Protein AF-A0A7S1Q2E4-F1 (afdb_monomer)

Mean predicted aligned error: 18.8 Å

Foldseek 3Di:
DPPPPVVVVVVVVVVVVVVVVVVVVVVVVVVVVVVVVVVVVVVVVVVVVVVVVVVVVVVVVVVVVVVVVVVVVVVVVVPPPDDDDDDDDDDDDDDDDDDDDDDDDDDDDDDDDDDDDDDPFQPAPDDPDDDDDDDDDDDDDDDDDDDPPPQPPPLDPVLVVVLVVLLVVVVVVPCLLVCLVDPCNVVNLVSLCVVLVPPHDCVVCVVVQDDLVNLLSLLNSLLSSLSDPSSLASHPPLQSSLSSLLSSCVRVLQPPSSLLSSLSSLLSSLSHAPDDYDLVSLLSLLCSCVNPLVPLSSLLSSLSSLLSQLVHDLNSLVSNVVSVVLVSLVVSCVVCVVPPSSVVSSVSSVVSSVVSVVVVVVVVVVPPPDPPPDD

Organism: Neobodo designis (NCBI:txid312471)

InterPro domains:
  IPR011989 Armadillo-like helical [G3DSA:1.25.10.10] (155-368)
  IPR016024 Armadillo-type fold [SSF48371] (211-361)

Sequence (375 aa):
MTSGTSTISLLVAEAVGTVEAALMAQQSMREERLERELKLAAERAQAEAERLAAEEAAEKARKEAEEAEAARAAAQGAEGEDSTPAKGDASPSPNAGSSPTTTGKGRSGSKGPAASSPSSKGNALFGPSPSPQRGDAKSKHHEGPPPAEAAFHGASERATKVLHRILVHTMHASDSMEVCRAPEFPALLDTIAELVGVGHDDEVMRQVGLDVNCALNILSVMANLCVYEDVREYYPAPALSVDIALACVRHQPTNRRVVHLCLMAISNVALCADLLLTAESVTALVGAVVPLHDEAPVVEAWACAMCNVAGTTADNLAHLVRAGAVAQLDTLLLHHGSNDRVRARGFQCLTCLSAAYSGFHRSSRQQSPAPANAS

Radius of gyration: 32.39 Å; Cα contacts (8 Å, |Δi|>4): 284; chains: 1; bounding box: 84×58×114 Å

Nearest PDB structures (foldseek):
  7n6g-assembly1_0A  TM=4.581E-01  e=7.815E-02  Chlamydomonas reinhardtii
  7ue2-assembly1_A  TM=4.858E-01  e=5.103E-01  synthetic construct
  8p2m-assembly1_I  TM=4.597E-01  e=5.874E-01  Caenorhabditis elegans
  4kyo-assembly1_B  TM=3.267E-01  e=2.515E+00  Homo sapiens
  9gck-assembly1_B  TM=2.266E-01  e=8.126E+00  Saccharomyces cerevisiae

Solvent-accessible surface area (backbone atoms only — not comparable to full-atom values): 22392 Å² total; per-residue (Å²): 144,84,76,70,66,63,60,56,55,50,53,50,53,51,52,50,51,55,50,53,53,51,51,53,51,53,51,52,55,50,51,55,48,52,53,51,51,52,50,52,50,50,53,50,52,50,54,50,52,53,50,51,54,51,50,54,52,51,53,51,54,48,52,55,50,52,52,53,50,53,54,50,54,58,58,57,66,72,76,69,89,83,86,85,89,80,90,81,91,85,87,83,92,91,84,90,84,83,86,86,88,85,88,83,89,87,88,83,90,85,88,84,86,91,83,92,75,88,78,85,76,46,85,55,91,69,68,91,73,79,80,82,78,91,74,94,77,93,82,90,83,92,79,82,86,79,93,75,83,88,80,67,92,73,74,52,74,61,56,58,53,49,52,50,53,48,50,56,47,55,73,45,69,88,51,51,60,60,52,53,70,36,84,62,40,61,61,46,52,52,51,50,23,57,74,60,39,56,95,49,73,64,74,68,46,68,77,56,71,69,52,67,68,57,42,44,50,55,27,48,52,49,24,53,51,31,33,40,68,77,37,22,76,52,49,70,62,48,43,61,53,43,48,45,37,51,37,44,27,71,66,35,54,76,40,64,68,47,40,35,36,25,28,44,17,42,27,27,40,31,68,24,75,88,49,64,62,52,65,63,58,40,37,51,59,56,52,58,45,64,74,41,64,84,40,59,72,41,47,30,31,43,29,46,20,51,32,32,40,41,69,57,34,74,64,40,31,54,31,36,57,74,55,39,41,63,63,53,49,52,54,47,42,67,73,40,56,87,40,66,64,39,36,54,37,42,51,52,24,52,48,47,56,51,55,52,54,58,50,52,58,52,55,58,60,69,68,54,77,74,79,79,77,87,126

pLDDT: mean 70.78, std 23.43, range [26.56, 98.25]

Structure (mmCIF, N/CA/C/O backbone):
data_AF-A0A7S1Q2E4-F1
#
_entry.id   AF-A0A7S1Q2E4-F1
#
loop_
_atom_site.group_PDB
_atom_site.id
_atom_site.type_symbol
_atom_site.label_atom_id
_atom_site.label_alt_id
_atom_site.label_comp_id
_atom_site.label_asym_id
_atom_site.label_entity_id
_atom_site.label_seq_id
_atom_site.pdbx_PDB_ins_code
_atom_site.Cartn_x
_atom_site.Cartn_y
_atom_site.Cartn_z
_atom_site.occupancy
_atom_site.B_iso_or_equiv
_atom_site.auth_seq_id
_atom_site.auth_comp_id
_atom_site.auth_asym_id
_atom_site.auth_atom_id
_atom_site.pdbx_PDB_model_num
ATOM 1 N N . MET A 1 1 ? -22.954 -22.381 40.186 1.00 46.88 1 MET A N 1
ATOM 2 C CA . MET A 1 1 ? -22.436 -21.469 39.143 1.00 46.88 1 MET A CA 1
ATOM 3 C C . MET A 1 1 ? -20.989 -21.850 38.830 1.00 46.88 1 MET A C 1
ATOM 5 O O . MET A 1 1 ? -20.091 -21.296 39.437 1.00 46.88 1 MET A O 1
ATOM 9 N N . THR A 1 2 ? -20.751 -22.836 37.958 1.00 48.47 2 THR A N 1
ATOM 10 C CA . THR A 1 2 ? -19.388 -23.280 37.558 1.00 48.47 2 THR A CA 1
ATOM 11 C C . THR A 1 2 ? -19.336 -23.826 36.116 1.00 48.47 2 THR A C 1
ATOM 13 O O . THR A 1 2 ? -18.406 -24.528 35.750 1.00 48.47 2 THR A O 1
ATOM 16 N N . SER A 1 3 ? -20.317 -23.500 35.264 1.00 52.44 3 SER A N 1
ATOM 17 C CA . SER A 1 3 ? -20.448 -24.093 33.916 1.00 52.44 3 SER A CA 1
ATOM 18 C C . SER A 1 3 ? -19.907 -23.224 32.763 1.00 52.44 3 SER A C 1
ATOM 20 O O . SER A 1 3 ? -20.020 -23.625 31.610 1.00 52.44 3 SER A O 1
ATOM 22 N N . GLY A 1 4 ? -19.355 -22.035 33.033 1.00 50.28 4 GLY A N 1
ATOM 23 C CA . GLY A 1 4 ? -18.995 -21.063 31.983 1.00 50.28 4 GLY A CA 1
ATOM 24 C C . GLY A 1 4 ? -17.577 -21.187 31.412 1.00 50.28 4 GLY A C 1
ATOM 25 O O . GLY A 1 4 ? -17.329 -20.746 30.295 1.00 50.28 4 GLY A O 1
ATOM 26 N N . THR A 1 5 ? -16.641 -21.798 32.142 1.00 52.00 5 THR A N 1
ATOM 27 C CA . THR A 1 5 ? -15.229 -21.906 31.728 1.00 52.00 5 THR A CA 1
ATOM 28 C C . THR A 1 5 ? -14.991 -22.967 30.652 1.00 52.00 5 THR A C 1
ATOM 30 O O . THR A 1 5 ? -14.074 -22.820 29.853 1.00 52.00 5 THR A O 1
ATOM 33 N N . SER A 1 6 ? -15.845 -23.993 30.572 1.00 60.53 6 SER A N 1
ATOM 34 C CA . SER A 1 6 ? -15.696 -25.101 29.615 1.00 60.53 6 SER A CA 1
ATOM 35 C C . SER A 1 6 ? -15.872 -24.658 28.154 1.00 60.53 6 SER A C 1
ATOM 37 O O . SER A 1 6 ? -15.100 -25.049 27.282 1.00 60.53 6 SER A O 1
ATOM 39 N N . THR A 1 7 ? -16.837 -23.775 27.881 1.00 58.84 7 THR A N 1
ATOM 40 C CA . THR A 1 7 ? -17.176 -23.364 26.508 1.00 58.84 7 THR A CA 1
ATOM 41 C C . THR A 1 7 ? -16.118 -22.451 25.887 1.00 58.84 7 THR A C 1
ATOM 43 O O . THR A 1 7 ? -15.819 -22.572 24.703 1.00 58.84 7 THR A O 1
ATOM 46 N N . ILE A 1 8 ? -15.508 -21.564 26.681 1.00 53.31 8 ILE A N 1
ATOM 47 C CA . ILE A 1 8 ? -14.459 -20.654 26.195 1.00 53.31 8 ILE A CA 1
ATOM 48 C C . ILE A 1 8 ? -13.189 -21.440 25.849 1.00 53.31 8 ILE A C 1
ATOM 50 O O . ILE A 1 8 ? -12.600 -21.210 24.797 1.00 53.31 8 ILE A O 1
ATOM 54 N N . SER A 1 9 ? -12.795 -22.410 26.680 1.00 58.19 9 SER A N 1
ATOM 55 C CA . SER A 1 9 ? -11.640 -23.268 26.388 1.00 58.19 9 SER A CA 1
ATOM 56 C C . SER A 1 9 ? -11.830 -24.099 25.116 1.00 58.19 9 SER A C 1
ATOM 58 O O . SER A 1 9 ? -10.868 -24.294 24.377 1.00 58.19 9 SER A O 1
ATOM 60 N N . LEU A 1 10 ? -13.060 -24.538 24.830 1.00 63.44 10 LEU A N 1
ATOM 61 C CA . LEU A 1 10 ? -13.380 -25.281 23.610 1.00 63.44 10 LEU A CA 1
ATOM 62 C C . LEU A 1 10 ? -13.273 -24.402 22.353 1.00 63.44 10 LEU A C 1
ATOM 64 O O . LEU A 1 10 ? -12.641 -24.805 21.382 1.00 63.44 10 LEU A O 1
ATOM 68 N N . LEU A 1 11 ? -13.809 -23.177 22.403 1.00 51.00 11 LEU A N 1
ATOM 69 C CA . LEU A 1 11 ? -13.730 -22.220 21.292 1.00 51.00 11 LEU A CA 1
ATOM 70 C C . LEU A 1 11 ? -12.290 -21.774 21.006 1.00 51.00 11 LEU A C 1
ATOM 72 O O . LEU A 1 11 ? -11.913 -21.609 19.849 1.00 51.00 11 LEU A O 1
ATOM 76 N N . VAL A 1 12 ? -11.467 -21.605 22.046 1.00 51.91 12 VAL A N 1
ATOM 77 C CA . VAL A 1 12 ? -10.043 -21.279 21.881 1.00 51.91 12 VAL A CA 1
ATOM 78 C C . VAL A 1 12 ? -9.283 -22.448 21.253 1.00 51.91 12 VAL A C 1
ATOM 80 O O . VAL A 1 12 ? -8.476 -22.222 20.357 1.00 51.91 12 VAL A O 1
ATOM 83 N N . ALA A 1 13 ? -9.553 -23.690 21.665 1.00 61.97 13 ALA A N 1
ATOM 84 C CA . ALA A 1 13 ? -8.913 -24.865 21.073 1.00 61.97 13 ALA A CA 1
ATOM 85 C C . ALA A 1 13 ? -9.278 -25.041 19.587 1.00 61.97 13 ALA A C 1
ATOM 87 O O . ALA A 1 13 ? -8.406 -25.335 18.770 1.00 61.97 13 ALA A O 1
ATOM 88 N N . GLU A 1 14 ? -10.540 -24.801 19.224 1.00 69.62 14 GLU A N 1
ATOM 89 C CA . GLU A 1 14 ? -10.998 -24.850 17.833 1.00 69.62 14 GLU A CA 1
ATOM 90 C C . GLU A 1 14 ? -10.366 -23.731 16.989 1.00 69.62 14 GLU A C 1
ATOM 92 O O . GLU A 1 14 ? -9.833 -23.991 15.909 1.00 69.62 14 GLU A O 1
ATOM 97 N N . ALA A 1 15 ? -10.316 -22.502 17.518 1.00 51.28 15 ALA A N 1
ATOM 98 C CA . ALA A 1 15 ? -9.652 -21.381 16.857 1.00 51.28 15 ALA A CA 1
ATOM 99 C C . ALA A 1 15 ? -8.155 -21.654 16.628 1.00 51.28 15 ALA A C 1
ATOM 101 O O . ALA A 1 15 ? -7.658 -21.445 15.521 1.00 51.28 15 ALA A O 1
ATOM 102 N N . VAL A 1 16 ? -7.443 -22.186 17.627 1.00 57.19 16 VAL A N 1
ATOM 103 C CA . VAL A 1 16 ? -6.022 -22.553 17.494 1.00 57.19 16 VAL A CA 1
ATOM 104 C C . VAL A 1 16 ? -5.829 -23.615 16.408 1.00 57.19 16 VAL A C 1
ATOM 106 O O . VAL A 1 16 ? -4.982 -23.430 15.537 1.00 57.19 16 VAL A O 1
ATOM 109 N N . GLY A 1 17 ? -6.667 -24.657 16.378 1.00 68.44 17 GLY A N 1
ATOM 110 C CA . GLY A 1 17 ? -6.604 -25.689 15.339 1.00 68.44 17 GLY A CA 1
ATOM 111 C C . GLY A 1 17 ? -6.833 -25.140 13.925 1.00 68.44 17 GLY A C 1
ATOM 112 O O . GLY A 1 17 ? -6.120 -25.509 12.991 1.00 68.44 17 GLY A O 1
ATOM 113 N N . THR A 1 18 ? -7.777 -24.207 13.754 1.00 61.34 18 THR A N 1
ATOM 114 C CA . THR A 1 18 ? -8.011 -23.569 12.443 1.00 61.34 18 THR A CA 1
ATOM 115 C C . THR A 1 18 ? -6.845 -22.690 11.989 1.00 61.34 18 THR A C 1
ATOM 117 O O . THR A 1 18 ? -6.517 -22.671 10.802 1.00 61.34 18 THR A O 1
ATOM 120 N N . VAL A 1 19 ? -6.179 -22.000 12.919 1.00 57.50 19 VAL A N 1
ATOM 121 C CA . VAL A 1 19 ? -5.012 -21.159 12.620 1.00 57.50 19 VAL A CA 1
ATOM 122 C C . VAL A 1 19 ? -3.795 -22.011 12.262 1.00 57.50 19 VAL A C 1
ATOM 124 O O . VAL A 1 19 ? -3.102 -21.693 11.298 1.00 57.50 19 VAL A O 1
ATOM 127 N N . GLU A 1 20 ? -3.551 -23.112 12.977 1.00 71.50 20 GLU A N 1
ATOM 128 C CA . GLU A 1 20 ? -2.463 -24.043 12.653 1.00 71.50 20 GLU A CA 1
ATOM 129 C C . GLU A 1 20 ? -2.656 -24.673 11.267 1.00 71.50 20 GLU A C 1
ATOM 131 O O . GLU A 1 20 ? -1.718 -24.701 10.469 1.00 71.50 20 GLU A O 1
ATOM 136 N N . ALA A 1 21 ? -3.880 -25.088 10.928 1.00 74.00 21 ALA A N 1
ATOM 137 C CA . ALA A 1 21 ? -4.191 -25.610 9.599 1.00 74.00 21 ALA A CA 1
ATOM 138 C C . ALA A 1 21 ? -3.974 -24.560 8.492 1.00 74.00 21 ALA A C 1
ATOM 140 O O . ALA A 1 21 ? -3.404 -24.872 7.444 1.00 74.00 21 ALA A O 1
ATOM 141 N N . ALA A 1 22 ? -4.378 -23.307 8.728 1.00 65.62 22 ALA A N 1
ATOM 142 C CA . ALA A 1 22 ? -4.165 -22.211 7.784 1.00 65.62 22 ALA A CA 1
ATOM 143 C C . ALA A 1 22 ? -2.674 -21.883 7.597 1.00 65.62 22 ALA A C 1
ATOM 145 O O . ALA A 1 22 ? -2.234 -21.649 6.471 1.00 65.62 22 ALA A O 1
ATOM 146 N N . LEU A 1 23 ? -1.885 -21.917 8.676 1.00 72.69 23 LEU A N 1
ATOM 147 C CA . LEU A 1 23 ? -0.443 -21.691 8.620 1.00 72.69 23 LEU A CA 1
ATOM 148 C C . LEU A 1 23 ? 0.271 -22.795 7.828 1.00 72.69 23 LEU A C 1
ATOM 150 O O . LEU A 1 23 ? 1.112 -22.488 6.987 1.00 72.69 23 LEU A O 1
ATOM 154 N N . MET A 1 24 ? -0.095 -24.062 8.045 1.00 86.31 24 MET A N 1
ATOM 155 C CA . MET A 1 24 ? 0.466 -25.195 7.298 1.00 86.31 24 MET A CA 1
ATOM 156 C C . MET A 1 24 ? 0.110 -25.120 5.808 1.00 86.31 24 MET A C 1
ATOM 158 O O . MET A 1 24 ? 0.969 -25.336 4.954 1.00 86.31 24 MET A O 1
ATOM 162 N N . ALA A 1 25 ? -1.127 -24.735 5.475 1.00 79.94 25 ALA A N 1
ATOM 163 C CA . ALA A 1 25 ? -1.529 -24.506 4.088 1.00 79.94 25 ALA A CA 1
ATOM 164 C C . ALA A 1 25 ? -0.741 -23.350 3.445 1.00 79.94 25 ALA A C 1
ATOM 166 O O . ALA A 1 25 ? -0.309 -23.454 2.299 1.00 79.94 25 ALA A O 1
ATOM 167 N N . GLN A 1 26 ? -0.498 -22.264 4.186 1.00 78.75 26 GLN A N 1
ATOM 168 C CA . GLN A 1 26 ? 0.302 -21.138 3.703 1.00 78.75 26 GLN A CA 1
ATOM 169 C C . GLN A 1 26 ? 1.771 -21.526 3.475 1.00 78.75 26 GLN A C 1
ATOM 171 O O . GLN A 1 26 ? 2.368 -21.098 2.487 1.00 78.75 26 GLN A O 1
ATOM 176 N N . GLN A 1 27 ? 2.351 -22.343 4.359 1.00 83.19 27 GLN A N 1
ATOM 177 C CA . GLN A 1 27 ? 3.712 -22.864 4.200 1.00 83.19 27 GLN A CA 1
ATOM 178 C C . GLN A 1 27 ? 3.825 -23.770 2.972 1.00 83.19 27 GLN A C 1
ATOM 180 O O . GLN A 1 27 ? 4.708 -23.551 2.149 1.00 83.19 27 GLN A O 1
ATOM 185 N N . SER A 1 28 ? 2.878 -24.692 2.785 1.00 91.81 28 SER A N 1
ATOM 186 C CA . SER A 1 28 ? 2.836 -25.567 1.608 1.00 91.81 28 SER A CA 1
ATOM 187 C C . SER A 1 28 ? 2.706 -24.778 0.298 1.00 91.81 28 SER A C 1
ATOM 189 O O . SER A 1 28 ? 3.465 -25.020 -0.638 1.00 91.81 28 SER A O 1
ATOM 191 N N . MET A 1 29 ? 1.836 -23.760 0.238 1.00 82.69 29 MET A N 1
ATOM 192 C CA . MET A 1 29 ? 1.731 -22.890 -0.945 1.00 82.69 29 MET A CA 1
ATOM 193 C C . MET A 1 29 ? 3.022 -22.104 -1.218 1.00 82.69 29 MET A C 1
ATOM 195 O O . MET A 1 29 ? 3.365 -21.854 -2.374 1.00 82.69 29 MET A O 1
ATOM 199 N N . ARG A 1 30 ? 3.747 -21.702 -0.166 1.00 87.19 30 ARG A N 1
ATOM 200 C CA . ARG A 1 30 ? 5.032 -21.006 -0.300 1.00 87.19 30 ARG A CA 1
ATOM 201 C C . ARG A 1 30 ? 6.118 -21.932 -0.847 1.00 87.19 30 ARG A C 1
ATOM 203 O O . ARG A 1 30 ? 6.884 -21.498 -1.702 1.00 87.19 30 ARG A O 1
ATOM 210 N N . GLU A 1 31 ? 6.176 -23.175 -0.381 1.00 92.56 31 GLU A N 1
ATOM 211 C CA . GLU A 1 31 ? 7.117 -24.184 -0.880 1.00 92.56 31 GLU A CA 1
ATOM 212 C C . GLU A 1 31 ? 6.858 -24.509 -2.354 1.00 92.56 31 GLU A C 1
ATOM 214 O O . GLU A 1 31 ? 7.785 -24.438 -3.158 1.00 92.56 31 GLU A O 1
ATOM 219 N N . GLU A 1 32 ? 5.597 -24.731 -2.743 1.00 92.06 32 GLU A N 1
ATOM 220 C CA . GLU A 1 32 ? 5.237 -24.945 -4.152 1.00 92.06 32 GLU A CA 1
ATOM 221 C C . GLU A 1 32 ? 5.608 -23.750 -5.040 1.00 92.06 32 GLU A C 1
ATOM 223 O O . GLU A 1 32 ? 6.035 -23.923 -6.184 1.00 92.06 32 GLU A O 1
ATOM 228 N N . ARG A 1 33 ? 5.440 -22.521 -4.537 1.00 90.62 33 ARG A N 1
ATOM 229 C CA . ARG A 1 33 ? 5.816 -21.312 -5.276 1.00 90.62 33 ARG A CA 1
ATOM 230 C C . ARG A 1 33 ? 7.328 -21.231 -5.477 1.00 90.62 33 ARG A C 1
ATOM 232 O O . ARG A 1 33 ? 7.762 -20.996 -6.601 1.00 90.62 33 ARG A O 1
ATOM 239 N N . LEU A 1 34 ? 8.112 -21.475 -4.426 1.00 90.38 34 LEU A N 1
ATOM 240 C CA . LEU A 1 34 ? 9.575 -21.490 -4.509 1.00 90.38 34 LEU A CA 1
ATOM 241 C C . LEU A 1 34 ? 10.079 -22.583 -5.461 1.00 90.38 34 LEU A C 1
ATOM 243 O O . LEU A 1 34 ? 11.009 -22.346 -6.228 1.00 90.38 34 LEU A O 1
ATOM 247 N N . GLU A 1 35 ? 9.447 -23.757 -5.466 1.00 95.94 35 GLU A N 1
ATOM 248 C CA . GLU A 1 35 ? 9.791 -24.838 -6.393 1.00 95.94 35 GLU A CA 1
ATOM 249 C C . GLU A 1 35 ? 9.511 -24.448 -7.856 1.00 95.94 35 GLU A C 1
ATOM 251 O O . GLU A 1 35 ? 10.348 -24.674 -8.735 1.00 95.94 35 GLU A O 1
ATOM 256 N N . ARG A 1 36 ? 8.374 -23.790 -8.130 1.00 93.38 36 ARG A N 1
ATOM 257 C CA . ARG A 1 36 ? 8.064 -23.259 -9.471 1.00 93.38 36 ARG A CA 1
ATOM 258 C C . ARG A 1 36 ? 9.040 -22.164 -9.899 1.00 93.38 36 ARG A C 1
ATOM 260 O O . ARG A 1 36 ? 9.470 -22.166 -11.051 1.00 93.38 36 ARG A O 1
ATOM 267 N N . GLU A 1 37 ? 9.402 -21.255 -8.997 1.00 90.50 37 GLU A N 1
ATOM 268 C CA . GLU A 1 37 ? 10.364 -20.181 -9.271 1.00 90.50 37 GLU A CA 1
ATOM 269 C C . GLU A 1 37 ? 11.761 -20.742 -9.572 1.00 90.50 37 GLU A C 1
ATOM 271 O O . GLU A 1 37 ? 12.380 -20.338 -10.558 1.00 90.50 37 GLU A O 1
ATOM 276 N N . LEU A 1 38 ? 12.224 -21.738 -8.807 1.00 93.50 38 LEU A N 1
ATOM 277 C CA . LEU A 1 38 ? 13.484 -22.439 -9.078 1.00 93.50 38 LEU A CA 1
ATOM 278 C C . LEU A 1 38 ? 13.464 -23.156 -10.431 1.00 93.50 38 LEU A C 1
ATOM 280 O O . LEU A 1 38 ? 14.448 -23.099 -11.170 1.00 93.50 38 LEU A O 1
ATOM 284 N N . LYS A 1 39 ? 12.343 -23.790 -10.788 1.00 95.88 39 LYS A N 1
ATOM 285 C CA . LYS A 1 39 ? 12.193 -24.449 -12.089 1.00 95.88 39 LYS A CA 1
ATOM 286 C C . LYS A 1 39 ? 12.245 -23.448 -13.247 1.00 95.88 39 LYS A C 1
ATOM 288 O O . LYS A 1 39 ? 12.981 -23.669 -14.204 1.00 95.88 39 LYS A O 1
ATOM 293 N N . LEU A 1 40 ? 11.530 -22.327 -13.141 1.00 93.00 40 LEU A N 1
ATOM 294 C CA . LEU A 1 40 ? 11.560 -21.257 -14.146 1.00 93.00 40 LEU A CA 1
ATOM 295 C C . LEU A 1 40 ? 12.949 -20.617 -14.266 1.00 93.00 40 LEU A C 1
ATOM 297 O O . LEU A 1 40 ? 13.387 -20.302 -15.372 1.00 93.00 40 LEU A O 1
ATOM 301 N N . ALA A 1 41 ? 13.658 -20.434 -13.150 1.00 90.56 41 ALA A N 1
ATOM 302 C CA . ALA A 1 41 ? 15.028 -19.929 -13.159 1.00 90.56 41 ALA A CA 1
ATOM 303 C C . ALA A 1 41 ? 15.987 -20.897 -13.873 1.00 90.56 41 ALA A C 1
ATOM 305 O O . ALA A 1 41 ? 16.808 -20.455 -14.676 1.00 90.56 41 ALA A O 1
ATOM 306 N N . ALA A 1 42 ? 15.845 -22.208 -13.645 1.00 93.81 42 ALA A N 1
ATOM 307 C CA . ALA A 1 42 ? 16.633 -23.228 -14.335 1.00 93.81 42 ALA A CA 1
ATOM 308 C C . ALA A 1 42 ? 16.348 -23.261 -15.848 1.00 93.81 42 ALA A C 1
ATOM 310 O O . ALA A 1 42 ? 17.283 -23.305 -16.644 1.00 93.81 42 ALA A O 1
ATOM 311 N N . GLU A 1 43 ? 15.077 -23.165 -16.254 1.00 95.12 43 GLU A N 1
ATOM 312 C CA . GLU A 1 43 ? 14.685 -23.102 -17.670 1.00 95.12 43 GLU A CA 1
ATOM 313 C C . GLU A 1 43 ? 15.243 -21.846 -18.364 1.00 95.12 43 GLU A C 1
ATOM 315 O O . GLU A 1 43 ? 15.744 -21.927 -19.486 1.00 95.12 43 GLU A O 1
ATOM 320 N N . ARG A 1 44 ? 15.232 -20.687 -17.687 1.00 94.56 44 ARG A N 1
ATOM 321 C CA . ARG A 1 44 ? 15.839 -19.448 -18.208 1.00 94.56 44 ARG A CA 1
ATOM 322 C C . ARG A 1 44 ? 17.354 -19.564 -18.356 1.00 94.56 44 ARG A C 1
ATOM 324 O O . ARG A 1 44 ? 17.881 -19.174 -19.394 1.00 94.56 44 ARG A O 1
ATOM 331 N N . ALA A 1 45 ? 18.036 -20.124 -17.357 1.00 92.62 45 ALA A N 1
ATOM 332 C CA . ALA A 1 45 ? 19.480 -20.337 -17.410 1.00 92.62 45 ALA A CA 1
ATOM 333 C C . ALA A 1 45 ? 19.872 -21.296 -18.547 1.00 92.62 45 ALA A C 1
ATOM 335 O O . ALA A 1 45 ? 20.856 -21.058 -19.246 1.00 92.62 45 ALA A O 1
ATOM 336 N N . GLN A 1 46 ? 19.076 -22.346 -18.781 1.00 94.69 46 GLN A N 1
ATOM 337 C CA . GLN A 1 46 ? 19.286 -23.255 -19.905 1.00 94.69 46 GLN A CA 1
ATOM 338 C C . GLN A 1 46 ? 19.092 -22.547 -21.254 1.00 94.69 46 GLN A C 1
ATOM 340 O O . GLN A 1 46 ? 19.947 -22.663 -22.129 1.00 94.69 46 GLN A O 1
ATOM 345 N N . ALA A 1 47 ? 18.013 -21.776 -21.416 1.00 92.81 47 ALA A N 1
ATOM 346 C CA . ALA A 1 47 ? 17.754 -21.037 -22.652 1.00 92.81 47 ALA A CA 1
ATOM 347 C C . ALA A 1 47 ? 18.849 -19.997 -22.957 1.00 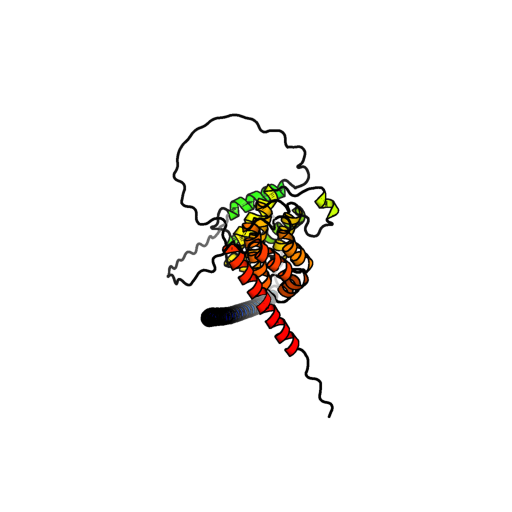92.81 47 ALA A C 1
ATOM 349 O O . ALA A 1 47 ? 19.218 -19.797 -24.115 1.00 92.81 47 ALA A O 1
ATOM 350 N N . GLU A 1 48 ? 19.397 -19.345 -21.929 1.00 94.81 48 GLU A N 1
ATOM 351 C CA . GLU A 1 48 ? 20.513 -18.410 -22.083 1.00 94.81 48 GLU A CA 1
ATOM 352 C C . GLU A 1 48 ? 21.808 -19.123 -22.497 1.00 94.81 48 GLU A C 1
ATOM 354 O O . GLU A 1 48 ? 22.492 -18.658 -23.411 1.00 94.81 48 GLU A O 1
ATOM 359 N N . ALA A 1 49 ? 22.106 -20.284 -21.907 1.00 94.69 49 ALA A N 1
ATOM 360 C CA . ALA A 1 49 ? 23.252 -21.103 -22.299 1.00 94.69 49 ALA A CA 1
ATOM 361 C C . ALA A 1 49 ? 23.145 -21.594 -23.756 1.00 94.69 49 ALA A C 1
ATOM 363 O O . ALA A 1 49 ? 24.122 -21.534 -24.502 1.00 94.69 49 ALA A O 1
ATOM 364 N N . GLU A 1 50 ? 21.955 -22.022 -24.191 1.00 95.69 50 GLU A N 1
ATOM 365 C CA . GLU A 1 50 ? 21.699 -22.416 -25.583 1.00 95.69 50 GLU A CA 1
ATOM 366 C C . GLU A 1 50 ? 21.856 -21.233 -26.552 1.00 95.69 50 GLU A C 1
ATOM 368 O O . GLU A 1 50 ? 22.417 -21.395 -27.638 1.00 95.69 50 GLU A O 1
ATOM 373 N N . ARG A 1 51 ? 21.429 -20.024 -26.154 1.00 96.75 51 ARG A N 1
ATOM 374 C CA . ARG A 1 51 ? 21.611 -18.806 -26.959 1.00 96.75 51 ARG A CA 1
ATOM 375 C C . ARG A 1 51 ? 23.088 -18.461 -27.141 1.00 96.75 51 ARG A C 1
ATOM 377 O O . ARG A 1 51 ? 23.498 -18.177 -28.263 1.00 96.75 51 ARG A O 1
ATOM 384 N N . LEU A 1 52 ? 23.873 -18.498 -26.063 1.00 94.19 52 LEU A N 1
ATOM 385 C CA . LEU A 1 52 ? 25.312 -18.218 -26.110 1.00 94.19 52 LEU A CA 1
ATOM 386 C C . LEU A 1 52 ? 26.053 -19.244 -26.979 1.00 94.19 52 LEU A C 1
ATOM 388 O O . LEU A 1 52 ? 26.850 -18.861 -27.830 1.00 94.19 52 LEU A O 1
ATOM 392 N N . ALA A 1 53 ? 25.723 -20.532 -26.853 1.00 94.50 53 ALA A N 1
ATOM 393 C CA . ALA A 1 53 ? 26.307 -21.575 -27.697 1.00 94.50 53 ALA A CA 1
ATOM 394 C C . ALA A 1 53 ? 25.973 -21.387 -29.191 1.00 94.50 53 ALA A C 1
ATOM 396 O O . ALA A 1 53 ? 26.814 -21.633 -30.058 1.00 94.50 53 ALA A O 1
ATOM 397 N N . ALA A 1 54 ? 24.755 -20.934 -29.511 1.00 93.19 54 ALA A N 1
ATOM 398 C CA . ALA A 1 54 ? 24.361 -20.636 -30.887 1.00 93.19 54 ALA A CA 1
ATOM 399 C C . ALA A 1 54 ? 25.107 -19.416 -31.457 1.00 93.19 54 ALA A C 1
ATOM 401 O O . ALA A 1 54 ? 25.482 -19.419 -32.631 1.00 93.19 54 ALA A O 1
ATOM 402 N N . GLU A 1 55 ? 25.344 -18.393 -30.634 1.00 94.38 55 GLU A N 1
ATOM 403 C CA . GLU A 1 55 ? 26.105 -17.197 -31.009 1.00 94.38 55 GLU A CA 1
ATOM 404 C C . GLU A 1 55 ? 27.579 -17.532 -31.289 1.00 94.38 55 GLU A C 1
ATOM 406 O O . GLU A 1 55 ? 28.099 -17.165 -32.344 1.00 94.38 55 GLU A O 1
ATOM 411 N N . GLU A 1 56 ? 28.218 -18.332 -30.429 1.00 93.88 56 GLU A N 1
ATOM 412 C CA . GLU A 1 56 ? 29.588 -18.822 -30.646 1.00 93.88 56 GLU A CA 1
ATOM 413 C C . GLU A 1 56 ? 29.707 -19.667 -31.927 1.00 93.88 56 GLU A C 1
ATOM 415 O O . GLU A 1 56 ? 30.664 -19.524 -32.696 1.00 93.88 56 GLU A O 1
ATOM 420 N N . ALA A 1 57 ? 28.721 -20.528 -32.203 1.00 93.50 57 ALA A N 1
ATOM 421 C CA . ALA A 1 57 ? 28.692 -21.329 -33.426 1.00 93.50 57 ALA A CA 1
ATOM 422 C C . ALA A 1 57 ? 28.552 -20.457 -34.688 1.00 93.50 57 ALA A C 1
ATOM 424 O O . ALA A 1 57 ? 29.212 -20.720 -35.698 1.00 93.50 57 ALA A O 1
ATOM 425 N N . ALA A 1 58 ? 27.728 -19.406 -34.630 1.00 93.19 58 ALA A N 1
ATOM 426 C CA . ALA A 1 58 ? 27.566 -18.457 -35.726 1.00 93.19 58 ALA A CA 1
ATOM 427 C C . ALA A 1 58 ? 28.842 -17.633 -35.970 1.00 93.19 58 ALA A C 1
ATOM 429 O O . ALA A 1 58 ? 29.234 -17.437 -37.123 1.00 93.19 58 ALA A O 1
ATOM 430 N N . GLU A 1 59 ? 29.527 -17.195 -34.909 1.00 93.94 59 GLU A N 1
ATOM 431 C CA . GLU A 1 59 ? 30.799 -16.476 -35.029 1.00 93.94 59 GLU A CA 1
ATOM 432 C C . GLU A 1 59 ? 31.887 -17.361 -35.650 1.00 93.94 59 GLU A C 1
ATOM 434 O O . GLU A 1 59 ? 32.611 -16.924 -36.548 1.00 93.94 59 GLU A O 1
ATOM 439 N N . LYS A 1 60 ? 31.970 -18.630 -35.231 1.00 94.12 60 LYS A N 1
ATOM 440 C CA . LYS A 1 60 ? 32.907 -19.595 -35.815 1.00 94.12 60 LYS A CA 1
ATOM 441 C C . LYS A 1 60 ? 32.642 -19.811 -37.308 1.00 94.12 60 LYS A C 1
ATOM 443 O O . LYS A 1 60 ? 33.576 -19.733 -38.102 1.00 94.12 60 LYS A O 1
ATOM 448 N N . ALA A 1 61 ? 31.381 -20.009 -37.696 1.00 92.00 61 ALA A N 1
ATOM 449 C CA . ALA A 1 61 ? 31.005 -20.177 -39.101 1.00 92.00 61 ALA A CA 1
ATOM 450 C C . ALA A 1 61 ? 31.346 -18.939 -39.948 1.00 92.00 61 ALA A C 1
ATOM 452 O O . ALA A 1 61 ? 31.770 -19.068 -41.096 1.00 92.00 61 ALA A O 1
ATOM 453 N N . ARG A 1 62 ? 31.204 -17.735 -39.379 1.00 93.94 62 ARG A N 1
ATOM 454 C CA . ARG A 1 62 ? 31.592 -16.492 -40.051 1.00 93.94 62 ARG A CA 1
ATOM 455 C C . ARG A 1 62 ? 33.103 -16.412 -40.283 1.00 93.94 62 ARG A C 1
ATOM 457 O O . ARG A 1 62 ? 33.509 -16.076 -41.390 1.00 93.94 62 ARG A O 1
ATOM 464 N N . LYS A 1 63 ? 33.922 -16.752 -39.282 1.00 93.19 63 LYS A N 1
ATOM 465 C CA . LYS A 1 63 ? 35.390 -16.769 -39.425 1.00 93.19 63 LYS A CA 1
ATOM 466 C C . LYS A 1 63 ? 35.848 -17.781 -40.476 1.00 93.19 63 LYS A C 1
ATOM 468 O O . LYS A 1 63 ? 36.657 -17.440 -41.330 1.00 93.19 63 LYS A O 1
ATOM 473 N N . GLU A 1 64 ? 35.274 -18.984 -40.478 1.00 91.88 64 GLU A N 1
ATOM 474 C CA . GLU A 1 64 ? 35.574 -20.008 -41.492 1.00 91.88 64 GLU A CA 1
ATOM 475 C C . GLU A 1 64 ? 35.181 -19.552 -42.912 1.00 91.88 64 GLU A C 1
ATOM 477 O O . GLU A 1 64 ? 35.896 -19.831 -43.877 1.00 91.88 64 GLU A O 1
ATOM 482 N N . ALA A 1 65 ? 34.075 -18.812 -43.059 1.00 88.12 65 ALA A N 1
ATOM 483 C CA . ALA A 1 65 ? 33.666 -18.240 -44.341 1.00 88.12 65 ALA A CA 1
ATOM 484 C C . ALA A 1 65 ? 34.612 -17.122 -44.820 1.00 88.12 65 ALA A C 1
ATOM 486 O O . ALA A 1 65 ? 34.984 -17.111 -45.994 1.00 88.12 65 ALA A O 1
ATOM 487 N N . GLU A 1 66 ? 35.034 -16.224 -43.922 1.00 90.06 66 GLU A N 1
ATOM 488 C CA . GLU A 1 66 ? 36.001 -15.155 -44.218 1.00 90.06 66 GLU A CA 1
ATOM 489 C C . GLU A 1 66 ? 37.375 -15.737 -44.619 1.00 90.06 66 GLU A C 1
ATOM 491 O O . GLU A 1 66 ? 37.982 -15.286 -45.594 1.00 90.06 66 GLU A O 1
ATOM 496 N N . GLU A 1 67 ? 37.839 -16.799 -43.950 1.00 88.94 67 GLU A N 1
ATOM 497 C CA . GLU A 1 67 ? 39.069 -17.518 -44.318 1.00 88.94 67 GLU A CA 1
ATOM 498 C C . GLU A 1 67 ? 38.959 -18.206 -45.690 1.00 88.94 67 GLU A C 1
ATOM 500 O O . GLU A 1 67 ? 39.889 -18.142 -46.502 1.00 88.94 67 GLU A O 1
ATOM 505 N N . ALA A 1 68 ? 37.815 -18.829 -45.990 1.00 87.31 68 ALA A N 1
ATOM 506 C CA . ALA A 1 68 ? 37.573 -19.461 -47.285 1.00 87.31 68 ALA A CA 1
ATOM 507 C C . ALA A 1 68 ? 37.508 -18.440 -48.437 1.00 87.31 68 ALA A C 1
ATOM 509 O O . ALA A 1 68 ? 37.975 -18.726 -49.545 1.00 87.31 68 ALA A O 1
ATOM 510 N N . GLU A 1 69 ? 36.949 -17.252 -48.197 1.00 86.06 69 GLU A N 1
ATOM 511 C CA . GLU A 1 69 ? 36.919 -16.157 -49.169 1.00 86.06 69 GLU A CA 1
ATOM 512 C C . GLU A 1 69 ? 38.320 -15.581 -49.413 1.00 86.06 69 GLU A C 1
ATOM 514 O O . GLU A 1 69 ? 38.729 -15.436 -50.568 1.00 86.06 69 GLU A O 1
ATOM 519 N N . ALA A 1 70 ? 39.103 -15.360 -48.352 1.00 82.12 70 ALA A N 1
ATOM 520 C CA . ALA A 1 70 ? 40.494 -14.922 -48.461 1.00 82.12 70 ALA A CA 1
ATOM 521 C C . ALA A 1 70 ? 41.360 -15.927 -49.246 1.00 82.12 70 ALA A C 1
ATOM 523 O O . ALA A 1 70 ? 42.151 -15.530 -50.107 1.00 82.12 70 ALA A O 1
ATOM 524 N N . ALA A 1 71 ? 41.168 -17.232 -49.023 1.00 81.00 71 ALA A N 1
ATOM 525 C CA . ALA A 1 71 ? 41.857 -18.281 -49.774 1.00 81.00 71 ALA A CA 1
ATOM 526 C C . ALA A 1 71 ? 41.474 -18.293 -51.268 1.00 81.00 71 ALA A C 1
ATOM 528 O O . ALA A 1 71 ? 42.335 -18.496 -52.127 1.00 81.00 71 ALA A O 1
ATOM 529 N N . ARG A 1 72 ? 40.201 -18.034 -51.606 1.00 80.12 72 ARG A N 1
ATOM 530 C CA . ARG A 1 72 ? 39.745 -17.914 -53.005 1.00 80.12 72 ARG A CA 1
ATOM 531 C C . ARG A 1 72 ? 40.309 -16.675 -53.696 1.00 80.12 72 ARG A C 1
ATOM 533 O O . ARG A 1 72 ? 40.748 -16.780 -54.839 1.00 80.12 72 ARG A O 1
ATOM 540 N N . ALA A 1 73 ? 40.333 -15.531 -53.014 1.00 79.00 73 ALA A N 1
ATOM 541 C CA . ALA A 1 73 ? 40.909 -14.298 -53.548 1.00 79.00 73 ALA A CA 1
ATOM 542 C C . ALA A 1 73 ? 42.419 -14.446 -53.821 1.00 79.00 73 ALA A C 1
ATOM 544 O O . ALA A 1 73 ? 42.903 -14.015 -54.867 1.00 79.00 73 ALA A O 1
ATOM 545 N N . ALA A 1 74 ? 43.152 -15.129 -52.935 1.00 75.19 74 ALA A N 1
ATOM 546 C CA . ALA A 1 74 ? 44.569 -15.431 -53.138 1.00 75.19 74 ALA A CA 1
ATOM 547 C C . ALA A 1 74 ? 44.816 -16.362 -54.343 1.00 75.19 74 ALA A C 1
ATOM 549 O O . ALA A 1 74 ? 45.785 -16.169 -55.074 1.00 75.19 74 ALA A O 1
ATOM 550 N N . ALA A 1 75 ? 43.929 -17.333 -54.591 1.00 70.81 75 ALA A N 1
ATOM 551 C CA . ALA A 1 75 ? 44.018 -18.212 -55.759 1.00 70.81 75 ALA A CA 1
ATOM 552 C C . ALA A 1 75 ? 43.732 -17.474 -57.083 1.00 70.81 75 ALA A C 1
ATOM 554 O O . ALA A 1 75 ? 44.389 -17.740 -58.084 1.00 70.81 75 ALA A O 1
ATOM 555 N N . GLN A 1 76 ? 42.801 -16.512 -57.090 1.00 68.31 76 GLN A N 1
ATOM 556 C CA . GLN A 1 76 ? 42.482 -15.706 -58.279 1.00 68.31 76 GLN A CA 1
ATOM 557 C C . GLN A 1 76 ? 43.555 -14.654 -58.607 1.00 68.31 76 GLN A C 1
ATOM 559 O O . GLN A 1 76 ? 43.723 -14.295 -59.770 1.00 68.31 76 GLN A O 1
ATOM 564 N N . GLY A 1 77 ? 44.325 -14.195 -57.615 1.00 58.91 77 GLY A N 1
ATOM 565 C CA . GLY A 1 77 ? 45.467 -13.299 -57.828 1.00 58.91 77 GLY A CA 1
ATOM 566 C C . GLY A 1 77 ? 46.668 -13.948 -58.531 1.00 58.91 77 GLY A C 1
ATOM 567 O O . GLY A 1 77 ? 47.551 -13.230 -58.988 1.00 58.91 77 GLY A O 1
ATOM 568 N N . ALA A 1 78 ? 46.707 -15.280 -58.645 1.00 56.56 78 ALA A N 1
ATOM 569 C CA . ALA A 1 78 ? 47.804 -16.010 -59.285 1.00 56.56 78 ALA A CA 1
ATOM 570 C C . ALA A 1 78 ? 47.608 -16.249 -60.799 1.00 56.56 78 ALA A C 1
ATOM 572 O O . ALA A 1 78 ? 48.556 -16.650 -61.468 1.00 56.56 78 ALA A O 1
ATOM 573 N N . GLU A 1 79 ? 46.418 -15.990 -61.356 1.00 54.94 79 GLU A N 1
ATOM 574 C CA . GLU A 1 79 ? 46.109 -16.218 -62.785 1.00 54.94 79 GLU A CA 1
ATOM 575 C C . GLU A 1 79 ? 45.969 -14.917 -63.607 1.00 54.94 79 GLU A C 1
ATOM 577 O O . GLU A 1 79 ? 45.568 -14.951 -64.768 1.00 54.94 79 GLU A O 1
ATOM 582 N N . GLY A 1 80 ? 46.307 -13.759 -63.027 1.00 50.19 80 GLY A N 1
ATOM 583 C CA . GLY A 1 80 ? 46.018 -12.433 -63.588 1.00 50.19 80 GLY A CA 1
ATOM 584 C C . GLY A 1 80 ? 47.231 -11.549 -63.896 1.00 50.19 80 GLY A C 1
ATOM 585 O O . GLY A 1 80 ? 47.151 -10.347 -63.670 1.00 50.19 80 GLY A O 1
ATOM 586 N N . GLU A 1 81 ? 48.339 -12.101 -64.398 1.00 45.91 81 GLU A N 1
ATOM 587 C CA . GLU A 1 81 ? 49.433 -11.323 -65.012 1.00 45.91 81 GLU A CA 1
ATOM 588 C C . GLU A 1 81 ? 49.546 -11.640 -66.511 1.00 45.91 81 GLU A C 1
ATOM 590 O O . GLU A 1 81 ? 50.494 -12.278 -66.947 1.00 45.91 81 GLU A O 1
ATOM 595 N N . ASP A 1 82 ? 48.577 -11.206 -67.318 1.00 45.03 82 ASP A N 1
ATOM 596 C CA . ASP A 1 82 ? 48.858 -10.679 -68.661 1.00 45.03 82 ASP A CA 1
ATOM 597 C C . ASP A 1 82 ? 47.597 -10.012 -69.221 1.00 45.03 82 ASP A C 1
ATOM 599 O O . ASP A 1 82 ? 46.546 -10.651 -69.278 1.00 45.03 82 ASP A O 1
ATOM 603 N N . SER A 1 83 ? 47.702 -8.740 -69.624 1.00 42.09 83 SER A N 1
ATOM 604 C CA . SER A 1 83 ? 46.913 -8.039 -70.664 1.00 42.09 83 SER A CA 1
ATOM 605 C C . SER A 1 83 ? 46.686 -6.558 -70.335 1.00 42.09 83 SER A C 1
ATOM 607 O O . SER A 1 83 ? 46.105 -6.168 -69.326 1.00 42.09 83 SER A O 1
ATOM 609 N N . THR A 1 84 ? 47.152 -5.735 -71.267 1.00 43.62 84 THR A N 1
ATOM 610 C CA . THR A 1 84 ? 47.209 -4.268 -71.327 1.00 43.62 84 THR A CA 1
ATOM 611 C C . THR A 1 84 ? 45.844 -3.579 -71.542 1.00 43.62 84 THR A C 1
ATOM 613 O O . THR A 1 84 ? 44.899 -4.216 -72.006 1.00 43.62 84 THR A O 1
ATOM 616 N N . PRO A 1 85 ? 45.718 -2.257 -71.273 1.00 45.97 85 PRO A N 1
ATOM 617 C CA . PRO A 1 85 ? 44.451 -1.536 -71.382 1.00 45.97 85 PRO A CA 1
ATOM 618 C C . PRO A 1 85 ? 44.272 -0.834 -72.740 1.00 45.97 85 PRO A C 1
ATOM 620 O O . PRO A 1 85 ? 45.206 -0.236 -73.277 1.00 45.97 85 PRO A O 1
ATOM 623 N N . ALA A 1 86 ? 43.035 -0.801 -73.244 1.00 37.59 86 ALA A N 1
ATOM 624 C CA . ALA A 1 86 ? 42.612 0.084 -74.330 1.00 37.59 86 ALA A CA 1
ATOM 625 C C . ALA A 1 86 ? 41.409 0.942 -73.900 1.00 37.59 86 ALA A C 1
ATOM 627 O O . ALA A 1 86 ? 40.445 0.453 -73.315 1.00 37.59 86 ALA A O 1
ATOM 628 N N . LYS A 1 87 ? 41.515 2.244 -74.193 1.00 43.94 87 LYS A N 1
ATOM 629 C CA . LYS A 1 87 ? 40.518 3.310 -73.996 1.00 43.94 87 LYS A CA 1
ATOM 630 C C . LYS A 1 87 ? 39.223 3.068 -74.782 1.00 43.94 87 LYS A C 1
ATOM 632 O O . LYS A 1 87 ? 39.284 2.653 -75.935 1.00 43.94 87 LYS A O 1
ATOM 637 N N . GLY A 1 88 ? 38.097 3.520 -74.229 1.00 34.41 88 GLY A N 1
ATOM 638 C CA . GLY A 1 88 ? 36.866 3.774 -74.983 1.00 34.41 88 GLY A CA 1
ATOM 639 C C . GLY A 1 88 ? 35.801 4.485 -74.144 1.00 34.41 88 GLY A C 1
ATOM 640 O O . GLY A 1 88 ? 35.354 3.945 -73.140 1.00 34.41 88 GLY A O 1
ATOM 641 N N . ASP A 1 89 ? 35.443 5.699 -74.564 1.00 39.25 89 ASP A N 1
ATOM 642 C CA . ASP A 1 89 ? 34.393 6.577 -74.029 1.00 39.25 89 ASP A CA 1
ATOM 643 C C . ASP A 1 89 ? 32.970 5.987 -74.119 1.00 39.25 89 ASP A C 1
ATOM 645 O O . ASP A 1 89 ? 32.663 5.301 -75.092 1.00 39.25 89 ASP A O 1
ATOM 649 N N . ALA A 1 90 ? 32.087 6.353 -73.170 1.00 36.28 90 ALA A N 1
ATOM 650 C CA . ALA A 1 90 ? 30.755 6.963 -73.400 1.00 36.28 90 ALA A CA 1
ATOM 651 C C . ALA A 1 90 ? 29.796 6.837 -72.183 1.00 36.28 90 ALA A C 1
ATOM 653 O O . ALA A 1 90 ? 29.513 5.750 -71.689 1.00 36.28 90 ALA A O 1
ATOM 654 N N . SER A 1 91 ? 29.249 7.980 -71.753 1.00 38.41 91 SER A N 1
ATOM 655 C CA . SER A 1 91 ? 28.066 8.188 -70.879 1.00 38.41 91 SER A CA 1
ATOM 656 C C . SER A 1 91 ? 26.726 7.963 -71.641 1.00 38.41 91 SER A C 1
ATOM 658 O O . SER A 1 91 ? 26.790 7.804 -72.860 1.00 38.41 91 SER A O 1
ATOM 660 N N . PRO A 1 92 ? 25.505 8.211 -71.085 1.00 52.72 92 PRO A N 1
ATOM 661 C CA . PRO A 1 92 ? 24.904 7.923 -69.756 1.00 52.72 92 PRO A CA 1
ATOM 662 C C . PRO A 1 92 ? 23.461 7.296 -69.788 1.00 52.72 92 PRO A C 1
ATOM 664 O O . PRO A 1 92 ? 22.733 7.498 -70.752 1.00 52.72 92 PRO A O 1
ATOM 667 N N . SER A 1 93 ? 23.013 6.710 -68.649 1.00 37.44 93 SER A N 1
ATOM 668 C CA . SER A 1 93 ? 21.617 6.611 -68.085 1.00 37.44 93 SER A CA 1
ATOM 669 C C . SER A 1 93 ? 20.454 5.953 -68.894 1.00 37.44 93 SER A C 1
ATOM 671 O O . SER A 1 93 ? 20.570 5.789 -70.101 1.00 37.44 93 SER A O 1
ATOM 673 N N . PRO A 1 94 ? 19.229 5.733 -68.333 1.00 57.06 94 PRO A N 1
ATOM 674 C CA . PRO A 1 94 ? 18.783 5.184 -67.025 1.00 57.06 94 PRO A CA 1
ATOM 675 C C . PRO A 1 94 ? 17.628 4.127 -67.152 1.00 57.06 94 PRO A C 1
ATOM 677 O O . PRO A 1 94 ? 16.975 4.066 -68.186 1.00 57.06 94 PRO A O 1
ATOM 680 N N . ASN A 1 95 ? 17.317 3.339 -66.101 1.00 33.38 95 ASN A N 1
ATOM 681 C CA . ASN A 1 95 ? 15.967 2.802 -65.732 1.00 33.38 95 ASN A CA 1
ATOM 682 C C . ASN A 1 95 ? 16.094 1.747 -64.606 1.00 33.38 95 ASN A C 1
ATOM 684 O O . ASN A 1 95 ? 16.980 0.906 -64.664 1.00 33.38 95 ASN A O 1
ATOM 688 N N . ALA A 1 96 ? 15.406 1.869 -63.464 1.00 36.22 96 ALA A N 1
ATOM 689 C CA . ALA A 1 96 ? 13.999 1.529 -63.168 1.00 36.22 96 ALA A CA 1
ATOM 690 C C . ALA A 1 96 ? 13.747 0.021 -62.922 1.00 36.22 96 ALA A C 1
ATOM 692 O O . ALA A 1 96 ? 13.994 -0.803 -63.794 1.00 36.22 96 ALA A O 1
ATOM 693 N N . GLY A 1 97 ? 13.186 -0.305 -61.747 1.00 31.92 97 GLY A N 1
ATOM 694 C CA . GLY A 1 97 ? 12.668 -1.633 -61.367 1.00 31.92 97 GLY A CA 1
ATOM 695 C C . GLY A 1 97 ? 13.086 -2.024 -59.941 1.00 31.92 97 GLY A C 1
ATOM 696 O O . GLY A 1 97 ? 14.229 -2.387 -59.717 1.00 31.92 97 GLY A O 1
ATOM 697 N N . SER A 1 98 ? 12.291 -1.736 -58.905 1.00 34.84 98 SER A N 1
ATOM 698 C CA . SER A 1 98 ? 11.126 -2.503 -58.408 1.00 34.84 98 SER A CA 1
ATOM 699 C C . SER A 1 98 ? 11.482 -3.505 -57.296 1.00 34.84 98 SER A C 1
ATOM 701 O O . SER A 1 98 ? 12.241 -4.444 -57.505 1.00 34.84 98 SER A O 1
ATOM 703 N N . SER A 1 99 ? 10.879 -3.279 -56.122 1.00 40.00 99 SER A N 1
ATOM 704 C CA . SER A 1 99 ? 10.828 -4.138 -54.926 1.00 40.00 99 SER A CA 1
ATOM 705 C C . SER A 1 99 ? 10.247 -5.541 -55.203 1.00 40.00 99 SER A C 1
ATOM 707 O O . SER A 1 99 ? 9.641 -5.748 -56.256 1.00 40.00 99 SER A O 1
ATOM 709 N N . PRO A 1 100 ? 10.313 -6.478 -54.233 1.00 45.78 100 PRO A N 1
ATOM 710 C CA . PRO A 1 100 ? 9.146 -6.618 -53.352 1.00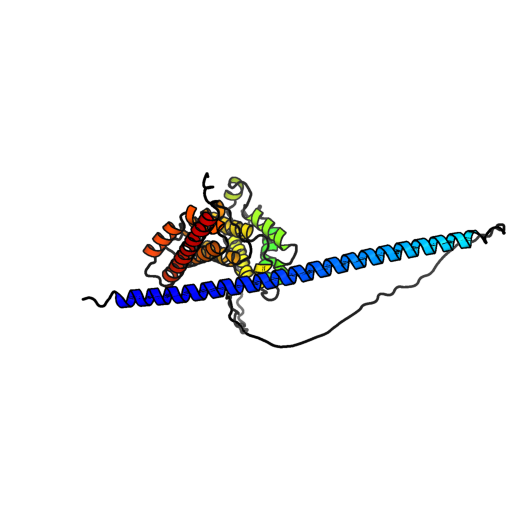 45.78 100 PRO A CA 1
ATOM 711 C C . PRO A 1 100 ? 9.424 -6.992 -51.883 1.00 45.78 100 PRO A C 1
ATOM 713 O O . PRO A 1 100 ? 10.415 -7.612 -51.512 1.00 45.78 100 PRO A O 1
ATOM 716 N N . THR A 1 101 ? 8.439 -6.615 -51.075 1.00 35.91 101 THR A N 1
ATOM 717 C CA . THR A 1 101 ? 8.082 -7.057 -49.725 1.00 35.91 101 THR A CA 1
ATOM 718 C C . THR A 1 101 ? 7.661 -8.531 -49.678 1.00 35.91 101 THR A C 1
ATOM 720 O O . THR A 1 101 ? 6.959 -9.004 -50.569 1.00 35.91 101 THR A O 1
ATOM 723 N N . THR A 1 102 ? 7.944 -9.221 -48.568 1.00 35.31 102 THR A N 1
ATOM 724 C CA . THR A 1 102 ? 7.233 -10.453 -48.183 1.00 35.31 102 THR A CA 1
ATOM 725 C C . THR A 1 102 ? 6.711 -10.367 -46.754 1.00 35.31 102 THR A C 1
ATOM 727 O O . THR A 1 102 ? 7.459 -10.224 -45.791 1.00 35.31 102 THR A O 1
ATOM 730 N N . THR A 1 103 ? 5.389 -10.462 -46.660 1.00 34.38 103 THR A N 1
ATOM 731 C CA . THR A 1 103 ? 4.572 -10.669 -45.467 1.00 34.38 103 THR A CA 1
ATOM 732 C C . THR A 1 103 ? 4.522 -12.163 -45.129 1.00 34.38 103 THR A C 1
ATOM 734 O O . THR A 1 103 ? 4.427 -12.995 -46.027 1.00 34.38 103 THR A O 1
ATOM 737 N N . GLY A 1 104 ? 4.530 -12.509 -43.839 1.00 32.78 104 GLY A N 1
ATOM 738 C CA . GLY A 1 104 ? 4.365 -13.883 -43.354 1.00 32.78 104 GLY A CA 1
ATOM 739 C C . GLY A 1 104 ? 3.390 -13.951 -42.181 1.00 32.78 104 GLY A C 1
ATOM 740 O O . GLY A 1 104 ? 3.737 -13.628 -41.053 1.00 32.78 104 GLY A O 1
ATOM 741 N N . LYS A 1 105 ? 2.152 -14.358 -42.477 1.00 35.31 105 LYS A N 1
ATOM 742 C CA . LYS A 1 105 ? 1.068 -14.708 -41.542 1.00 35.31 105 LYS A CA 1
ATOM 743 C C . LYS A 1 105 ? 1.321 -16.106 -40.960 1.00 35.31 105 LYS A C 1
ATOM 745 O O . LYS A 1 105 ? 1.567 -17.027 -41.730 1.00 35.31 105 LYS A O 1
ATOM 750 N N . GLY A 1 106 ? 1.111 -16.295 -39.657 1.00 31.52 106 GLY A N 1
ATOM 751 C CA . GLY A 1 106 ? 1.027 -17.615 -39.017 1.00 31.52 106 GLY A CA 1
ATOM 752 C C . GLY A 1 106 ? -0.028 -17.617 -37.910 1.00 31.52 106 GLY A C 1
ATOM 753 O O . GLY A 1 106 ? 0.003 -16.772 -37.024 1.00 31.52 106 GLY A O 1
ATOM 754 N N . ARG A 1 107 ? -1.007 -18.521 -38.007 1.00 34.28 107 ARG A N 1
ATOM 755 C CA . ARG A 1 107 ? -2.238 -18.600 -37.205 1.00 34.28 107 ARG A CA 1
ATOM 756 C C . ARG A 1 107 ? -2.374 -20.041 -36.694 1.00 34.28 107 ARG A C 1
ATOM 758 O O . ARG A 1 107 ? -2.461 -20.931 -37.528 1.00 34.28 107 ARG A O 1
ATOM 765 N N . SER A 1 108 ? -2.468 -20.260 -35.382 1.00 32.56 108 SER A N 1
ATOM 766 C CA . SER A 1 108 ? -3.102 -21.427 -34.718 1.00 32.56 108 SER A CA 1
ATOM 767 C C . SER A 1 108 ? -2.993 -21.209 -33.199 1.00 32.56 108 SER A C 1
ATOM 769 O O . SER A 1 108 ? -1.925 -20.835 -32.747 1.00 32.56 108 SER A O 1
ATOM 771 N N . GLY A 1 109 ? -3.991 -21.356 -32.327 1.00 29.89 109 GLY A N 1
ATOM 772 C CA . GLY A 1 109 ? -5.249 -22.084 -32.414 1.00 29.89 109 GLY A CA 1
ATOM 773 C C . GLY A 1 109 ? -5.182 -23.373 -31.591 1.00 29.89 109 GLY A C 1
ATOM 774 O O . GLY A 1 109 ? -4.999 -24.431 -32.176 1.00 29.89 109 GLY A O 1
ATOM 775 N N . SER A 1 110 ? -5.387 -23.309 -30.269 1.00 29.69 110 SER A N 1
ATOM 776 C CA . SER A 1 110 ? -5.754 -24.488 -29.465 1.00 29.69 110 SER A CA 1
ATOM 777 C C . SER A 1 110 ? -6.566 -24.106 -28.221 1.00 29.69 110 SER A C 1
ATOM 779 O O . SER A 1 110 ? -6.127 -23.312 -27.395 1.00 29.69 110 SER A O 1
ATOM 781 N N . LYS A 1 111 ? -7.767 -24.689 -28.120 1.00 30.94 111 LYS A N 1
ATOM 782 C CA . LYS A 1 111 ? -8.678 -24.689 -26.963 1.00 30.94 111 LYS A CA 1
ATOM 783 C C . LYS A 1 111 ? -8.396 -25.920 -26.086 1.00 30.94 111 LYS A C 1
ATOM 785 O O . LYS A 1 111 ? -8.183 -26.994 -26.639 1.00 30.94 111 LYS A O 1
ATOM 790 N N . GLY A 1 112 ? -8.526 -25.796 -24.764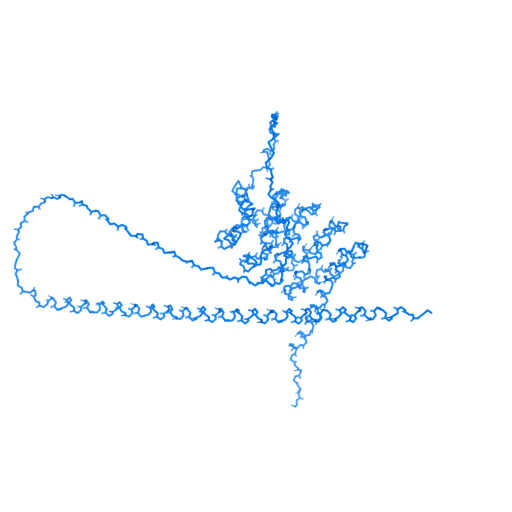 1.00 26.56 112 GLY A N 1
ATOM 791 C CA . GLY A 1 112 ? -8.581 -26.916 -23.806 1.00 26.56 112 GLY A CA 1
ATOM 792 C C . GLY A 1 112 ? -8.725 -26.428 -22.353 1.00 26.56 112 GLY A C 1
ATOM 793 O O . GLY A 1 112 ? -8.351 -25.289 -22.107 1.00 26.56 112 GLY A O 1
ATOM 794 N N . PRO A 1 113 ? -9.342 -27.194 -21.429 1.00 36.25 113 PRO A N 1
ATOM 795 C CA . PRO A 1 113 ? -10.371 -26.660 -20.529 1.00 36.25 113 PRO A CA 1
ATOM 796 C C . PRO A 1 113 ? -9.962 -26.437 -19.058 1.00 36.25 113 PRO A C 1
ATOM 798 O O . PRO A 1 113 ? -8.864 -26.757 -18.620 1.00 36.25 113 PRO A O 1
ATOM 801 N N . ALA A 1 114 ? -10.926 -25.862 -18.332 1.00 33.62 114 ALA A N 1
ATOM 802 C CA . ALA A 1 114 ? -10.910 -25.358 -16.965 1.00 33.62 114 ALA A CA 1
ATOM 803 C C . ALA A 1 114 ? -10.544 -26.363 -15.856 1.00 33.62 114 ALA A C 1
ATOM 805 O O . ALA A 1 114 ? -10.981 -27.512 -15.870 1.00 33.62 114 ALA A O 1
ATOM 806 N N . ALA A 1 115 ? -9.893 -25.838 -14.814 1.00 27.64 115 ALA A N 1
ATOM 807 C CA . ALA A 1 115 ? -9.931 -26.365 -13.454 1.00 27.64 115 ALA A CA 1
ATOM 808 C C . ALA A 1 115 ? -10.059 -25.184 -12.474 1.00 27.64 115 ALA A C 1
ATOM 810 O O . ALA A 1 115 ? -9.268 -24.245 -12.498 1.00 27.64 115 ALA A O 1
ATOM 811 N N . SER A 1 116 ? -11.116 -25.207 -11.667 1.00 32.19 116 SER A N 1
ATOM 812 C CA . SER A 1 116 ? -11.472 -24.195 -10.673 1.00 32.19 116 SER A CA 1
ATOM 813 C C . SER A 1 116 ? -10.878 -24.540 -9.306 1.00 32.19 116 SER A C 1
ATOM 815 O O . SER A 1 116 ? -11.216 -25.588 -8.756 1.00 32.19 116 SER A O 1
ATOM 817 N N . SER A 1 117 ? -10.086 -23.624 -8.746 1.00 27.70 117 SER A N 1
ATOM 818 C CA . SER A 1 117 ? -9.566 -23.640 -7.368 1.00 27.70 117 SER A CA 1
ATOM 819 C C . SER A 1 117 ? -9.709 -22.232 -6.747 1.00 27.70 117 SER A C 1
ATOM 821 O O . SER A 1 117 ? -9.923 -21.266 -7.484 1.00 27.70 117 SER A O 1
ATOM 823 N N . PRO A 1 118 ? -9.726 -22.097 -5.407 1.00 31.81 118 PRO A N 1
ATOM 824 C CA . PRO A 1 118 ? -10.471 -21.050 -4.707 1.00 31.81 118 PRO A CA 1
ATOM 825 C C . PRO A 1 118 ? -9.775 -19.681 -4.746 1.00 31.81 118 PRO A C 1
ATOM 827 O O . PRO A 1 118 ? -8.574 -19.559 -4.547 1.00 31.81 118 PRO A O 1
ATOM 830 N N . SER A 1 119 ? -10.567 -18.640 -4.998 1.00 31.64 119 SER A N 1
ATOM 831 C CA . SER A 1 119 ? -10.121 -17.283 -5.326 1.00 31.64 119 SER A CA 1
ATOM 832 C C . SER A 1 119 ? -9.621 -16.461 -4.126 1.00 31.64 119 SER A C 1
ATOM 834 O O . SER A 1 119 ? -10.390 -16.214 -3.193 1.00 31.64 119 SER A O 1
ATOM 836 N N . SER A 1 120 ? -8.407 -15.914 -4.233 1.00 38.06 120 SER A N 1
ATOM 837 C CA . SER A 1 120 ? -7.829 -14.811 -3.446 1.00 38.06 120 SER A CA 1
ATOM 838 C C . SER A 1 120 ? -8.462 -13.461 -3.847 1.00 38.06 120 SER A C 1
ATOM 840 O O . SER A 1 120 ? -7.830 -12.593 -4.448 1.00 38.06 120 SER A O 1
ATOM 842 N N . LYS A 1 121 ? -9.764 -13.267 -3.593 1.00 42.56 121 LYS A N 1
ATOM 843 C CA . LYS A 1 121 ? -10.458 -12.043 -4.040 1.00 42.56 121 LYS A CA 1
ATOM 844 C C . LYS A 1 121 ? -9.926 -10.807 -3.309 1.00 42.56 121 LYS A C 1
ATOM 846 O O . LYS A 1 121 ? -10.238 -10.595 -2.142 1.00 42.56 121 LYS A O 1
ATOM 851 N N . GLY A 1 122 ? -9.159 -9.984 -4.024 1.00 48.62 122 GLY A N 1
ATOM 852 C CA . GLY A 1 122 ? -8.874 -8.607 -3.634 1.00 48.62 122 GLY A CA 1
ATOM 853 C C . GLY A 1 122 ? -10.166 -7.793 -3.530 1.00 48.62 122 GLY A C 1
ATOM 854 O O . GLY A 1 122 ? -11.168 -8.094 -4.186 1.00 48.62 122 GLY A O 1
ATOM 855 N N . ASN A 1 123 ? -10.154 -6.756 -2.696 1.00 52.44 123 ASN A N 1
ATOM 856 C CA . ASN A 1 123 ? -11.316 -5.903 -2.468 1.00 52.44 123 ASN A CA 1
ATOM 857 C C . ASN A 1 123 ? -11.494 -4.912 -3.634 1.00 52.44 123 ASN A C 1
ATOM 859 O O . ASN A 1 123 ? -11.124 -3.743 -3.533 1.00 52.44 123 ASN A O 1
ATOM 863 N N . ALA A 1 124 ? -12.029 -5.391 -4.758 1.00 44.06 124 ALA A N 1
ATOM 864 C CA . ALA A 1 124 ? -12.346 -4.562 -5.918 1.00 44.06 124 ALA A CA 1
ATOM 865 C C . ALA A 1 124 ? -13.464 -3.559 -5.587 1.00 44.06 124 ALA A C 1
ATOM 867 O O . ALA A 1 124 ? -14.533 -3.956 -5.120 1.00 44.06 124 ALA A O 1
ATOM 868 N N . LEU A 1 125 ? -13.253 -2.268 -5.875 1.00 44.50 125 LEU A N 1
ATOM 869 C CA . LEU A 1 125 ? -14.287 -1.233 -5.713 1.00 44.50 125 LEU A CA 1
ATOM 870 C C . LEU A 1 125 ? -15.417 -1.344 -6.749 1.00 44.50 125 LEU A C 1
ATOM 872 O O . LEU A 1 125 ? -16.521 -0.858 -6.512 1.00 44.50 125 LEU A O 1
ATOM 876 N N . PHE A 1 126 ? -15.150 -1.999 -7.879 1.00 42.22 126 PHE A N 1
ATOM 877 C CA . PHE A 1 126 ? -16.117 -2.250 -8.937 1.00 42.22 126 PHE A CA 1
ATOM 878 C C . PHE A 1 126 ? -16.210 -3.758 -9.169 1.00 42.22 126 PHE A C 1
ATOM 880 O O . PHE A 1 126 ? -15.339 -4.365 -9.787 1.00 42.22 126 PHE A O 1
ATOM 887 N N . GLY A 1 127 ? -17.271 -4.382 -8.654 1.00 34.34 127 GLY A N 1
ATOM 888 C CA . GLY A 1 127 ? -17.680 -5.697 -9.144 1.00 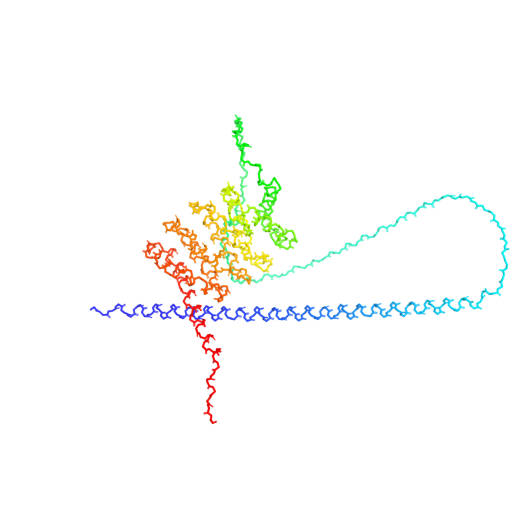34.34 127 GLY A CA 1
ATOM 889 C C . GLY A 1 127 ? -18.095 -5.609 -10.622 1.00 34.34 127 GLY A C 1
ATOM 890 O O . GLY A 1 127 ? -18.379 -4.507 -11.106 1.00 34.34 127 GLY A O 1
ATOM 891 N N . PRO A 1 128 ? -18.157 -6.737 -11.353 1.00 30.36 128 PRO A N 1
ATOM 892 C CA . PRO A 1 128 ? -18.634 -6.741 -12.732 1.00 30.36 128 PRO A CA 1
ATOM 893 C C . PRO A 1 128 ? -20.051 -6.155 -12.771 1.00 30.36 128 PRO A C 1
ATOM 895 O O . PRO A 1 128 ? -20.999 -6.756 -12.265 1.00 30.36 128 PRO A O 1
ATOM 898 N N . SER A 1 129 ? -20.186 -4.940 -13.306 1.00 32.16 129 SER A N 1
ATOM 899 C CA . SER A 1 129 ? -21.481 -4.267 -13.396 1.00 32.16 129 SER A CA 1
ATOM 900 C C . SER A 1 129 ? -22.356 -4.947 -14.453 1.00 32.16 129 SER A C 1
ATOM 902 O O . SER A 1 129 ? -21.865 -5.249 -15.545 1.00 32.16 129 SER A O 1
ATOM 904 N N . PRO A 1 130 ? -23.653 -5.167 -14.177 1.00 30.66 130 PRO A N 1
ATOM 905 C CA . PRO A 1 130 ? -24.605 -5.566 -15.200 1.00 30.66 130 PRO A CA 1
ATOM 906 C C . PRO A 1 130 ? -24.765 -4.439 -16.229 1.00 30.66 130 PRO A C 1
ATOM 908 O O . PRO A 1 130 ? -24.792 -3.255 -15.897 1.00 30.66 130 PRO A O 1
ATOM 911 N N . SER A 1 131 ? -24.849 -4.831 -17.496 1.00 28.92 131 SER A N 1
ATOM 912 C CA . SER A 1 131 ? -24.974 -3.953 -18.661 1.00 28.92 131 SER A CA 1
ATOM 913 C C . SER A 1 131 ? -26.160 -2.985 -18.510 1.00 28.92 131 SER A C 1
ATOM 915 O O . SER A 1 131 ? -27.266 -3.448 -18.221 1.00 28.92 131 SER A O 1
ATOM 917 N N . PRO A 1 132 ? -26.004 -1.668 -18.742 1.00 34.72 132 PRO A N 1
ATOM 918 C CA . PRO A 1 132 ? -27.137 -0.760 -18.670 1.00 34.72 132 PRO A CA 1
ATOM 919 C C . PRO A 1 132 ? -28.003 -0.886 -19.931 1.00 34.72 132 PRO A C 1
ATOM 921 O O . PRO A 1 132 ? -27.532 -0.729 -21.060 1.00 34.72 132 PRO A O 1
ATOM 924 N N . GLN A 1 133 ? -29.294 -1.157 -19.728 1.00 31.33 133 GLN A N 1
ATOM 925 C CA . GLN A 1 133 ? -30.318 -0.997 -20.754 1.00 31.33 133 GLN A CA 1
ATOM 926 C C . GLN A 1 133 ? -30.433 0.481 -21.151 1.00 31.33 133 GLN A C 1
ATOM 928 O O . GLN A 1 133 ? -30.534 1.370 -20.307 1.00 31.33 133 GLN A O 1
ATOM 933 N N . ARG A 1 134 ? -30.433 0.716 -22.466 1.00 31.14 134 ARG A N 1
ATOM 934 C CA . ARG A 1 134 ? -30.713 2.001 -23.116 1.00 31.14 134 ARG A CA 1
ATOM 935 C C . ARG A 1 134 ? -32.093 2.521 -22.701 1.00 31.14 134 ARG A C 1
ATOM 937 O O . ARG A 1 134 ? -33.099 1.896 -23.022 1.00 31.14 134 ARG A O 1
ATOM 944 N N . GLY A 1 135 ? -32.125 3.692 -22.075 1.00 30.00 135 GLY A N 1
ATOM 945 C CA . GLY A 1 135 ? -33.317 4.523 -21.937 1.00 30.00 135 GLY A CA 1
ATOM 946 C C . GLY A 1 135 ? -33.014 5.921 -22.467 1.00 30.00 135 GLY A C 1
ATOM 947 O O . GLY A 1 135 ? -32.162 6.616 -21.920 1.00 30.00 135 GLY A O 1
ATOM 948 N N . ASP A 1 136 ? -33.678 6.305 -23.554 1.00 36.34 136 ASP A N 1
ATOM 949 C CA . ASP A 1 136 ? -33.621 7.646 -24.129 1.00 36.34 136 ASP A CA 1
ATOM 950 C C . ASP A 1 136 ? -34.340 8.654 -23.220 1.00 36.34 136 ASP A C 1
ATOM 952 O O . ASP A 1 136 ? -35.534 8.515 -22.953 1.00 36.34 136 ASP A O 1
ATOM 956 N N . ALA A 1 137 ? -33.651 9.719 -22.807 1.00 34.47 137 ALA A N 1
ATOM 957 C CA . ALA A 1 137 ? -34.296 10.922 -22.286 1.00 34.47 137 ALA A CA 1
ATOM 958 C C . ALA A 1 137 ? -33.496 12.172 -22.677 1.00 34.47 137 ALA A C 1
ATOM 960 O O . ALA A 1 137 ? -32.389 12.418 -22.203 1.00 34.47 137 ALA A O 1
ATOM 961 N N . LYS A 1 138 ? -34.082 12.972 -23.574 1.00 38.38 138 LYS A N 1
ATOM 962 C CA . LYS A 1 138 ? -33.630 14.324 -23.919 1.00 38.38 138 LYS A CA 1
ATOM 963 C C . LYS A 1 138 ? -33.955 15.279 -22.770 1.00 38.38 138 LYS A C 1
ATOM 965 O O . LYS A 1 138 ? -35.116 15.394 -22.394 1.00 38.38 138 LYS A O 1
ATOM 970 N N . SER A 1 139 ? -32.974 16.055 -22.324 1.00 31.42 139 SER A N 1
ATOM 971 C CA . SER A 1 139 ? -33.208 17.302 -21.594 1.00 31.42 139 SER A CA 1
ATOM 972 C C . SER A 1 139 ? -32.124 18.313 -21.967 1.00 31.42 139 SER A C 1
ATOM 974 O O . SER A 1 139 ? -30.934 18.061 -21.797 1.00 31.42 139 SER A O 1
ATOM 976 N N . LYS A 1 140 ? -32.559 19.430 -22.556 1.00 38.53 140 LYS A N 1
ATOM 977 C CA . LYS A 1 140 ? -31.763 20.632 -22.810 1.00 38.53 140 LYS A CA 1
ATOM 978 C C . LYS A 1 140 ? -31.846 21.498 -21.558 1.00 38.53 140 LYS A C 1
ATOM 980 O O . LYS A 1 140 ? -32.951 21.913 -21.243 1.00 38.53 140 LYS A O 1
ATOM 985 N N . HIS A 1 141 ? -30.722 21.863 -20.952 1.00 34.16 141 HIS A N 1
ATOM 986 C CA . HIS A 1 141 ? -30.600 23.140 -20.250 1.00 34.16 141 HIS A CA 1
ATOM 987 C C . HIS A 1 141 ? -29.175 23.678 -20.374 1.00 34.16 141 HIS A C 1
ATOM 989 O O . HIS A 1 141 ? -28.196 22.938 -20.379 1.00 34.16 141 HIS A O 1
ATOM 995 N N . HIS A 1 142 ? -29.130 24.984 -20.597 1.00 36.66 142 HIS A N 1
ATOM 996 C CA . HIS A 1 142 ? -28.009 25.800 -21.014 1.00 36.66 142 HIS A CA 1
ATOM 997 C C . HIS A 1 142 ? -27.644 26.656 -19.800 1.00 36.66 142 HIS A C 1
ATOM 999 O O . HIS A 1 142 ? -28.386 27.580 -19.496 1.00 36.66 142 HIS A O 1
ATOM 1005 N N . GLU A 1 143 ? -26.552 26.351 -19.105 1.00 31.62 143 GLU A N 1
ATOM 1006 C CA . GLU A 1 143 ? -25.945 27.247 -18.113 1.00 31.62 143 GLU A CA 1
ATOM 1007 C C . GLU A 1 143 ? -24.423 27.137 -18.242 1.00 31.62 143 GLU A C 1
ATOM 1009 O O . GLU A 1 143 ? -23.868 26.042 -18.334 1.00 31.62 143 GLU A O 1
ATOM 1014 N N . GLY A 1 144 ? -23.774 28.291 -18.407 1.00 35.28 144 GLY A N 1
ATOM 1015 C CA . GLY A 1 144 ? -22.343 28.404 -18.682 1.00 35.28 144 GLY A CA 1
ATOM 1016 C C . GLY A 1 144 ? -21.468 28.055 -17.471 1.00 35.28 144 GLY A C 1
ATOM 1017 O O . GLY A 1 144 ? -21.954 28.036 -16.340 1.00 35.28 144 GLY A O 1
ATOM 1018 N N . PRO A 1 145 ? -20.172 27.781 -17.694 1.00 33.53 145 PRO A N 1
ATOM 1019 C CA . PRO A 1 145 ? -19.254 27.419 -16.622 1.00 33.53 145 PRO A CA 1
ATOM 1020 C C . PRO A 1 145 ? -18.950 28.628 -15.713 1.00 33.53 145 PRO A C 1
ATOM 1022 O O . PRO A 1 145 ? -18.754 29.734 -16.224 1.00 33.53 145 PRO A O 1
ATOM 1025 N N . PRO A 1 146 ? -18.880 28.452 -14.378 1.00 35.84 146 PRO A N 1
ATOM 1026 C CA . PRO A 1 146 ? -18.401 29.493 -13.478 1.00 35.84 146 PRO A CA 1
ATOM 1027 C C . PRO A 1 146 ? -16.867 29.640 -13.573 1.00 35.84 146 PRO A C 1
ATOM 1029 O O . PRO A 1 146 ? -16.169 28.678 -13.906 1.00 35.84 146 PRO A O 1
ATOM 1032 N N . PRO A 1 147 ? -16.317 30.830 -13.270 1.00 39.28 147 PRO A N 1
ATOM 1033 C CA . PRO A 1 147 ? -14.904 31.128 -13.453 1.00 39.28 147 PRO A CA 1
ATOM 1034 C C . PRO A 1 147 ? -14.084 30.549 -12.292 1.00 39.28 147 PRO A C 1
ATOM 1036 O O . PRO A 1 147 ? -14.082 31.089 -11.189 1.00 39.28 147 PRO A O 1
ATOM 1039 N N . ALA A 1 148 ? -13.369 29.453 -12.548 1.00 35.72 148 ALA A N 1
ATOM 1040 C CA . ALA A 1 148 ? -12.393 28.860 -11.627 1.00 35.72 148 ALA A CA 1
ATOM 1041 C C . ALA A 1 148 ? -11.003 28.694 -12.279 1.00 35.72 148 ALA A C 1
ATOM 1043 O O . ALA A 1 148 ? -10.235 27.808 -11.918 1.00 35.72 148 ALA A O 1
ATOM 1044 N N . GLU A 1 149 ? -10.660 29.552 -13.244 1.00 33.16 149 GLU A N 1
ATOM 1045 C CA . GLU A 1 149 ? -9.398 29.471 -14.002 1.00 33.16 149 GLU A CA 1
ATOM 1046 C C . GLU A 1 149 ? -8.180 30.122 -13.315 1.00 33.16 149 GLU A C 1
ATOM 1048 O O . GLU A 1 149 ? -7.098 30.145 -13.887 1.00 33.16 149 GLU A O 1
ATOM 1053 N N . ALA A 1 150 ? -8.285 30.610 -12.076 1.00 35.88 150 ALA A N 1
ATOM 1054 C CA . ALA A 1 150 ? -7.203 31.397 -11.465 1.00 35.88 150 ALA A CA 1
ATOM 1055 C C . ALA A 1 150 ? -6.259 30.642 -10.499 1.00 35.88 150 ALA A C 1
ATOM 1057 O O . ALA A 1 150 ? -5.408 31.283 -9.891 1.00 35.88 150 ALA A O 1
ATOM 1058 N N . ALA A 1 151 ? -6.355 29.313 -10.349 1.00 37.97 151 ALA A N 1
ATOM 1059 C CA . ALA A 1 151 ? -5.494 28.560 -9.413 1.00 37.97 151 ALA A CA 1
ATOM 1060 C C . ALA A 1 151 ? -4.685 27.399 -10.034 1.00 37.97 151 ALA A C 1
ATOM 1062 O O . ALA A 1 151 ? -3.968 26.707 -9.319 1.00 37.97 151 ALA A O 1
ATOM 1063 N N . PHE A 1 152 ? -4.752 27.185 -11.353 1.00 41.91 152 PHE A N 1
ATOM 1064 C CA . PHE A 1 152 ? -4.225 25.972 -12.007 1.00 41.91 152 PHE A CA 1
ATOM 1065 C C . PHE A 1 152 ? -2.997 26.183 -12.913 1.00 41.91 152 PHE A C 1
ATOM 1067 O O . PHE A 1 152 ? -2.783 25.429 -13.857 1.00 41.91 152 PHE A O 1
ATOM 1074 N N . HIS A 1 153 ? -2.132 27.159 -12.632 1.00 35.19 153 HIS A N 1
ATOM 1075 C CA . HIS A 1 153 ? -0.890 27.355 -13.403 1.00 35.19 153 HIS A CA 1
ATOM 1076 C C . HIS A 1 153 ? 0.349 26.647 -12.823 1.00 35.19 153 HIS A C 1
ATOM 1078 O O . HIS A 1 153 ? 1.452 27.176 -12.902 1.00 35.19 153 HIS A O 1
ATOM 1084 N N . GLY A 1 154 ? 0.197 25.431 -12.281 1.00 39.78 154 GLY A N 1
ATOM 1085 C CA . GLY A 1 154 ? 1.336 24.683 -11.716 1.00 39.78 154 GLY A CA 1
ATOM 1086 C C . GLY A 1 154 ? 1.356 23.178 -11.985 1.00 39.78 154 GLY A C 1
ATOM 1087 O O . GLY A 1 154 ? 2.384 22.649 -12.394 1.00 39.78 154 GLY A O 1
ATOM 1088 N N . ALA A 1 155 ? 0.235 22.471 -11.821 1.00 41.59 155 ALA A N 1
ATOM 1089 C CA . ALA A 1 155 ? 0.170 21.042 -12.129 1.00 41.59 155 ALA A CA 1
ATOM 1090 C C . ALA A 1 155 ? -0.027 20.861 -13.642 1.00 41.59 155 ALA A C 1
ATOM 1092 O O . ALA A 1 155 ? -1.086 21.194 -14.175 1.00 41.59 155 ALA A O 1
ATOM 1093 N N . SER A 1 156 ? 1.022 20.423 -14.350 1.00 47.62 156 SER A N 1
ATOM 1094 C CA . SER A 1 156 ? 1.069 20.496 -15.815 1.00 47.62 156 SER A CA 1
ATOM 1095 C C . SER A 1 156 ? -0.147 19.834 -16.476 1.00 47.62 156 SER A C 1
ATOM 1097 O O . SER A 1 156 ? -0.557 18.734 -16.115 1.00 47.62 156 SER A O 1
ATOM 1099 N N . GLU A 1 157 ? -0.696 20.464 -17.513 1.00 48.72 157 GLU A N 1
ATOM 1100 C CA . GLU A 1 157 ? -1.755 19.916 -18.377 1.00 48.72 157 GLU A CA 1
ATOM 1101 C C . GLU A 1 157 ? -1.449 18.476 -18.853 1.00 48.72 157 GLU A C 1
ATOM 1103 O O . GLU A 1 157 ? -2.345 17.672 -19.122 1.00 48.72 157 GLU A O 1
ATOM 1108 N N . ARG A 1 158 ? -0.157 18.130 -18.903 1.00 47.97 158 ARG A N 1
ATOM 1109 C CA . ARG A 1 158 ? 0.373 16.795 -19.172 1.00 47.97 158 ARG A CA 1
ATOM 1110 C C . ARG A 1 158 ? -0.025 15.779 -18.100 1.00 47.97 158 ARG A C 1
ATOM 1112 O O . ARG A 1 158 ? -0.492 14.707 -18.464 1.00 47.97 158 ARG A O 1
ATOM 1119 N N . ALA A 1 159 ? 0.099 16.114 -16.817 1.00 49.19 159 ALA A N 1
ATOM 1120 C CA . ALA A 1 159 ? -0.264 15.257 -15.688 1.00 49.19 159 ALA A CA 1
ATOM 1121 C C . ALA A 1 159 ? -1.749 14.886 -15.707 1.00 49.19 159 ALA A C 1
ATOM 1123 O O . ALA A 1 159 ? -2.106 13.713 -15.633 1.00 49.19 159 ALA A O 1
ATOM 1124 N N . THR A 1 160 ? -2.614 15.879 -15.908 1.00 52.09 160 THR A N 1
ATOM 1125 C CA . THR A 1 160 ? -4.066 15.680 -15.994 1.00 52.09 160 THR A CA 1
ATOM 1126 C C . THR A 1 160 ? -4.445 14.833 -17.210 1.00 52.09 160 THR A C 1
ATOM 1128 O O . THR A 1 160 ? -5.264 13.922 -17.097 1.00 52.09 160 THR A O 1
ATOM 1131 N N . LYS A 1 161 ? -3.813 15.064 -18.371 1.00 56.31 161 LYS A N 1
ATOM 1132 C CA . LYS A 1 161 ? -4.015 14.247 -19.582 1.00 56.31 161 LYS A CA 1
ATOM 1133 C C . LYS A 1 161 ? -3.531 12.806 -19.407 1.00 56.31 161 LYS A C 1
ATOM 1135 O O . LYS A 1 161 ? -4.179 11.885 -19.902 1.00 56.31 161 LYS A O 1
ATOM 1140 N N . VAL A 1 162 ? -2.418 12.607 -18.704 1.00 55.00 162 VAL A N 1
ATOM 1141 C CA . VAL A 1 162 ? -1.848 11.288 -18.406 1.00 55.00 162 VAL A CA 1
ATOM 1142 C C . VAL A 1 162 ? -2.736 10.531 -17.415 1.00 55.00 162 VAL A C 1
ATOM 1144 O O . VAL A 1 162 ? -3.172 9.429 -17.740 1.00 55.00 162 VAL A O 1
ATOM 1147 N N . LEU A 1 163 ? -3.117 11.145 -16.287 1.00 54.38 163 LEU A N 1
ATOM 1148 C CA . LEU A 1 163 ? -4.053 10.578 -15.305 1.00 54.38 163 LEU A CA 1
ATOM 1149 C C . LEU A 1 163 ? -5.400 10.218 -15.939 1.00 54.38 163 LEU A C 1
ATOM 1151 O O . LEU A 1 163 ? -5.913 9.126 -15.708 1.00 54.38 163 LEU A O 1
ATOM 1155 N N . HIS A 1 164 ? -5.942 11.089 -16.795 1.00 58.25 164 HIS A N 1
ATOM 1156 C CA . HIS A 1 164 ? -7.167 10.816 -17.544 1.00 58.25 164 HIS A CA 1
ATOM 1157 C C . HIS A 1 164 ? -7.005 9.624 -18.499 1.00 58.25 164 HIS A C 1
ATOM 1159 O O . HIS A 1 164 ? -7.878 8.763 -18.564 1.00 58.25 164 HIS A O 1
ATOM 1165 N N . ARG A 1 165 ? -5.883 9.530 -19.224 1.00 59.12 165 ARG A N 1
ATOM 1166 C CA . ARG A 1 165 ? -5.602 8.397 -20.119 1.00 59.12 165 ARG A CA 1
ATOM 1167 C C . ARG A 1 165 ? -5.494 7.080 -19.338 1.00 59.12 165 ARG A C 1
ATOM 1169 O O . ARG A 1 165 ? -6.036 6.078 -19.791 1.00 59.12 165 ARG A O 1
ATOM 1176 N N . ILE A 1 166 ? -4.878 7.086 -18.157 1.00 54.06 166 ILE A N 1
ATOM 1177 C CA . ILE A 1 166 ? -4.772 5.901 -17.291 1.00 54.06 166 ILE A CA 1
ATOM 1178 C C . ILE A 1 166 ? -6.124 5.509 -16.728 1.00 54.06 166 ILE A C 1
ATOM 1180 O O . ILE A 1 166 ? -6.450 4.333 -16.780 1.00 54.06 166 ILE A O 1
ATOM 1184 N N . LEU A 1 167 ? -6.922 6.461 -16.241 1.00 55.81 167 LEU A N 1
ATOM 1185 C CA . LEU A 1 167 ? -8.291 6.216 -15.780 1.00 55.81 167 LEU A CA 1
ATOM 1186 C C . LEU A 1 167 ? -9.142 5.578 -16.873 1.00 55.81 167 LEU A C 1
ATOM 1188 O O . LEU A 1 167 ? -9.809 4.581 -16.625 1.00 55.81 167 LEU A O 1
ATOM 1192 N N . VAL A 1 168 ? -9.062 6.100 -18.098 1.00 55.50 168 VAL A N 1
ATOM 1193 C CA . VAL A 1 168 ? -9.750 5.515 -19.253 1.00 55.50 168 VAL A CA 1
ATOM 1194 C C . VAL A 1 168 ? -9.244 4.092 -19.526 1.00 55.50 168 VAL A C 1
ATOM 1196 O O . VAL A 1 168 ? -10.061 3.187 -19.666 1.00 55.50 168 VAL A O 1
ATOM 1199 N N . HIS A 1 169 ? -7.929 3.845 -19.520 1.00 51.06 169 HIS A N 1
ATOM 1200 C CA . HIS A 1 169 ? -7.373 2.499 -19.733 1.00 51.06 169 HIS A CA 1
ATOM 1201 C C . HIS A 1 169 ? -7.645 1.513 -18.581 1.00 51.06 169 HIS A C 1
ATOM 1203 O O . HIS A 1 169 ? -7.894 0.343 -18.841 1.00 51.06 169 HIS A O 1
ATOM 1209 N N . THR A 1 170 ? -7.658 1.953 -17.319 1.00 51.34 170 THR A N 1
ATOM 1210 C CA . THR A 1 170 ? -7.959 1.094 -16.154 1.00 51.34 170 THR A CA 1
ATOM 1211 C C . THR A 1 170 ? -9.447 0.806 -16.005 1.00 51.34 170 THR A C 1
ATOM 1213 O O . THR A 1 170 ? -9.811 -0.275 -15.549 1.00 51.34 170 THR A O 1
ATOM 1216 N N . MET A 1 171 ? -10.320 1.728 -16.423 1.00 48.16 171 MET A N 1
ATOM 1217 C CA . MET A 1 171 ? -11.763 1.480 -16.515 1.00 48.16 171 MET A CA 1
ATOM 1218 C C . MET A 1 171 ? -12.112 0.441 -17.593 1.00 48.16 171 MET A C 1
ATOM 1220 O O . MET A 1 171 ? -13.112 -0.265 -17.462 1.00 48.16 171 MET A O 1
ATOM 1224 N N . HIS A 1 172 ? -11.276 0.290 -18.623 1.00 52.59 172 HIS A N 1
ATOM 1225 C CA . HIS A 1 172 ? -11.336 -0.820 -19.573 1.00 52.59 172 HIS A CA 1
ATOM 1226 C C . HIS A 1 172 ? -10.544 -2.023 -19.027 1.00 52.59 172 HIS A C 1
ATOM 1228 O O . HIS A 1 172 ? -9.485 -2.389 -19.522 1.00 52.59 172 HIS A O 1
ATOM 1234 N N . ALA A 1 173 ? -11.083 -2.638 -17.970 1.00 42.94 173 ALA A N 1
ATOM 1235 C CA . ALA A 1 173 ? -10.497 -3.724 -17.172 1.00 42.94 173 ALA A CA 1
ATOM 1236 C C . ALA A 1 173 ? -10.073 -5.015 -17.928 1.00 42.94 173 ALA A C 1
ATOM 1238 O O . ALA A 1 173 ? -9.680 -5.985 -17.288 1.00 42.94 173 ALA A O 1
ATOM 1239 N N . SER A 1 174 ? -10.149 -5.070 -19.262 1.00 43.34 174 SER A N 1
ATOM 1240 C CA . SER A 1 174 ? -9.614 -6.179 -20.065 1.00 43.34 174 SER A CA 1
ATOM 1241 C C . SER A 1 174 ? -8.112 -6.064 -20.354 1.00 43.34 174 SER A C 1
ATOM 1243 O O . SER A 1 174 ? -7.488 -7.087 -20.623 1.00 43.34 174 SER A O 1
ATOM 1245 N N . ASP A 1 175 ? -7.525 -4.863 -20.248 1.00 53.09 175 ASP A N 1
ATOM 1246 C CA . ASP A 1 175 ? -6.168 -4.576 -20.757 1.00 53.09 175 ASP A CA 1
ATOM 1247 C C . ASP A 1 175 ? -5.159 -4.246 -19.627 1.00 53.09 175 ASP A C 1
ATOM 1249 O O . ASP A 1 175 ? -4.029 -3.819 -19.863 1.00 53.09 175 ASP A O 1
ATOM 1253 N N . SER A 1 176 ? -5.550 -4.446 -18.362 1.00 56.12 176 SER A N 1
ATOM 1254 C CA . SER A 1 176 ? -4.839 -3.962 -17.163 1.00 56.12 176 SER A CA 1
ATOM 1255 C C . SER A 1 176 ? -3.416 -4.511 -16.995 1.00 56.12 176 SER A C 1
ATOM 1257 O O . SER A 1 176 ? -2.560 -3.829 -16.436 1.00 56.12 176 SER A O 1
ATOM 1259 N N . MET A 1 177 ? -3.142 -5.720 -17.498 1.00 57.12 177 MET A N 1
ATOM 1260 C CA . MET A 1 177 ? -1.797 -6.306 -17.454 1.00 57.12 177 MET A CA 1
ATOM 1261 C C . MET A 1 177 ? -0.807 -5.609 -18.386 1.00 57.12 177 MET A C 1
ATOM 1263 O O . MET A 1 177 ? 0.365 -5.477 -18.036 1.00 57.12 177 MET A O 1
ATOM 1267 N N . GLU A 1 178 ? -1.252 -5.176 -19.569 1.00 62.09 178 GLU A N 1
ATOM 1268 C CA . GLU A 1 178 ? -0.367 -4.509 -20.529 1.00 62.09 178 GLU A CA 1
ATOM 1269 C C . GLU A 1 178 ? 0.113 -3.170 -19.971 1.00 62.09 178 GLU A C 1
ATOM 1271 O O . GLU A 1 178 ? 1.274 -2.821 -20.147 1.00 62.09 178 GLU A O 1
ATOM 1276 N N . VAL A 1 179 ? -0.740 -2.480 -19.207 1.00 62.88 179 VAL A N 1
ATOM 1277 C CA . VAL A 1 179 ? -0.413 -1.201 -18.564 1.00 62.88 179 VAL A CA 1
ATOM 1278 C C . VAL A 1 179 ? 0.727 -1.347 -17.555 1.00 62.88 179 VAL A C 1
ATOM 1280 O O . VAL A 1 179 ? 1.635 -0.529 -17.567 1.00 62.88 179 VAL A O 1
ATOM 1283 N N . CYS A 1 180 ? 0.726 -2.381 -16.708 1.00 60.25 180 CYS A N 1
ATOM 1284 C CA . CYS A 1 180 ? 1.787 -2.565 -15.707 1.00 60.25 180 CYS A CA 1
ATOM 1285 C C . CYS A 1 180 ? 3.091 -3.122 -16.295 1.00 60.25 180 CYS A C 1
ATOM 1287 O O . CYS A 1 180 ? 4.155 -2.915 -15.719 1.00 60.25 180 CYS A O 1
ATOM 1289 N N . ARG A 1 181 ? 3.022 -3.801 -17.447 1.00 64.25 181 ARG A N 1
ATOM 1290 C CA . ARG A 1 181 ? 4.201 -4.261 -18.203 1.00 64.25 181 ARG A CA 1
ATOM 1291 C C . ARG A 1 181 ? 4.753 -3.201 -19.155 1.00 64.25 181 ARG A C 1
ATOM 1293 O O . ARG A 1 181 ? 5.840 -3.388 -19.700 1.00 64.25 181 ARG A O 1
ATOM 1300 N N . ALA A 1 182 ? 4.011 -2.120 -19.374 1.00 65.94 182 ALA A N 1
ATOM 1301 C CA . ALA A 1 182 ? 4.428 -1.029 -20.230 1.00 65.94 182 ALA A CA 1
ATOM 1302 C C . ALA A 1 182 ? 5.651 -0.326 -19.606 1.00 65.94 182 ALA A C 1
ATOM 1304 O O . ALA A 1 182 ? 5.608 0.043 -18.426 1.00 65.94 182 ALA A O 1
ATOM 1305 N N . PRO A 1 183 ? 6.742 -0.113 -20.364 1.00 63.66 183 PRO A N 1
ATOM 1306 C CA . PRO A 1 183 ? 7.934 0.568 -19.857 1.00 63.66 183 PRO A CA 1
ATOM 1307 C C . PRO A 1 183 ? 7.652 2.007 -19.392 1.00 63.66 183 PRO A C 1
ATOM 1309 O O . PRO A 1 183 ? 8.440 2.583 -18.647 1.00 63.66 183 PRO A O 1
ATOM 1312 N N . GLU A 1 184 ? 6.526 2.593 -19.796 1.00 64.69 184 GLU A N 1
ATOM 1313 C CA . GLU A 1 184 ? 6.080 3.925 -19.396 1.00 64.69 184 GLU A CA 1
ATOM 1314 C C . GLU A 1 184 ? 5.471 3.973 -17.985 1.00 64.69 184 GLU A C 1
ATOM 1316 O O . GLU A 1 184 ? 5.332 5.058 -17.420 1.00 64.69 184 GLU A O 1
ATOM 1321 N N . PHE A 1 185 ? 5.094 2.832 -17.399 1.00 66.94 185 PHE A N 1
ATOM 1322 C CA . PHE A 1 185 ? 4.399 2.804 -16.111 1.00 66.94 185 PHE A CA 1
ATOM 1323 C C . PHE A 1 185 ? 5.285 3.202 -14.912 1.00 66.94 185 PHE A C 1
ATOM 1325 O O . PHE A 1 185 ? 4.816 3.974 -14.076 1.00 66.94 185 PHE A O 1
ATOM 1332 N N . PRO A 1 186 ? 6.566 2.796 -14.817 1.00 71.00 186 PRO A N 1
ATOM 1333 C CA . PRO A 1 186 ? 7.481 3.356 -13.819 1.00 71.00 186 PRO A CA 1
ATOM 1334 C C . PRO A 1 186 ? 7.640 4.879 -13.944 1.00 71.00 186 PRO A C 1
ATOM 1336 O O . PRO A 1 186 ? 7.448 5.593 -12.967 1.00 71.00 186 PRO A O 1
ATOM 1339 N N . ALA A 1 187 ? 7.865 5.393 -15.160 1.00 67.81 187 ALA A N 1
ATOM 1340 C CA . ALA A 1 187 ? 8.005 6.834 -15.403 1.00 67.81 187 ALA A CA 1
ATOM 1341 C C . ALA A 1 187 ? 6.735 7.623 -15.034 1.00 67.81 187 ALA A C 1
ATOM 1343 O O . ALA A 1 187 ? 6.785 8.787 -14.629 1.00 67.81 187 ALA A O 1
ATOM 1344 N N . LEU A 1 188 ? 5.575 6.984 -15.167 1.00 68.00 188 LEU A N 1
ATOM 1345 C CA . LEU A 1 188 ? 4.314 7.510 -14.680 1.00 68.00 188 LEU A CA 1
ATOM 1346 C C . LEU A 1 188 ? 4.272 7.580 -13.149 1.00 68.00 188 LEU A C 1
ATOM 1348 O O . LEU A 1 188 ? 3.847 8.606 -12.624 1.00 68.00 188 LEU A O 1
ATOM 1352 N N . LEU A 1 189 ? 4.666 6.520 -12.439 1.00 71.38 189 LEU A N 1
ATOM 1353 C CA . LEU A 1 189 ? 4.718 6.549 -10.975 1.00 71.38 189 LEU A CA 1
ATOM 1354 C C . LEU A 1 189 ? 5.660 7.650 -10.486 1.00 71.38 189 LEU A C 1
ATOM 1356 O O . LEU A 1 189 ? 5.282 8.380 -9.577 1.00 71.38 189 LEU A O 1
ATOM 1360 N N . ASP A 1 190 ? 6.804 7.838 -11.144 1.00 72.19 190 ASP A N 1
ATOM 1361 C CA . ASP A 1 190 ? 7.731 8.936 -10.853 1.00 72.19 190 ASP A CA 1
ATOM 1362 C C . ASP A 1 190 ? 7.080 10.306 -11.095 1.00 72.19 190 ASP A C 1
ATOM 1364 O O . ASP A 1 190 ? 7.162 11.199 -10.256 1.00 72.19 190 ASP A O 1
ATOM 1368 N N . THR A 1 191 ? 6.343 10.458 -12.202 1.00 68.62 191 THR A N 1
ATOM 1369 C CA . THR A 1 191 ? 5.585 11.689 -12.488 1.00 68.62 191 THR A CA 1
ATOM 1370 C C . THR A 1 191 ? 4.524 11.947 -11.415 1.00 68.62 191 THR A C 1
ATOM 1372 O O . THR A 1 191 ? 4.324 13.083 -10.995 1.00 68.62 191 THR A O 1
ATOM 1375 N N . ILE A 1 192 ? 3.818 10.908 -10.958 1.00 72.12 192 ILE A N 1
ATOM 1376 C CA . ILE A 1 192 ? 2.827 11.030 -9.883 1.00 72.12 192 ILE A CA 1
ATOM 1377 C C . ILE A 1 192 ? 3.519 11.388 -8.568 1.00 72.12 192 ILE A C 1
ATOM 1379 O O . ILE A 1 192 ? 3.028 12.272 -7.874 1.00 72.12 192 ILE A O 1
ATOM 1383 N N . ALA A 1 193 ? 4.644 10.749 -8.244 1.00 73.06 193 ALA A N 1
ATOM 1384 C CA . ALA A 1 193 ? 5.444 11.032 -7.058 1.00 73.06 193 ALA A CA 1
ATOM 1385 C C . ALA A 1 193 ? 5.870 12.503 -7.009 1.00 73.06 193 ALA A C 1
ATOM 1387 O O . ALA A 1 193 ? 5.627 13.165 -6.002 1.00 73.06 193 ALA A O 1
ATOM 1388 N N . GLU A 1 194 ? 6.390 13.037 -8.117 1.00 70.56 194 GLU A N 1
ATOM 1389 C CA . GLU A 1 194 ? 6.730 14.456 -8.260 1.00 70.56 194 GLU A CA 1
ATOM 1390 C C . GLU A 1 194 ? 5.500 15.350 -8.031 1.00 70.56 194 GLU A C 1
ATOM 1392 O O . GLU A 1 194 ? 5.548 16.297 -7.249 1.00 70.56 194 GLU A O 1
ATOM 1397 N N . LEU A 1 195 ? 4.358 15.011 -8.643 1.00 67.25 195 LEU A N 1
ATOM 1398 C CA . LEU A 1 195 ? 3.111 15.777 -8.515 1.00 67.25 195 LEU A CA 1
ATOM 1399 C C . LEU A 1 195 ? 2.535 15.799 -7.100 1.00 67.25 195 LEU A C 1
ATOM 1401 O O . LEU A 1 195 ? 1.872 16.770 -6.739 1.00 67.25 195 LEU A O 1
ATOM 1405 N N . VAL A 1 196 ? 2.725 14.732 -6.324 1.00 68.06 196 VAL A N 1
ATOM 1406 C CA . VAL A 1 196 ? 2.244 14.653 -4.936 1.00 68.06 196 VAL A CA 1
ATOM 1407 C C . VAL A 1 196 ? 3.330 14.998 -3.914 1.00 68.06 196 VAL A C 1
ATOM 1409 O O . VAL A 1 196 ? 3.075 14.920 -2.716 1.00 68.06 196 VAL A O 1
ATOM 1412 N N . GLY A 1 197 ? 4.523 15.393 -4.370 1.00 63.03 197 GLY A N 1
ATOM 1413 C CA . GLY A 1 197 ? 5.613 15.879 -3.524 1.00 63.03 197 GLY A CA 1
ATOM 1414 C C . GLY A 1 197 ? 6.410 14.797 -2.796 1.00 63.03 197 GLY A C 1
ATOM 1415 O O . GLY A 1 197 ? 7.063 15.091 -1.799 1.00 63.03 197 GLY A O 1
ATOM 1416 N N . VAL A 1 198 ? 6.385 13.549 -3.262 1.00 69.38 198 VAL A N 1
ATOM 1417 C CA . VAL A 1 198 ? 7.219 12.479 -2.694 1.00 69.38 198 VAL A CA 1
ATOM 1418 C C . VAL A 1 198 ? 8.678 12.705 -3.108 1.00 69.38 198 VAL A C 1
ATOM 1420 O O . VAL A 1 198 ? 8.985 12.767 -4.294 1.00 69.38 198 VAL A O 1
ATOM 1423 N N . GLY A 1 199 ? 9.584 12.822 -2.129 1.00 59.47 199 GLY A N 1
ATOM 1424 C CA . GLY A 1 199 ? 11.027 12.989 -2.363 1.00 59.47 199 GLY A CA 1
ATOM 1425 C C . GLY A 1 199 ? 11.509 14.432 -2.579 1.00 59.47 199 GLY A C 1
ATOM 1426 O O . GLY A 1 199 ? 12.696 14.639 -2.826 1.00 59.47 199 GLY A O 1
ATOM 1427 N N . HIS A 1 200 ? 10.628 15.427 -2.451 1.00 56.12 200 HIS A N 1
ATOM 1428 C CA . HIS A 1 200 ? 10.975 16.851 -2.497 1.00 56.12 200 HIS A CA 1
ATOM 1429 C C . HIS A 1 200 ? 10.737 17.515 -1.133 1.00 56.12 200 HIS A C 1
ATOM 1431 O O . HIS A 1 200 ? 9.873 17.073 -0.381 1.00 56.12 200 HIS A O 1
ATOM 1437 N N . ASP A 1 201 ? 11.501 18.568 -0.809 1.00 52.03 201 ASP A N 1
ATOM 1438 C CA . ASP A 1 201 ? 11.349 19.319 0.446 1.00 52.03 201 ASP A CA 1
ATOM 1439 C C . ASP A 1 201 ? 9.890 19.777 0.632 1.00 52.03 201 ASP A C 1
ATOM 1441 O O . ASP A 1 201 ? 9.359 20.562 -0.164 1.00 52.03 201 ASP A O 1
ATOM 1445 N N . ASP A 1 202 ? 9.264 19.286 1.711 1.00 53.94 202 ASP A N 1
ATOM 1446 C CA . ASP A 1 202 ? 7.843 19.443 2.061 1.00 53.94 202 ASP A CA 1
ATOM 1447 C C . ASP A 1 202 ? 7.347 20.904 1.958 1.00 53.94 202 ASP A C 1
ATOM 1449 O O . ASP A 1 202 ? 6.172 21.145 1.689 1.00 53.94 202 ASP A O 1
ATOM 1453 N N . GLU A 1 203 ? 8.214 21.908 2.132 1.00 45.19 203 GLU A N 1
ATOM 1454 C CA . GLU A 1 203 ? 7.841 23.330 2.171 1.00 45.19 203 GLU A CA 1
ATOM 1455 C C . GLU A 1 203 ? 7.279 23.862 0.834 1.00 45.19 203 GLU A C 1
ATOM 1457 O O . GLU A 1 203 ? 6.367 24.692 0.845 1.00 45.19 203 GLU A O 1
ATOM 1462 N N . VAL A 1 204 ? 7.774 23.382 -0.316 1.00 41.22 204 VAL A N 1
ATOM 1463 C CA . VAL A 1 204 ? 7.357 23.887 -1.644 1.00 41.22 204 VAL A CA 1
ATOM 1464 C C . VAL A 1 204 ? 5.995 23.318 -2.052 1.00 41.22 204 VAL A C 1
ATOM 1466 O O . VAL A 1 204 ? 5.138 24.047 -2.550 1.00 41.22 204 VAL A O 1
ATOM 1469 N N . MET A 1 205 ? 5.752 22.035 -1.775 1.00 43.62 205 MET A N 1
ATOM 1470 C CA . MET A 1 205 ? 4.494 21.360 -2.123 1.00 43.62 205 MET A CA 1
ATOM 1471 C C . MET A 1 205 ? 3.383 21.619 -1.099 1.00 43.62 205 MET A C 1
ATOM 1473 O O . MET A 1 205 ? 2.204 21.620 -1.448 1.00 43.62 205 MET A O 1
ATOM 1477 N N . ARG A 1 206 ? 3.724 21.955 0.154 1.00 44.84 206 ARG A N 1
ATOM 1478 C CA . ARG A 1 206 ? 2.742 22.352 1.179 1.00 44.84 206 ARG A CA 1
ATOM 1479 C C . ARG A 1 206 ? 1.954 23.614 0.805 1.00 44.84 206 ARG A C 1
ATOM 1481 O O . ARG A 1 206 ? 0.841 23.791 1.296 1.00 44.84 206 ARG A O 1
ATOM 1488 N N . GLN A 1 207 ? 2.497 24.475 -0.062 1.00 38.28 207 GLN A N 1
ATOM 1489 C CA . GLN A 1 207 ? 1.811 25.681 -0.548 1.00 38.28 207 GLN A CA 1
ATOM 1490 C C . GLN A 1 207 ? 0.834 25.411 -1.705 1.00 38.28 207 GLN A C 1
ATOM 1492 O O . GLN A 1 207 ? -0.067 26.217 -1.937 1.00 38.28 207 GLN A O 1
ATOM 1497 N N . VAL A 1 208 ? 0.955 24.270 -2.389 1.00 47.09 208 VAL A N 1
ATOM 1498 C CA . VAL A 1 208 ? 0.086 23.863 -3.502 1.00 47.09 208 VAL A CA 1
ATOM 1499 C C . VAL A 1 208 ? -0.634 22.583 -3.086 1.00 47.09 208 VAL A C 1
ATOM 1501 O O . VAL A 1 208 ? -0.213 21.476 -3.398 1.00 47.09 208 VAL A O 1
ATOM 1504 N N . GLY A 1 209 ? -1.706 22.723 -2.302 1.00 56.34 209 GLY A N 1
ATOM 1505 C CA . GLY A 1 209 ? -2.474 21.571 -1.827 1.00 56.34 209 GLY A CA 1
ATOM 1506 C C . GLY A 1 209 ? -2.944 20.680 -2.983 1.00 56.34 209 GLY A C 1
ATOM 1507 O O . GLY A 1 209 ? -3.503 21.174 -3.963 1.00 56.34 209 GLY A O 1
ATOM 1508 N N . LEU A 1 210 ? -2.736 19.366 -2.859 1.00 69.88 210 LEU A N 1
ATOM 1509 C CA . LEU A 1 210 ? -3.226 18.386 -3.827 1.00 69.88 210 LEU A CA 1
ATOM 1510 C C . LEU A 1 210 ? -4.759 18.452 -3.916 1.00 69.88 210 LEU A C 1
ATOM 1512 O O . LEU A 1 210 ? -5.446 18.291 -2.902 1.00 69.88 210 LEU A O 1
ATOM 1516 N N . ASP A 1 211 ? -5.295 18.655 -5.123 1.00 77.88 211 ASP A N 1
ATOM 1517 C CA . ASP A 1 211 ? -6.741 18.633 -5.362 1.00 77.88 211 ASP A CA 1
ATOM 1518 C C . ASP A 1 211 ? -7.349 17.284 -4.945 1.00 77.88 211 ASP A C 1
ATOM 1520 O O . ASP A 1 211 ? -6.820 16.212 -5.254 1.00 77.88 211 ASP A O 1
ATOM 1524 N N . VAL A 1 212 ? -8.502 17.336 -4.275 1.00 81.12 212 VAL A N 1
ATOM 1525 C CA . VAL A 1 212 ? -9.207 16.149 -3.777 1.00 81.12 212 VAL A CA 1
ATOM 1526 C C . VAL A 1 212 ? -9.540 15.196 -4.923 1.00 81.12 212 VAL A C 1
ATOM 1528 O O . VAL A 1 212 ? -9.383 13.988 -4.764 1.00 81.12 212 VAL A O 1
ATOM 1531 N N . ASN A 1 213 ? -9.971 15.699 -6.085 1.00 78.50 213 ASN A N 1
ATOM 1532 C CA . ASN A 1 213 ? -10.313 14.817 -7.205 1.00 78.50 213 ASN A CA 1
ATOM 1533 C C . ASN A 1 213 ? -9.067 14.141 -7.778 1.00 78.50 213 ASN A C 1
ATOM 1535 O O . ASN A 1 213 ? -9.119 12.958 -8.111 1.00 78.50 213 ASN A O 1
ATOM 1539 N N . CYS A 1 214 ? -7.945 14.860 -7.837 1.00 76.69 214 CYS A N 1
ATOM 1540 C CA . CYS A 1 214 ? -6.655 14.288 -8.213 1.00 76.69 214 CYS A CA 1
ATOM 1541 C C . CYS A 1 214 ? -6.257 13.141 -7.269 1.00 76.69 214 CYS A C 1
ATOM 1543 O O . CYS A 1 214 ? -6.008 12.027 -7.732 1.00 76.69 214 CYS A O 1
ATOM 1545 N N . ALA A 1 215 ? -6.314 13.368 -5.951 1.00 82.88 215 ALA A N 1
ATOM 1546 C CA . ALA A 1 215 ? -6.032 12.342 -4.946 1.00 82.88 215 ALA A CA 1
ATOM 1547 C C . ALA A 1 215 ? -6.953 11.118 -5.096 1.00 82.88 215 ALA A C 1
ATOM 1549 O O . ALA A 1 215 ? -6.490 9.980 -5.130 1.00 82.88 215 ALA A O 1
ATOM 1550 N N . LEU A 1 216 ? -8.264 11.335 -5.242 1.00 83.25 216 LEU A N 1
ATOM 1551 C CA . LEU A 1 216 ? -9.234 10.253 -5.426 1.00 83.25 216 LEU A CA 1
ATOM 1552 C C . LEU A 1 216 ? -8.958 9.434 -6.692 1.00 83.25 216 LEU A C 1
ATOM 1554 O O . LEU A 1 216 ? -9.092 8.211 -6.662 1.00 83.25 216 LEU A O 1
ATOM 1558 N N . ASN A 1 217 ? -8.573 10.089 -7.784 1.00 77.62 217 ASN A N 1
ATOM 1559 C CA . ASN A 1 217 ? -8.251 9.447 -9.053 1.00 77.62 217 ASN A CA 1
ATOM 1560 C C . ASN A 1 217 ? -6.990 8.585 -8.952 1.00 77.62 217 ASN A C 1
ATOM 1562 O O . ASN A 1 217 ? -7.034 7.411 -9.319 1.00 77.62 217 ASN A O 1
ATOM 1566 N N . ILE A 1 218 ? -5.907 9.139 -8.396 1.00 81.25 218 ILE A N 1
ATOM 1567 C CA . ILE A 1 218 ? -4.648 8.419 -8.154 1.00 81.25 218 ILE A CA 1
ATOM 1568 C C . ILE A 1 218 ? -4.917 7.175 -7.300 1.00 81.25 218 ILE A C 1
ATOM 1570 O O . ILE A 1 218 ? -4.644 6.052 -7.721 1.00 81.25 218 ILE A O 1
ATOM 1574 N N . LEU A 1 219 ? -5.554 7.355 -6.141 1.00 88.44 219 LEU A N 1
ATOM 1575 C CA . LEU A 1 219 ? -5.825 6.262 -5.209 1.00 88.44 219 LEU A CA 1
ATOM 1576 C C . LEU A 1 219 ? -6.770 5.206 -5.790 1.00 88.44 219 LEU A C 1
ATOM 1578 O O . LEU A 1 219 ? -6.594 4.020 -5.525 1.00 88.44 219 LEU A O 1
ATOM 1582 N N . SER A 1 220 ? -7.757 5.607 -6.596 1.00 83.38 220 SER A N 1
ATOM 1583 C CA . SER A 1 220 ? -8.665 4.661 -7.257 1.00 83.38 220 SER A CA 1
ATOM 1584 C C . SER A 1 220 ? -7.935 3.799 -8.284 1.00 83.38 220 SER A C 1
ATOM 1586 O O . SER A 1 220 ? -8.173 2.595 -8.341 1.00 83.38 220 SER A O 1
ATOM 1588 N N . VAL A 1 221 ? -7.041 4.392 -9.082 1.00 79.19 221 VAL A N 1
ATOM 1589 C CA . VAL A 1 221 ? -6.207 3.650 -10.039 1.00 79.19 221 VAL A CA 1
ATOM 1590 C C . VAL A 1 221 ? -5.351 2.627 -9.296 1.00 79.19 221 VAL A C 1
ATOM 1592 O O . VAL A 1 221 ? -5.395 1.444 -9.623 1.00 79.19 221 VAL A O 1
ATOM 1595 N N . MET A 1 222 ? -4.649 3.054 -8.246 1.00 84.81 222 MET A N 1
ATOM 1596 C CA . MET A 1 222 ? -3.772 2.182 -7.458 1.00 84.81 222 MET A CA 1
ATOM 1597 C C . MET A 1 222 ? -4.548 1.056 -6.770 1.00 84.81 222 MET A C 1
ATOM 1599 O O . MET A 1 222 ? -4.170 -0.112 -6.863 1.00 84.81 222 MET A O 1
ATOM 1603 N N . ALA A 1 223 ? -5.673 1.390 -6.130 1.00 85.81 223 ALA A N 1
ATOM 1604 C CA . ALA A 1 223 ? -6.528 0.409 -5.480 1.00 85.81 223 ALA A CA 1
ATOM 1605 C C . ALA A 1 223 ? -7.055 -0.628 -6.471 1.00 85.81 223 ALA A C 1
ATOM 1607 O O . ALA A 1 223 ? -7.102 -1.797 -6.115 1.00 85.81 223 ALA A O 1
ATOM 1608 N N . ASN A 1 224 ? -7.416 -0.234 -7.694 1.00 82.12 224 ASN A N 1
ATOM 1609 C CA . ASN A 1 224 ? -7.970 -1.157 -8.683 1.00 82.12 224 ASN A CA 1
ATOM 1610 C C . ASN A 1 224 ? -6.904 -1.994 -9.403 1.00 82.12 224 ASN A C 1
ATOM 1612 O O . ASN A 1 224 ? -7.167 -3.158 -9.695 1.00 82.12 224 ASN A O 1
ATOM 1616 N N . LEU A 1 225 ? -5.714 -1.450 -9.673 1.00 79.00 225 LEU A N 1
ATOM 1617 C CA . LEU A 1 225 ? -4.638 -2.192 -10.341 1.00 79.00 225 LEU A CA 1
ATOM 1618 C C . LEU A 1 225 ? -4.161 -3.374 -9.490 1.00 79.00 225 LEU A C 1
ATOM 1620 O O . LEU A 1 225 ? -4.130 -4.508 -9.964 1.00 79.00 225 LEU A O 1
ATOM 1624 N N . CYS A 1 226 ? -3.881 -3.140 -8.207 1.00 80.75 226 CYS A N 1
ATOM 1625 C CA . CYS A 1 226 ? -3.329 -4.163 -7.312 1.00 80.75 226 CYS A CA 1
ATOM 1626 C C . CYS A 1 226 ? -4.354 -5.209 -6.829 1.00 80.75 226 CYS A C 1
ATOM 1628 O O . CYS A 1 226 ? -4.025 -6.091 -6.031 1.00 80.75 226 CYS A O 1
ATOM 1630 N N . VAL A 1 227 ? -5.608 -5.140 -7.286 1.00 80.94 227 VAL A N 1
ATOM 1631 C CA . VAL A 1 227 ? -6.603 -6.194 -7.020 1.00 80.94 227 VAL A CA 1
ATOM 1632 C C . VAL A 1 227 ? -6.244 -7.481 -7.758 1.00 80.94 227 VAL A C 1
ATOM 1634 O O . VAL A 1 227 ? -6.474 -8.567 -7.221 1.00 80.94 227 VAL A O 1
ATOM 1637 N N . TYR A 1 228 ? -5.684 -7.367 -8.964 1.00 79.25 228 TYR A N 1
ATOM 1638 C CA . TYR A 1 228 ? -5.383 -8.502 -9.830 1.00 79.25 228 TYR A CA 1
ATOM 1639 C C . TYR A 1 228 ? -4.047 -9.136 -9.450 1.00 79.25 228 TYR A C 1
ATOM 1641 O O . TYR A 1 228 ? -3.027 -8.455 -9.386 1.00 79.25 228 TYR A O 1
ATOM 1649 N N . GLU A 1 229 ? -4.049 -10.447 -9.211 1.00 81.75 229 GLU A N 1
ATOM 1650 C CA . GLU A 1 229 ? -2.853 -11.185 -8.791 1.00 81.75 229 GLU A CA 1
ATOM 1651 C C . GLU A 1 229 ? -1.713 -11.069 -9.804 1.00 81.75 229 GLU A C 1
ATOM 1653 O O . GLU A 1 229 ? -0.604 -10.707 -9.416 1.00 81.75 229 GLU A O 1
ATOM 1658 N N . ASP A 1 230 ? -2.017 -11.236 -11.092 1.00 75.31 230 ASP A N 1
ATOM 1659 C CA . ASP A 1 230 ? -1.024 -11.114 -12.159 1.00 75.31 230 ASP A CA 1
ATOM 1660 C C . ASP A 1 230 ? -0.415 -9.705 -12.216 1.00 75.31 230 ASP A C 1
ATOM 1662 O O . ASP A 1 230 ? 0.766 -9.548 -12.490 1.00 75.31 230 ASP A O 1
ATOM 1666 N N . VAL A 1 231 ? -1.190 -8.656 -11.915 1.00 77.12 231 VAL A N 1
ATOM 1667 C CA . VAL A 1 231 ? -0.661 -7.284 -11.862 1.00 77.12 231 VAL A CA 1
ATOM 1668 C C . VAL A 1 231 ? 0.316 -7.128 -10.702 1.00 77.12 231 VAL A C 1
ATOM 1670 O O . VAL A 1 231 ? 1.358 -6.506 -10.876 1.00 77.12 231 VAL A O 1
ATOM 1673 N N . ARG A 1 232 ? 0.018 -7.714 -9.537 1.00 83.88 232 ARG A N 1
ATOM 1674 C CA . ARG A 1 232 ? 0.874 -7.628 -8.343 1.00 83.88 232 ARG A CA 1
ATOM 1675 C C . ARG A 1 232 ? 2.245 -8.268 -8.530 1.00 83.88 232 ARG A C 1
ATOM 1677 O O . ARG A 1 232 ? 3.201 -7.816 -7.909 1.00 83.88 232 ARG A O 1
ATOM 1684 N N . GLU A 1 233 ? 2.342 -9.299 -9.367 1.00 81.94 233 GLU A N 1
ATOM 1685 C CA . GLU A 1 233 ? 3.614 -9.957 -9.693 1.00 81.94 233 GLU A CA 1
ATOM 1686 C C . GLU A 1 233 ? 4.565 -9.024 -10.457 1.00 81.94 233 GLU A C 1
ATOM 1688 O O . GLU A 1 233 ? 5.772 -9.056 -10.235 1.00 81.94 233 GLU A O 1
ATOM 1693 N N . TYR A 1 234 ? 4.021 -8.159 -11.318 1.00 75.50 234 TYR A N 1
ATOM 1694 C CA . TYR A 1 234 ? 4.797 -7.239 -12.158 1.00 75.50 234 TYR A CA 1
ATOM 1695 C C . TYR A 1 234 ? 4.681 -5.780 -11.710 1.00 75.50 234 TYR A C 1
ATOM 1697 O O . TYR A 1 234 ? 5.096 -4.888 -12.447 1.00 75.50 234 TYR A O 1
ATOM 1705 N N . TYR A 1 235 ? 4.090 -5.514 -10.542 1.00 79.88 235 TYR A N 1
ATOM 1706 C CA . TYR A 1 235 ? 3.804 -4.154 -10.106 1.00 79.88 235 TYR A CA 1
ATOM 1707 C C . TYR A 1 235 ? 5.109 -3.429 -9.750 1.00 79.88 235 TYR A C 1
ATOM 1709 O O . TYR A 1 235 ? 5.777 -3.811 -8.784 1.00 79.88 235 TYR A O 1
ATOM 1717 N N . PRO A 1 236 ? 5.500 -2.380 -10.490 1.00 74.25 236 PRO A N 1
ATOM 1718 C CA . PRO A 1 236 ? 6.771 -1.725 -10.243 1.00 74.25 236 PRO A CA 1
ATOM 1719 C C . PRO A 1 236 ? 6.689 -0.817 -9.016 1.00 74.25 236 PRO A C 1
ATOM 1721 O O . PRO A 1 236 ? 5.681 -0.155 -8.771 1.00 74.25 236 PRO A O 1
ATOM 1724 N N . ALA A 1 237 ? 7.787 -0.776 -8.259 1.00 83.75 237 ALA A N 1
ATOM 1725 C CA . ALA A 1 237 ? 7.991 0.121 -7.121 1.00 83.75 237 ALA A CA 1
ATOM 1726 C C . ALA A 1 237 ? 6.801 0.170 -6.125 1.00 83.75 237 ALA A C 1
ATOM 1728 O O . ALA A 1 237 ? 6.224 1.237 -5.884 1.00 83.75 237 ALA A O 1
ATOM 1729 N N . PRO A 1 238 ? 6.425 -0.963 -5.496 1.00 90.50 238 PRO A N 1
ATOM 1730 C CA . PRO A 1 238 ? 5.290 -1.006 -4.573 1.00 90.50 238 PRO A CA 1
ATOM 1731 C C . PRO A 1 238 ? 5.482 -0.083 -3.352 1.00 90.50 238 PRO A C 1
ATOM 1733 O O . PRO A 1 238 ? 4.516 0.522 -2.893 1.00 90.50 238 PRO A O 1
ATOM 1736 N N . ALA A 1 239 ? 6.717 0.114 -2.875 1.00 91.62 239 ALA A N 1
ATOM 1737 C CA . ALA A 1 239 ? 7.020 1.060 -1.795 1.00 91.62 239 ALA A CA 1
ATOM 1738 C C . ALA A 1 239 ? 6.702 2.519 -2.180 1.00 91.62 239 ALA A C 1
ATOM 1740 O O . ALA A 1 239 ? 5.978 3.194 -1.451 1.00 91.62 239 ALA A O 1
ATOM 1741 N N . LEU A 1 240 ? 7.128 2.962 -3.372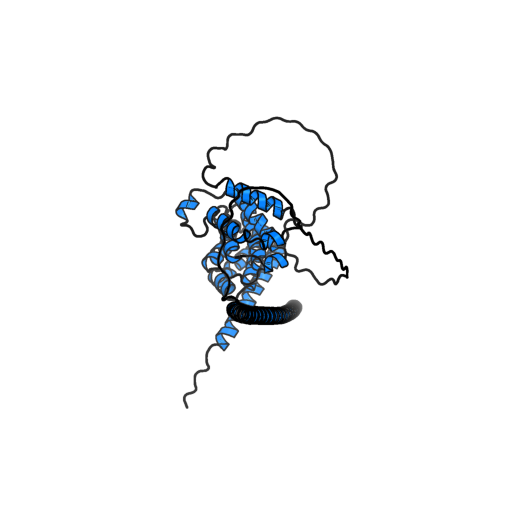 1.00 88.25 240 LEU A N 1
ATOM 1742 C CA . LEU A 1 240 ? 6.832 4.305 -3.890 1.00 88.25 240 LEU A CA 1
ATOM 1743 C C . LEU A 1 240 ? 5.322 4.553 -3.990 1.00 88.25 240 LEU A C 1
ATOM 1745 O O . LEU A 1 240 ? 4.832 5.632 -3.673 1.00 88.25 240 LEU A O 1
ATOM 1749 N N . SER A 1 241 ? 4.561 3.532 -4.390 1.00 90.12 241 SER A N 1
ATOM 1750 C CA . SER A 1 241 ? 3.099 3.605 -4.411 1.00 90.12 241 SER A CA 1
ATOM 1751 C C . SER A 1 241 ? 2.501 3.815 -3.013 1.00 90.12 241 SER A C 1
ATOM 1753 O O . SER A 1 241 ? 1.559 4.590 -2.850 1.00 90.12 241 SER A O 1
ATOM 1755 N N . VAL A 1 242 ? 3.046 3.176 -1.978 1.00 94.69 242 VAL A N 1
ATOM 1756 C CA . VAL A 1 242 ? 2.607 3.446 -0.601 1.00 94.69 242 VAL A CA 1
ATOM 1757 C C . VAL A 1 242 ? 2.924 4.889 -0.203 1.00 94.69 242 VAL A C 1
ATOM 1759 O O . VAL A 1 242 ? 2.052 5.559 0.350 1.00 94.69 242 VAL A O 1
ATOM 1762 N N . ASP A 1 243 ? 4.103 5.403 -0.553 1.00 91.69 243 ASP A N 1
ATOM 1763 C CA . ASP A 1 243 ? 4.486 6.787 -0.252 1.00 91.69 243 ASP A CA 1
ATOM 1764 C C . ASP A 1 243 ? 3.585 7.811 -0.962 1.00 91.69 243 ASP A C 1
ATOM 1766 O O . ASP A 1 243 ? 3.096 8.744 -0.325 1.00 91.69 243 ASP A O 1
ATOM 1770 N N . ILE A 1 244 ? 3.257 7.592 -2.242 1.00 89.56 244 ILE A N 1
ATOM 1771 C CA . ILE A 1 244 ? 2.280 8.399 -2.999 1.00 89.56 244 ILE A CA 1
ATOM 1772 C C . ILE A 1 244 ? 0.912 8.400 -2.304 1.00 89.56 244 ILE A C 1
ATOM 1774 O O . ILE A 1 244 ? 0.278 9.450 -2.147 1.00 89.56 244 ILE A O 1
ATOM 1778 N N . ALA A 1 245 ? 0.438 7.228 -1.876 1.00 93.69 245 ALA A N 1
ATOM 1779 C CA . ALA A 1 245 ? -0.858 7.101 -1.221 1.00 93.69 245 ALA A CA 1
ATOM 1780 C C . ALA A 1 245 ? -0.885 7.835 0.132 1.00 93.69 245 ALA A C 1
ATOM 1782 O O . ALA A 1 245 ? -1.860 8.523 0.456 1.00 93.69 245 ALA A O 1
ATOM 1783 N N . LEU A 1 246 ? 0.196 7.741 0.910 1.00 94.88 246 LEU A N 1
ATOM 1784 C CA . LEU A 1 246 ? 0.348 8.449 2.181 1.00 94.88 246 LEU A CA 1
ATOM 1785 C C . LEU A 1 246 ? 0.501 9.963 1.986 1.00 94.88 246 LEU A C 1
ATOM 1787 O O . LEU A 1 246 ? -0.055 10.724 2.778 1.00 94.88 246 LEU A O 1
ATOM 1791 N N . ALA A 1 247 ? 1.159 10.413 0.916 1.00 90.56 247 ALA A N 1
ATOM 1792 C CA . ALA A 1 247 ? 1.220 11.827 0.549 1.00 90.56 247 ALA A CA 1
ATOM 1793 C C . ALA A 1 247 ? -0.183 12.389 0.253 1.00 90.56 247 ALA A C 1
ATOM 1795 O O . ALA A 1 247 ? -0.553 13.449 0.763 1.00 90.56 247 ALA A O 1
ATOM 1796 N N . CYS A 1 248 ? -1.029 11.635 -0.460 1.00 90.50 248 CYS A N 1
ATOM 1797 C CA . CYS A 1 248 ? -2.429 12.017 -0.682 1.00 90.50 248 CYS A CA 1
ATOM 1798 C C . CYS A 1 248 ? -3.193 12.222 0.640 1.00 90.50 248 CYS A C 1
ATOM 1800 O O . CYS A 1 248 ? -3.954 13.181 0.776 1.00 90.50 248 CYS A O 1
ATOM 1802 N N . VAL A 1 249 ? -2.974 11.349 1.631 1.00 93.31 249 VAL A N 1
ATOM 1803 C CA . VAL A 1 249 ? -3.580 11.476 2.970 1.00 93.31 249 VAL A CA 1
ATOM 1804 C C . VAL A 1 249 ? -3.002 12.653 3.745 1.00 93.31 249 VAL A C 1
ATOM 1806 O O . VAL A 1 249 ? -3.762 13.369 4.388 1.00 93.31 249 VAL A O 1
ATOM 1809 N N . ARG A 1 250 ? -1.693 12.907 3.654 1.00 91.44 250 ARG A N 1
ATOM 1810 C CA . ARG A 1 250 ? -1.037 14.057 4.296 1.00 91.44 250 ARG A CA 1
ATOM 1811 C C . ARG A 1 250 ? -1.674 15.383 3.866 1.00 91.44 250 ARG A C 1
ATOM 1813 O O . ARG A 1 250 ? -1.884 16.253 4.706 1.00 91.44 250 ARG A O 1
ATOM 1820 N N . HIS A 1 251 ? -2.031 15.514 2.587 1.00 88.50 251 HIS A N 1
ATOM 1821 C CA . HIS A 1 251 ? -2.715 16.699 2.060 1.00 88.50 251 HIS A CA 1
ATOM 1822 C C . HIS A 1 251 ? -4.221 16.739 2.354 1.00 88.50 251 HIS A C 1
ATOM 1824 O O . HIS A 1 251 ? -4.798 17.823 2.400 1.00 88.50 251 HIS A O 1
ATOM 1830 N N . GLN A 1 252 ? -4.869 15.585 2.544 1.00 90.75 252 GLN A N 1
ATOM 1831 C CA . GLN A 1 252 ? -6.322 15.474 2.734 1.00 90.75 252 GLN A CA 1
ATOM 1832 C C . GLN A 1 252 ? -6.697 14.602 3.955 1.00 90.75 252 GLN A C 1
ATOM 1834 O O . GLN A 1 252 ? -7.486 13.660 3.821 1.00 90.75 252 GLN A O 1
ATOM 1839 N N . PRO A 1 253 ? -6.178 14.901 5.164 1.00 93.62 253 PRO A N 1
ATOM 1840 C CA . PRO A 1 253 ? -6.222 13.977 6.303 1.00 93.62 253 PRO A CA 1
ATOM 1841 C C . PRO A 1 253 ? -7.625 13.780 6.885 1.00 93.62 253 PRO A C 1
ATOM 1843 O O . PRO A 1 253 ? -7.909 12.752 7.488 1.00 93.62 253 PRO A O 1
ATOM 1846 N N . THR A 1 254 ? -8.522 14.749 6.698 1.00 95.31 254 THR A N 1
ATOM 1847 C CA . THR A 1 254 ? -9.913 14.699 7.176 1.00 95.31 254 THR A CA 1
ATOM 1848 C C . THR A 1 254 ? -10.898 14.268 6.089 1.00 95.31 254 THR A C 1
ATOM 1850 O O . THR A 1 254 ? -12.091 14.114 6.349 1.00 95.31 254 THR A O 1
ATOM 1853 N N . ASN A 1 255 ? -10.436 14.055 4.852 1.00 95.88 255 ASN A N 1
ATOM 1854 C CA . ASN A 1 255 ? -11.311 13.609 3.780 1.00 95.88 255 ASN A CA 1
ATOM 1855 C C . ASN A 1 255 ? -11.496 12.092 3.856 1.00 95.88 255 ASN A C 1
ATOM 1857 O O . ASN A 1 255 ? -10.676 11.318 3.357 1.00 95.88 255 ASN A O 1
ATOM 1861 N N . ARG A 1 256 ? -12.627 11.667 4.426 1.00 96.81 256 ARG A N 1
ATOM 1862 C CA . ARG A 1 256 ? -12.977 10.252 4.605 1.00 96.81 256 ARG A CA 1
ATOM 1863 C C . ARG A 1 256 ? -12.768 9.396 3.361 1.00 96.81 256 ARG A C 1
ATOM 1865 O O . ARG A 1 256 ? -12.283 8.273 3.470 1.00 96.81 256 ARG A O 1
ATOM 1872 N N . ARG A 1 257 ? -13.140 9.894 2.180 1.00 95.56 257 ARG A N 1
ATOM 1873 C CA . ARG A 1 257 ? -13.050 9.112 0.943 1.00 95.56 257 ARG A CA 1
ATOM 1874 C C . ARG A 1 257 ? -11.602 8.942 0.488 1.00 95.56 257 ARG A C 1
ATOM 1876 O O . ARG A 1 257 ? -11.251 7.847 0.059 1.00 95.56 257 ARG A O 1
ATOM 1883 N N . VAL A 1 258 ? -10.782 9.989 0.610 1.00 94.94 258 VAL A N 1
ATOM 1884 C CA . VAL A 1 258 ? -9.345 9.931 0.296 1.00 94.94 258 VAL A CA 1
ATOM 1885 C C . VAL A 1 258 ? -8.641 8.967 1.245 1.00 94.94 258 VAL A C 1
ATOM 1887 O O . VAL A 1 258 ? -7.987 8.041 0.780 1.00 94.94 258 VAL A O 1
ATOM 1890 N N . VAL A 1 259 ? -8.843 9.110 2.559 1.00 97.38 259 VAL A N 1
ATOM 1891 C CA . VAL A 1 259 ? -8.212 8.226 3.552 1.00 97.38 259 VAL A CA 1
ATOM 1892 C C . VAL A 1 259 ? -8.641 6.776 3.349 1.00 97.38 259 VAL A C 1
ATOM 1894 O O . VAL A 1 259 ? -7.795 5.894 3.254 1.00 97.38 259 VAL A O 1
ATOM 1897 N N . HIS A 1 260 ? -9.939 6.516 3.185 1.00 96.94 260 HIS A N 1
ATOM 1898 C CA . HIS A 1 260 ? -10.430 5.163 2.936 1.00 96.94 260 HIS A CA 1
ATOM 1899 C C . HIS A 1 260 ? -9.829 4.549 1.660 1.00 96.94 260 HIS A C 1
ATOM 1901 O O . HIS A 1 260 ? -9.340 3.423 1.699 1.00 96.94 260 HIS A O 1
ATOM 1907 N N . LEU A 1 261 ? -9.823 5.270 0.530 1.00 95.06 261 LEU A N 1
ATOM 1908 C CA . LEU A 1 261 ? -9.230 4.764 -0.715 1.00 95.06 261 LEU A CA 1
ATOM 1909 C C . LEU A 1 261 ? -7.720 4.552 -0.608 1.00 95.06 261 LEU A C 1
ATOM 1911 O O . LEU A 1 261 ? -7.220 3.576 -1.156 1.00 95.06 261 LEU A O 1
ATOM 1915 N N . CYS A 1 262 ? -7.012 5.415 0.119 1.00 97.00 262 CYS A N 1
ATOM 1916 C CA . CYS A 1 262 ? -5.591 5.245 0.402 1.00 97.00 262 CYS A CA 1
ATOM 1917 C C . CYS A 1 262 ? -5.332 3.934 1.142 1.00 97.00 262 CYS A C 1
ATOM 1919 O O . CYS A 1 262 ? -4.525 3.123 0.696 1.00 97.00 262 CYS A O 1
ATOM 1921 N N . LEU A 1 263 ? -6.081 3.670 2.212 1.00 97.94 263 LEU A N 1
ATOM 1922 C CA . LEU A 1 263 ? -5.937 2.440 2.989 1.00 97.94 263 LEU A CA 1
ATOM 1923 C C . LEU A 1 263 ? -6.264 1.196 2.154 1.00 97.94 263 LEU A C 1
ATOM 1925 O O . LEU A 1 263 ? -5.567 0.189 2.255 1.00 97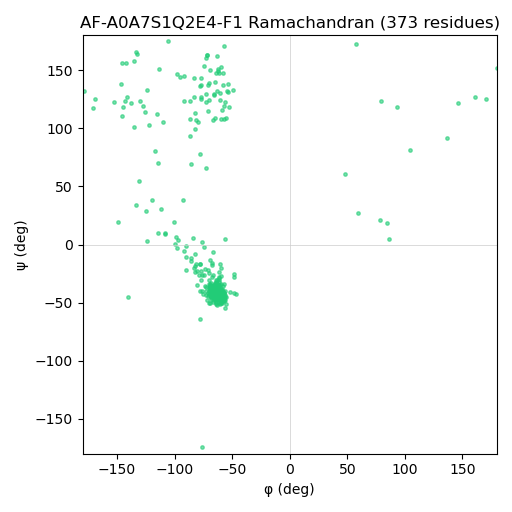.94 263 LEU A O 1
ATOM 1929 N N . MET A 1 264 ? -7.266 1.270 1.275 1.00 96.19 264 MET A N 1
ATOM 1930 C CA . MET A 1 264 ? -7.568 0.189 0.331 1.00 96.19 264 MET A CA 1
ATOM 1931 C C . MET A 1 264 ? -6.445 -0.021 -0.693 1.00 96.19 264 MET A C 1
ATOM 1933 O O . MET A 1 264 ? -6.069 -1.163 -0.954 1.00 96.19 264 MET A O 1
ATOM 1937 N N . ALA A 1 265 ? -5.880 1.060 -1.238 1.00 94.06 265 ALA A N 1
ATOM 1938 C CA . ALA A 1 265 ? -4.750 0.995 -2.158 1.00 94.06 265 ALA A CA 1
ATOM 1939 C C . ALA A 1 265 ? -3.527 0.355 -1.491 1.00 94.06 265 ALA A C 1
ATOM 1941 O O . ALA A 1 265 ? -2.992 -0.615 -2.019 1.00 94.06 265 ALA A O 1
ATOM 1942 N N . ILE A 1 266 ? -3.148 0.820 -0.298 1.00 97.31 266 ILE A N 1
ATOM 1943 C CA . ILE A 1 266 ? -2.036 0.259 0.483 1.00 97.31 266 ILE A CA 1
ATOM 1944 C C . ILE A 1 266 ? -2.298 -1.212 0.815 1.00 97.31 266 ILE A C 1
ATOM 1946 O O . ILE A 1 266 ? -1.408 -2.040 0.658 1.00 97.31 266 ILE A O 1
ATOM 1950 N N . SER A 1 267 ? -3.521 -1.562 1.221 1.00 96.69 267 SER A N 1
ATOM 1951 C CA . SER A 1 267 ? -3.902 -2.946 1.515 1.00 96.69 267 SER A CA 1
ATOM 1952 C C . SER A 1 267 ? -3.701 -3.875 0.313 1.00 96.69 267 SER A C 1
ATOM 1954 O O . SER A 1 267 ? -3.200 -4.987 0.483 1.00 96.69 267 SER A O 1
ATOM 1956 N N . ASN A 1 268 ? -4.030 -3.414 -0.897 1.00 94.19 268 ASN A N 1
ATOM 1957 C CA . ASN A 1 268 ? -3.837 -4.183 -2.126 1.00 94.19 268 ASN A CA 1
ATOM 1958 C C . ASN A 1 268 ? -2.365 -4.205 -2.578 1.00 94.19 268 ASN A C 1
ATOM 1960 O O . ASN A 1 268 ? -1.881 -5.252 -2.996 1.00 94.19 268 ASN A O 1
ATOM 1964 N N . VAL A 1 269 ? -1.636 -3.090 -2.463 1.00 94.12 269 VAL A N 1
ATOM 1965 C CA . VAL A 1 269 ? -0.191 -3.010 -2.765 1.00 94.12 269 VAL A CA 1
ATOM 1966 C C . VAL A 1 269 ? 0.627 -3.885 -1.810 1.00 94.12 269 VAL A C 1
ATOM 1968 O O . VAL A 1 269 ? 1.612 -4.488 -2.218 1.00 94.12 269 VAL A O 1
ATOM 1971 N N . ALA A 1 270 ? 0.196 -4.036 -0.557 1.00 95.19 270 ALA A N 1
ATOM 1972 C CA . ALA A 1 270 ? 0.822 -4.935 0.412 1.00 95.19 270 ALA A CA 1
ATOM 1973 C C . ALA A 1 270 ? 0.693 -6.425 0.059 1.00 95.19 270 A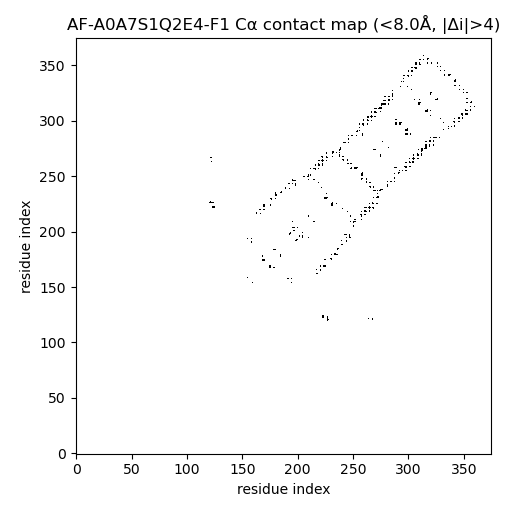LA A C 1
ATOM 1975 O O . ALA A 1 270 ? 1.281 -7.263 0.733 1.00 95.19 270 ALA A O 1
ATOM 1976 N N . LEU A 1 271 ? -0.061 -6.770 -0.987 1.00 91.81 271 LEU A N 1
ATOM 1977 C CA . LEU A 1 271 ? -0.095 -8.122 -1.541 1.00 91.81 271 LEU A CA 1
ATOM 1978 C C . LEU A 1 271 ? 0.936 -8.321 -2.669 1.00 91.81 271 LEU A C 1
ATOM 1980 O O . LEU A 1 271 ? 1.058 -9.436 -3.177 1.00 91.81 271 LEU A O 1
ATOM 1984 N N . CYS A 1 272 ? 1.643 -7.268 -3.096 1.00 89.19 272 CYS A N 1
ATOM 1985 C CA . CYS A 1 272 ? 2.770 -7.382 -4.018 1.00 89.19 272 CYS A CA 1
ATOM 1986 C C . CYS A 1 272 ? 3.953 -8.073 -3.329 1.00 89.19 272 CYS A C 1
ATOM 1988 O O . CYS A 1 272 ? 4.142 -7.956 -2.115 1.00 89.19 272 CYS A O 1
ATOM 1990 N N . ALA A 1 273 ? 4.760 -8.787 -4.115 1.00 78.44 273 ALA A N 1
ATOM 1991 C CA . ALA A 1 273 ? 6.023 -9.319 -3.620 1.00 78.44 273 ALA A CA 1
ATOM 1992 C C . ALA A 1 273 ? 6.960 -8.167 -3.206 1.00 78.44 273 ALA A C 1
ATOM 1994 O O . ALA A 1 273 ? 6.874 -7.062 -3.742 1.00 78.44 273 ALA A O 1
ATOM 1995 N N . ASP A 1 274 ? 7.833 -8.431 -2.234 1.00 81.44 274 ASP A N 1
ATOM 1996 C CA . ASP A 1 274 ? 8.954 -7.555 -1.865 1.00 81.44 274 ASP A CA 1
ATOM 1997 C C . ASP A 1 274 ? 8.592 -6.127 -1.417 1.00 81.44 274 ASP A C 1
ATOM 1999 O O . ASP A 1 274 ? 9.407 -5.207 -1.519 1.00 81.44 274 ASP A O 1
ATOM 2003 N N . LEU A 1 275 ? 7.393 -5.911 -0.860 1.00 92.88 275 LEU A N 1
ATOM 2004 C CA . LEU A 1 275 ? 7.080 -4.626 -0.235 1.00 92.88 275 LEU A CA 1
ATOM 2005 C C . LEU A 1 275 ? 7.971 -4.403 0.999 1.00 92.88 275 LEU A C 1
ATOM 2007 O O . LEU A 1 275 ? 7.767 -5.007 2.052 1.00 92.88 275 LEU A O 1
ATOM 2011 N N . LEU A 1 276 ? 8.913 -3.469 0.888 1.00 93.06 276 LEU A N 1
ATOM 2012 C CA . LEU A 1 276 ? 9.755 -2.987 1.980 1.00 93.06 276 LEU A CA 1
ATOM 2013 C C . LEU A 1 276 ? 9.449 -1.514 2.229 1.00 93.06 276 LEU A C 1
ATOM 2015 O O . LEU A 1 276 ? 9.712 -0.666 1.380 1.00 93.06 276 LEU A O 1
ATOM 2019 N N . LEU A 1 277 ? 8.862 -1.219 3.386 1.00 95.12 277 LEU A N 1
ATOM 2020 C CA . LEU A 1 277 ? 8.515 0.138 3.780 1.00 95.12 277 LEU A CA 1
ATOM 2021 C C . LEU A 1 277 ? 9.580 0.722 4.695 1.00 95.12 277 LEU A C 1
ATOM 2023 O O . LEU A 1 277 ? 10.169 0.035 5.530 1.00 95.12 277 LEU A O 1
ATOM 2027 N N . THR A 1 278 ? 9.776 2.031 4.581 1.00 95.38 278 THR A N 1
ATOM 2028 C CA . THR A 1 278 ? 10.609 2.762 5.529 1.00 95.38 278 THR A CA 1
ATOM 2029 C C . THR A 1 278 ? 9.894 2.907 6.877 1.00 95.38 278 THR A C 1
ATOM 2031 O O . THR A 1 278 ? 8.664 2.832 6.978 1.00 95.38 278 THR A O 1
ATOM 2034 N N . ALA A 1 279 ? 10.665 3.176 7.934 1.00 94.94 279 ALA A N 1
ATOM 2035 C CA . ALA A 1 279 ? 10.106 3.497 9.247 1.00 94.94 279 ALA A CA 1
ATOM 2036 C C . ALA A 1 279 ? 9.154 4.707 9.199 1.00 94.94 279 ALA A C 1
ATOM 2038 O O . ALA A 1 279 ? 8.169 4.750 9.939 1.00 94.94 279 ALA A O 1
ATOM 2039 N N . GLU A 1 280 ? 9.446 5.679 8.333 1.00 95.62 280 GLU A N 1
ATOM 2040 C CA . GLU A 1 280 ? 8.649 6.889 8.156 1.00 95.62 280 GLU A CA 1
ATOM 2041 C C . GLU A 1 280 ? 7.305 6.574 7.498 1.00 95.62 280 GLU A C 1
ATOM 2043 O O . GLU A 1 280 ? 6.264 6.916 8.061 1.00 95.62 280 GLU A O 1
ATOM 2048 N N . SER A 1 281 ? 7.309 5.837 6.381 1.00 95.69 281 SER A N 1
ATOM 2049 C CA . SER A 1 281 ? 6.089 5.412 5.681 1.00 95.69 281 SER A CA 1
ATOM 2050 C C . SER A 1 281 ? 5.173 4.616 6.616 1.00 95.69 281 SER A C 1
ATOM 2052 O O . SER A 1 281 ? 3.965 4.842 6.671 1.00 95.69 281 SER A O 1
ATOM 2054 N N . VAL A 1 282 ? 5.748 3.726 7.431 1.00 97.31 282 VAL A N 1
ATOM 2055 C CA . VAL A 1 282 ? 4.991 2.963 8.432 1.00 97.31 282 VAL A CA 1
ATOM 2056 C C . VAL A 1 282 ? 4.423 3.861 9.533 1.00 97.31 282 VAL A C 1
ATOM 2058 O O . VAL A 1 282 ? 3.267 3.694 9.922 1.00 97.31 282 VAL A O 1
ATOM 2061 N N . THR A 1 283 ? 5.189 4.835 10.020 1.00 97.06 283 THR A N 1
ATOM 2062 C CA . THR A 1 283 ? 4.706 5.787 11.034 1.00 97.06 283 THR A CA 1
ATOM 2063 C C . THR A 1 283 ? 3.553 6.632 10.490 1.00 97.06 283 THR A C 1
ATOM 2065 O O . THR A 1 283 ? 2.532 6.794 11.162 1.00 97.06 283 THR A O 1
ATOM 2068 N N . ALA A 1 284 ? 3.668 7.103 9.248 1.00 96.69 284 ALA A N 1
ATOM 2069 C CA . ALA A 1 284 ? 2.606 7.827 8.560 1.00 96.69 284 ALA A CA 1
ATOM 2070 C C . ALA A 1 284 ? 1.349 6.958 8.368 1.00 96.69 284 ALA A C 1
ATOM 2072 O O . ALA A 1 284 ? 0.242 7.430 8.625 1.00 96.69 284 ALA A O 1
ATOM 2073 N N . LEU A 1 285 ? 1.500 5.679 8.006 1.00 97.75 285 LEU A N 1
ATOM 2074 C CA . LEU A 1 285 ? 0.384 4.731 7.908 1.00 97.75 285 LEU A CA 1
ATOM 2075 C C . LEU A 1 285 ? -0.317 4.513 9.258 1.00 97.75 285 LEU A C 1
ATOM 2077 O O . LEU A 1 285 ? -1.547 4.510 9.319 1.00 97.75 285 LEU A O 1
ATOM 2081 N N . VAL A 1 286 ? 0.437 4.360 10.351 1.00 97.38 286 VAL A N 1
ATOM 2082 C CA . VAL A 1 286 ? -0.145 4.229 11.698 1.00 97.38 286 VAL A CA 1
ATOM 2083 C C . VAL A 1 286 ? -0.917 5.494 12.084 1.00 97.38 286 VAL A C 1
ATOM 2085 O O . VAL A 1 286 ? -2.019 5.395 12.622 1.00 97.38 286 VAL A O 1
ATOM 2088 N N . GLY A 1 287 ? -0.388 6.674 11.752 1.00 97.31 287 GLY A N 1
ATOM 2089 C CA . GLY A 1 287 ? -1.034 7.961 12.017 1.00 97.31 287 GLY A CA 1
ATOM 2090 C C . GLY A 1 287 ? -2.236 8.286 11.119 1.00 97.31 287 GLY A C 1
ATOM 2091 O O . GLY A 1 287 ? -3.082 9.086 11.515 1.00 97.31 287 GLY A O 1
ATOM 2092 N N . ALA A 1 288 ? -2.359 7.660 9.944 1.00 96.62 288 ALA A N 1
ATOM 2093 C CA . ALA A 1 288 ? -3.368 7.999 8.933 1.00 96.62 288 ALA A CA 1
ATOM 2094 C C . ALA A 1 288 ? -4.825 7.864 9.415 1.00 96.62 288 ALA A C 1
ATOM 2096 O O . ALA A 1 288 ? -5.709 8.550 8.906 1.00 96.62 288 ALA A O 1
ATOM 2097 N N . VAL A 1 289 ? -5.088 6.996 10.397 1.00 96.56 289 VAL A N 1
ATOM 2098 C CA . VAL A 1 289 ? -6.435 6.781 10.956 1.00 96.56 289 VAL A CA 1
ATOM 2099 C C . VAL A 1 289 ? -6.836 7.841 11.984 1.00 96.56 289 VAL A C 1
ATOM 2101 O O . VAL A 1 289 ? -8.024 8.048 12.208 1.00 96.56 289 VAL A O 1
ATOM 2104 N N . VAL A 1 290 ? -5.873 8.524 12.612 1.00 95.75 290 VAL A N 1
ATOM 2105 C CA . VAL A 1 290 ? -6.113 9.396 13.778 1.00 95.75 290 VAL A CA 1
ATOM 2106 C C . VAL A 1 290 ? -7.166 10.486 13.518 1.00 95.75 290 VAL A C 1
ATOM 2108 O O . VAL A 1 290 ? -8.057 10.638 14.360 1.00 95.75 290 VAL A O 1
ATOM 2111 N N . PRO A 1 291 ? -7.151 11.215 12.382 1.00 95.75 291 PRO A N 1
ATOM 2112 C CA . PRO A 1 291 ? -8.138 12.265 12.124 1.00 95.75 291 PRO A CA 1
ATOM 2113 C C . PRO A 1 291 ? -9.572 11.753 11.921 1.00 95.75 291 PRO A C 1
ATOM 2115 O O . PRO A 1 291 ? -10.499 12.553 11.963 1.00 95.75 291 PRO A O 1
ATOM 2118 N N . LEU A 1 292 ? -9.746 10.450 11.676 1.00 96.56 292 LEU A N 1
ATOM 2119 C CA . LEU A 1 292 ? -11.015 9.798 11.332 1.00 96.56 292 LEU A CA 1
ATOM 2120 C C . LEU A 1 292 ? -11.216 8.516 12.157 1.00 96.56 292 LEU A C 1
ATOM 2122 O O . LEU A 1 292 ? -11.731 7.508 11.670 1.00 96.56 292 LEU A O 1
ATOM 2126 N N . HIS A 1 293 ? -10.744 8.526 13.404 1.00 96.06 293 HIS A N 1
ATOM 2127 C CA . HIS A 1 293 ? -10.762 7.363 14.291 1.00 96.06 293 HIS A CA 1
ATOM 2128 C C . HIS A 1 293 ? -12.177 6.944 14.709 1.00 96.06 293 HIS A C 1
ATOM 2130 O O . HIS A 1 293 ? -12.364 5.828 15.180 1.00 96.06 293 HIS A O 1
ATOM 2136 N N . ASP A 1 294 ? -13.163 7.820 14.550 1.00 96.69 294 ASP A N 1
ATOM 2137 C CA . ASP A 1 294 ? -14.590 7.609 14.795 1.00 96.69 294 ASP A CA 1
ATOM 2138 C C . ASP A 1 294 ? -15.322 6.999 13.583 1.00 96.69 294 ASP A C 1
ATOM 2140 O O . ASP A 1 294 ? -16.421 6.457 13.708 1.00 96.69 294 ASP A O 1
ATOM 2144 N N . GLU A 1 295 ? -14.699 7.002 12.406 1.00 97.69 295 GLU A N 1
ATOM 2145 C CA . GLU A 1 295 ? -15.277 6.465 11.179 1.00 97.69 295 GLU A CA 1
ATOM 2146 C C . GLU A 1 295 ? -14.995 4.964 11.053 1.00 97.69 295 GLU A C 1
ATOM 2148 O O . GLU A 1 295 ? -13.979 4.538 10.498 1.00 97.69 295 GLU A O 1
ATOM 2153 N N . ALA A 1 296 ? -15.930 4.130 11.517 1.00 96.81 296 ALA A N 1
ATOM 2154 C CA . ALA A 1 296 ? -15.770 2.672 11.521 1.00 96.81 296 ALA A CA 1
ATOM 2155 C C . ALA A 1 296 ? -15.294 2.061 10.177 1.00 96.81 296 ALA A C 1
ATOM 2157 O O . ALA A 1 296 ? -14.405 1.210 10.213 1.00 96.81 296 ALA A O 1
ATOM 2158 N N . PRO A 1 297 ? -15.780 2.487 8.989 1.00 96.69 297 PRO A N 1
ATOM 2159 C CA . PRO A 1 297 ? -15.268 1.966 7.716 1.00 96.69 297 PRO A CA 1
ATOM 2160 C C . PRO A 1 297 ? -13.795 2.315 7.455 1.00 96.69 297 PRO A C 1
ATOM 2162 O O . PRO A 1 297 ? -13.075 1.533 6.840 1.00 96.69 297 PRO A O 1
ATOM 2165 N N . VAL A 1 298 ? -13.332 3.480 7.920 1.00 97.75 298 VAL A N 1
ATOM 2166 C CA . VAL A 1 298 ? -11.922 3.885 7.816 1.00 97.75 298 VAL A CA 1
ATOM 2167 C C . VAL A 1 298 ? -11.072 3.037 8.755 1.00 97.75 298 VAL A C 1
ATOM 2169 O O . VAL A 1 298 ? -10.034 2.533 8.340 1.00 97.75 298 VAL A O 1
ATOM 2172 N N . VAL A 1 299 ? -11.539 2.811 9.985 1.00 98.00 299 VAL A N 1
ATOM 2173 C CA . VAL A 1 299 ? -10.856 1.951 10.963 1.00 98.00 299 VAL A CA 1
ATOM 2174 C C . VAL A 1 299 ? -10.764 0.501 10.475 1.00 98.00 299 VAL A C 1
ATOM 2176 O O . VAL A 1 299 ? -9.709 -0.120 10.596 1.00 98.00 299 VAL A O 1
ATOM 2179 N N . GLU A 1 300 ? -11.830 -0.036 9.876 1.00 97.75 300 GLU A N 1
ATOM 2180 C CA . GLU A 1 300 ? -11.833 -1.368 9.255 1.00 97.75 300 GLU A CA 1
ATOM 2181 C C . GLU A 1 300 ? -10.794 -1.460 8.125 1.00 97.75 300 GLU A C 1
ATOM 2183 O O . GLU A 1 300 ? -9.971 -2.381 8.111 1.00 97.75 300 GLU A O 1
ATOM 2188 N N . ALA A 1 301 ? -10.791 -0.489 7.205 1.00 97.56 301 ALA A N 1
ATOM 2189 C CA . ALA A 1 301 ? -9.823 -0.424 6.110 1.00 97.56 301 ALA A CA 1
ATOM 2190 C C . ALA A 1 301 ? -8.383 -0.265 6.625 1.00 97.56 301 ALA A C 1
ATOM 2192 O O . ALA A 1 301 ? -7.466 -0.898 6.100 1.00 97.56 301 ALA A O 1
ATOM 2193 N N . TRP A 1 302 ? -8.188 0.520 7.686 1.00 98.25 302 TRP A N 1
ATOM 2194 C CA . TRP A 1 302 ? -6.891 0.715 8.328 1.00 98.25 302 TRP A CA 1
ATOM 2195 C C . TRP A 1 302 ? -6.375 -0.586 8.936 1.00 98.25 302 TRP A C 1
ATOM 2197 O O . TRP A 1 302 ? -5.281 -1.029 8.595 1.00 98.25 302 TRP A O 1
ATOM 2207 N N . ALA A 1 303 ? -7.191 -1.271 9.743 1.00 97.31 303 ALA A N 1
ATOM 2208 C CA . ALA A 1 303 ? -6.843 -2.584 10.281 1.00 97.31 303 ALA A CA 1
ATOM 2209 C C . ALA A 1 303 ? -6.549 -3.592 9.156 1.00 97.31 303 ALA A C 1
ATOM 2211 O O . ALA A 1 303 ? -5.654 -4.428 9.280 1.00 97.31 303 ALA A O 1
ATOM 2212 N N . CYS A 1 304 ? -7.262 -3.498 8.029 1.00 96.31 304 CYS A N 1
ATOM 2213 C CA . CYS A 1 304 ? -7.010 -4.317 6.851 1.00 96.31 304 CYS A CA 1
ATOM 2214 C C . CYS A 1 304 ? -5.631 -4.086 6.234 1.00 96.31 304 CYS A C 1
ATOM 2216 O O . CYS A 1 304 ? -4.890 -5.059 6.072 1.00 96.31 304 CYS A O 1
ATOM 2218 N N . ALA A 1 305 ? -5.276 -2.829 5.963 1.00 97.19 305 ALA A N 1
ATOM 2219 C CA . ALA A 1 305 ? -3.967 -2.453 5.439 1.00 97.19 305 ALA A CA 1
ATOM 2220 C C . ALA A 1 305 ? -2.835 -2.895 6.377 1.00 97.19 305 ALA A C 1
ATOM 2222 O O . ALA A 1 305 ? -1.870 -3.514 5.937 1.00 97.19 305 ALA A O 1
ATOM 2223 N N . MET A 1 306 ? -3.001 -2.664 7.681 1.00 96.19 306 MET A N 1
ATOM 2224 C CA . MET A 1 306 ? -2.028 -3.034 8.710 1.00 96.19 306 MET A CA 1
ATOM 2225 C C . MET A 1 306 ? -1.772 -4.544 8.765 1.00 96.19 306 MET A C 1
ATOM 2227 O O . MET A 1 306 ? -0.616 -4.954 8.841 1.00 96.19 306 MET A O 1
ATOM 2231 N N . CYS A 1 307 ? -2.819 -5.377 8.672 1.00 94.50 307 CYS A N 1
ATOM 2232 C CA . CYS A 1 307 ? -2.655 -6.836 8.588 1.00 94.50 307 CYS A CA 1
ATOM 2233 C C . CYS A 1 307 ? -1.778 -7.232 7.402 1.00 94.50 307 CYS A C 1
ATOM 2235 O O . CYS A 1 307 ? -0.873 -8.050 7.546 1.00 94.50 307 CYS A O 1
ATOM 2237 N N . ASN A 1 308 ? -2.087 -6.679 6.226 1.00 95.19 308 ASN A N 1
ATOM 2238 C CA . ASN A 1 308 ? -1.430 -7.075 4.991 1.00 95.19 308 ASN A CA 1
ATOM 2239 C C . ASN A 1 308 ? 0.033 -6.627 5.021 1.00 95.19 308 ASN A C 1
ATOM 2241 O O . ASN A 1 308 ? 0.914 -7.443 4.778 1.00 95.19 308 ASN A O 1
ATOM 2245 N N . VAL A 1 309 ? 0.307 -5.387 5.445 1.00 95.69 309 VAL A N 1
ATOM 2246 C CA . VAL A 1 309 ? 1.678 -4.887 5.631 1.00 95.69 309 VAL A CA 1
ATOM 2247 C C . VAL A 1 309 ? 2.436 -5.727 6.661 1.00 95.69 309 VAL A C 1
ATOM 2249 O O . VAL A 1 309 ? 3.568 -6.121 6.398 1.00 95.69 309 VAL A O 1
ATOM 2252 N N . ALA A 1 310 ? 1.830 -6.083 7.796 1.00 93.00 310 ALA A N 1
ATOM 2253 C CA . ALA A 1 310 ? 2.471 -6.946 8.794 1.00 93.00 310 ALA A CA 1
ATOM 2254 C C . ALA A 1 310 ? 2.817 -8.347 8.253 1.00 93.00 310 ALA A C 1
ATOM 2256 O O . ALA A 1 310 ? 3.752 -8.977 8.742 1.00 93.00 310 ALA A O 1
ATOM 2257 N N . GLY A 1 311 ? 2.067 -8.833 7.258 1.00 89.75 311 GLY A N 1
ATOM 2258 C CA . GLY A 1 311 ? 2.278 -10.129 6.614 1.00 89.75 311 GLY A CA 1
ATOM 2259 C C . GLY A 1 311 ? 3.347 -10.146 5.517 1.00 89.75 311 GLY A C 1
ATOM 2260 O O . GLY A 1 311 ? 3.679 -11.228 5.042 1.00 89.75 311 GLY A O 1
ATOM 2261 N N . THR A 1 312 ? 3.882 -8.988 5.113 1.00 90.56 312 THR A N 1
ATOM 2262 C CA . THR A 1 312 ? 4.865 -8.894 4.014 1.00 90.56 312 THR A CA 1
ATOM 2263 C C . THR A 1 312 ? 6.269 -9.316 4.449 1.00 90.56 312 THR A C 1
ATOM 2265 O O . THR A 1 312 ? 6.802 -10.306 3.954 1.00 90.56 312 THR A O 1
ATOM 2268 N N . THR A 1 313 ? 6.877 -8.584 5.387 1.00 88.88 313 THR A N 1
ATOM 2269 C CA . THR A 1 313 ? 8.260 -8.792 5.842 1.00 88.88 313 THR A CA 1
ATOM 2270 C C . THR A 1 313 ? 8.394 -8.568 7.349 1.00 88.88 313 THR A C 1
ATOM 2272 O O . THR A 1 313 ? 7.608 -7.848 7.973 1.00 88.88 313 THR A O 1
ATOM 2275 N N . ALA A 1 314 ? 9.421 -9.176 7.953 1.00 88.75 314 ALA A N 1
ATOM 2276 C CA . ALA A 1 314 ? 9.709 -9.003 9.378 1.00 88.75 314 ALA A CA 1
ATOM 2277 C C . ALA A 1 314 ? 10.098 -7.554 9.732 1.00 88.75 314 ALA A C 1
ATOM 2279 O O . ALA A 1 314 ? 9.787 -7.088 10.830 1.00 88.75 314 ALA A O 1
ATOM 2280 N N . ASP A 1 315 ? 10.723 -6.827 8.804 1.00 90.88 315 ASP A N 1
ATOM 2281 C CA . ASP A 1 315 ? 11.105 -5.428 9.006 1.00 90.88 315 ASP A CA 1
ATOM 2282 C C . ASP A 1 315 ? 9.878 -4.521 9.075 1.00 90.88 315 ASP A C 1
ATOM 2284 O O . ASP A 1 315 ? 9.745 -3.742 10.024 1.00 90.88 315 ASP A O 1
ATOM 2288 N N . ASN A 1 316 ? 8.928 -4.683 8.146 1.00 93.56 316 ASN A N 1
ATOM 2289 C CA . ASN A 1 316 ? 7.671 -3.936 8.167 1.00 93.56 316 ASN A CA 1
ATOM 2290 C C . ASN A 1 316 ? 6.925 -4.165 9.483 1.00 93.56 316 ASN A C 1
ATOM 2292 O O . ASN A 1 316 ? 6.512 -3.206 10.132 1.00 93.56 316 ASN A O 1
ATOM 2296 N N . LEU A 1 317 ? 6.835 -5.415 9.946 1.00 92.19 317 LEU A N 1
ATOM 2297 C CA . LEU A 1 317 ? 6.287 -5.721 11.265 1.00 92.19 317 LEU A CA 1
ATOM 2298 C C . LEU A 1 317 ? 7.014 -4.963 12.386 1.00 92.19 317 LEU A C 1
ATOM 2300 O O . LEU A 1 317 ? 6.369 -4.340 13.234 1.00 92.19 317 LEU A O 1
ATOM 2304 N N . ALA A 1 318 ? 8.346 -5.033 12.422 1.00 90.81 318 ALA A N 1
ATOM 2305 C CA . ALA A 1 318 ? 9.135 -4.375 13.456 1.00 90.81 318 ALA A CA 1
ATOM 2306 C C . ALA A 1 318 ? 8.929 -2.854 13.441 1.00 90.81 318 ALA A C 1
ATOM 2308 O O . ALA A 1 318 ? 8.945 -2.220 14.499 1.00 90.81 318 ALA A O 1
ATOM 2309 N N . HIS A 1 319 ? 8.734 -2.258 12.265 1.00 94.75 319 HIS A N 1
ATOM 2310 C CA . HIS A 1 319 ? 8.361 -0.855 12.127 1.00 94.75 319 HIS A CA 1
ATOM 2311 C C . HIS A 1 319 ? 6.951 -0.579 12.660 1.00 94.75 319 HIS A C 1
ATOM 2313 O O . HIS A 1 319 ? 6.795 0.370 13.423 1.00 94.75 319 HIS A O 1
ATOM 2319 N N . LEU A 1 320 ? 5.951 -1.421 12.364 1.00 95.56 320 LEU A N 1
ATOM 2320 C CA . LEU A 1 320 ? 4.573 -1.235 12.853 1.00 95.56 320 LEU A CA 1
ATOM 2321 C C . LEU A 1 320 ? 4.518 -1.268 14.384 1.00 95.56 320 LEU A C 1
ATOM 2323 O O . LEU A 1 320 ? 3.891 -0.412 15.010 1.00 95.56 320 LEU A O 1
ATOM 2327 N N . VAL A 1 321 ? 5.211 -2.229 15.002 1.00 92.75 321 VAL A N 1
ATOM 2328 C CA . VAL A 1 321 ? 5.283 -2.338 16.467 1.00 92.75 321 VAL A CA 1
ATOM 2329 C C . VAL A 1 321 ? 5.957 -1.104 17.069 1.00 92.75 321 VAL A C 1
ATOM 2331 O O . VAL A 1 321 ? 5.422 -0.522 18.010 1.00 92.75 321 VAL A O 1
ATOM 2334 N N . ARG A 1 322 ? 7.092 -0.665 16.505 1.00 93.75 322 ARG A N 1
ATOM 2335 C CA . ARG A 1 322 ? 7.809 0.540 16.963 1.00 93.75 322 ARG A CA 1
ATOM 2336 C C . ARG A 1 322 ? 6.990 1.820 16.794 1.00 93.75 322 ARG A C 1
ATOM 2338 O O . ARG A 1 322 ? 7.065 2.688 17.654 1.00 93.75 322 ARG A O 1
ATOM 2345 N N . ALA A 1 323 ? 6.193 1.912 15.734 1.00 95.69 323 ALA A N 1
ATOM 2346 C CA . ALA A 1 323 ? 5.304 3.040 15.474 1.00 95.69 323 ALA A CA 1
ATOM 2347 C C . ALA A 1 323 ? 4.055 3.063 16.382 1.00 95.69 323 ALA A C 1
ATOM 2349 O O . ALA A 1 323 ? 3.256 3.988 16.292 1.00 95.69 323 ALA A O 1
ATOM 2350 N N . GLY A 1 324 ? 3.865 2.069 17.261 1.00 95.38 324 GLY A N 1
ATOM 2351 C CA . GLY A 1 324 ? 2.744 2.042 18.205 1.00 95.38 324 GLY A CA 1
ATOM 2352 C C . GLY A 1 324 ? 1.442 1.473 17.633 1.00 95.38 324 GLY A C 1
ATOM 2353 O O . GLY A 1 324 ? 0.384 1.659 18.233 1.00 95.38 324 GLY A O 1
ATOM 2354 N N . ALA A 1 325 ? 1.503 0.731 16.521 1.00 95.81 325 ALA A N 1
ATOM 2355 C CA . ALA A 1 325 ? 0.333 0.135 15.872 1.00 95.81 325 ALA A CA 1
ATOM 2356 C C . ALA A 1 325 ? -0.554 -0.683 16.824 1.00 95.81 325 ALA A C 1
ATOM 2358 O O . ALA A 1 325 ? -1.777 -0.608 16.747 1.00 95.81 325 ALA A O 1
ATOM 2359 N N . VAL A 1 326 ? 0.060 -1.454 17.730 1.00 94.81 326 VAL A N 1
ATOM 2360 C CA . VAL A 1 326 ? -0.656 -2.317 18.683 1.00 94.81 326 VAL A CA 1
ATOM 2361 C C . VAL A 1 326 ? -1.486 -1.484 19.663 1.00 94.81 326 VAL A C 1
ATOM 2363 O O . VAL A 1 326 ? -2.663 -1.770 19.854 1.00 94.81 326 VAL A O 1
ATOM 2366 N N . ALA A 1 327 ? -0.899 -0.433 20.242 1.00 94.19 327 ALA A N 1
ATOM 2367 C CA . ALA A 1 327 ? -1.585 0.443 21.194 1.00 94.19 327 ALA A CA 1
ATOM 2368 C C . ALA A 1 327 ? -2.710 1.250 20.523 1.00 94.19 327 ALA A C 1
ATOM 2370 O O . ALA A 1 327 ? -3.795 1.409 21.089 1.00 94.19 327 ALA A O 1
ATOM 2371 N N . GLN A 1 328 ? -2.472 1.708 19.289 1.00 95.94 328 GLN A N 1
ATOM 2372 C CA . GLN A 1 328 ? -3.483 2.391 18.486 1.00 95.94 328 GLN A CA 1
ATOM 2373 C C . GLN A 1 328 ? -4.660 1.454 18.178 1.00 95.94 328 GLN A C 1
ATOM 2375 O O . GLN A 1 328 ? -5.818 1.829 18.352 1.00 95.94 328 GLN A O 1
ATOM 2380 N N . LEU A 1 329 ? -4.375 0.218 17.760 1.00 95.69 329 LEU A N 1
ATOM 2381 C CA . LEU A 1 329 ? -5.393 -0.774 17.431 1.00 95.69 329 LEU A CA 1
ATOM 2382 C C . LEU A 1 329 ? -6.215 -1.203 18.655 1.00 95.69 329 LEU A C 1
ATOM 2384 O O . LEU A 1 329 ? -7.429 -1.338 18.537 1.00 95.69 329 LEU A O 1
ATOM 2388 N N . ASP A 1 330 ? -5.584 -1.365 19.820 1.00 94.81 330 ASP A N 1
ATOM 2389 C CA . ASP A 1 330 ? -6.278 -1.654 21.082 1.00 94.81 330 ASP A CA 1
ATOM 2390 C C . ASP A 1 330 ? -7.273 -0.539 21.441 1.00 94.81 330 ASP A C 1
ATOM 2392 O O . ASP A 1 330 ? -8.461 -0.790 21.651 1.00 94.81 330 ASP A O 1
ATOM 2396 N N . THR A 1 331 ? -6.828 0.719 21.370 1.00 96.19 331 THR A N 1
ATOM 2397 C CA . THR A 1 331 ? -7.688 1.894 21.595 1.00 96.19 331 THR A CA 1
ATOM 2398 C C . THR A 1 331 ? -8.886 1.919 20.642 1.00 96.19 331 THR A C 1
ATOM 2400 O O . THR A 1 331 ? -10.024 2.134 21.064 1.00 96.19 331 THR A O 1
ATOM 2403 N N . LEU A 1 332 ? -8.649 1.669 19.351 1.00 95.69 332 LEU A N 1
ATOM 2404 C CA . LEU A 1 332 ? -9.700 1.663 18.332 1.00 95.69 332 LEU A CA 1
ATOM 2405 C C . LEU A 1 332 ? -10.697 0.516 18.534 1.00 95.69 332 LEU A C 1
ATOM 2407 O O . LEU A 1 332 ? -11.893 0.714 18.334 1.00 95.69 332 LEU A O 1
ATOM 2411 N N . LEU A 1 333 ? -10.236 -0.661 18.961 1.00 95.81 333 LEU A N 1
ATOM 2412 C CA . LEU A 1 333 ? -11.097 -1.807 19.259 1.00 95.81 333 LEU A CA 1
ATOM 2413 C C . LEU A 1 333 ? -11.956 -1.588 20.506 1.00 95.81 333 LEU A C 1
ATOM 2415 O O . LEU A 1 333 ? -13.114 -2.003 20.517 1.00 95.81 333 LEU A O 1
ATOM 2419 N N . LEU A 1 334 ? -11.427 -0.915 21.529 1.00 95.75 334 LEU A N 1
ATOM 2420 C CA . LEU A 1 334 ? -12.214 -0.507 22.694 1.00 95.75 334 LEU A CA 1
ATOM 2421 C C . LEU A 1 334 ? -13.298 0.504 22.305 1.00 95.75 334 LEU A C 1
ATOM 2423 O O . LEU A 1 334 ? -14.427 0.410 22.785 1.00 95.75 334 LEU A O 1
ATOM 2427 N N . HIS A 1 335 ? -12.976 1.439 21.409 1.00 95.38 335 HIS A N 1
ATOM 2428 C CA . HIS A 1 335 ? -13.921 2.448 20.936 1.00 95.38 335 HIS A CA 1
ATOM 2429 C C . HIS A 1 335 ? -15.016 1.858 20.028 1.00 95.38 335 HIS A C 1
ATOM 2431 O O . HIS A 1 335 ? -16.198 2.144 20.209 1.00 95.38 335 HIS A O 1
ATOM 2437 N N . HIS A 1 336 ? -14.641 0.982 19.091 1.00 95.00 336 HIS A N 1
ATOM 2438 C CA . HIS A 1 336 ? -15.535 0.383 18.088 1.00 95.00 336 HIS A CA 1
ATOM 2439 C C . HIS A 1 336 ? -15.991 -1.042 18.425 1.00 95.00 336 HIS A C 1
ATOM 2441 O O . HIS A 1 336 ? -16.440 -1.768 17.540 1.00 95.00 336 HIS A O 1
ATOM 2447 N N . GLY A 1 337 ? -15.900 -1.478 19.684 1.00 84.81 337 GLY A N 1
ATOM 2448 C CA . GLY A 1 337 ? -16.113 -2.883 20.073 1.00 84.81 337 GLY A CA 1
ATOM 2449 C C . GLY A 1 337 ? -17.501 -3.458 19.742 1.00 84.81 337 GLY A C 1
ATOM 2450 O O . GLY A 1 337 ? -17.664 -4.679 19.632 1.00 84.81 337 GLY A O 1
ATOM 2451 N N . SER A 1 338 ? -18.499 -2.594 19.537 1.00 94.19 338 SER A N 1
ATOM 2452 C CA . SER A 1 338 ? -19.847 -2.963 19.089 1.00 94.19 338 SER A CA 1
ATOM 2453 C C . SER A 1 338 ? -19.966 -3.175 17.575 1.00 94.19 338 SER A C 1
ATOM 2455 O O . SER A 1 338 ? -20.935 -3.785 17.129 1.00 94.19 338 SER A O 1
ATOM 2457 N N . ASN A 1 339 ? -19.003 -2.707 16.775 1.00 97.31 339 ASN A N 1
ATOM 2458 C CA . ASN A 1 339 ? -18.984 -2.908 15.331 1.00 97.31 339 ASN A CA 1
ATOM 2459 C C . ASN A 1 339 ? -18.304 -4.239 14.988 1.00 97.31 339 ASN A C 1
ATOM 2461 O O . ASN A 1 339 ? -17.083 -4.376 15.074 1.00 97.31 339 ASN A O 1
ATOM 2465 N N . ASP A 1 340 ? -19.098 -5.216 14.553 1.00 95.62 340 ASP A N 1
ATOM 2466 C CA . ASP A 1 340 ? -18.616 -6.573 14.287 1.00 95.62 340 ASP A CA 1
ATOM 2467 C C . ASP A 1 340 ? -17.511 -6.637 13.223 1.00 95.62 340 ASP A C 1
ATOM 2469 O O . ASP A 1 340 ? -16.601 -7.456 13.349 1.00 95.62 340 ASP A O 1
ATOM 2473 N N . ARG A 1 341 ? -17.547 -5.768 12.202 1.00 94.69 341 ARG A N 1
ATOM 2474 C CA . ARG A 1 341 ? -16.538 -5.755 11.130 1.00 94.69 341 ARG A CA 1
ATOM 2475 C C . ARG A 1 341 ? -15.204 -5.214 11.618 1.00 94.69 341 ARG A C 1
ATOM 2477 O O . ARG A 1 341 ? -14.176 -5.858 11.418 1.00 94.69 341 ARG A O 1
ATOM 2484 N N . VAL A 1 342 ? -15.233 -4.075 12.314 1.00 96.19 342 VAL A N 1
ATOM 2485 C CA . VAL A 1 342 ? -14.035 -3.490 12.932 1.00 96.19 342 VAL A CA 1
ATOM 2486 C C . VAL A 1 342 ? -13.448 -4.460 13.950 1.00 96.19 342 VAL A C 1
ATOM 2488 O O . VAL A 1 342 ? -12.245 -4.710 13.931 1.00 96.19 342 VAL A O 1
ATOM 2491 N N . ARG A 1 343 ? -14.295 -5.074 14.784 1.00 95.31 343 ARG A N 1
ATOM 2492 C CA . ARG A 1 343 ? -13.871 -6.062 15.776 1.00 95.31 343 ARG A CA 1
ATOM 2493 C C . ARG A 1 343 ? -13.205 -7.270 15.122 1.00 95.31 343 ARG A C 1
ATOM 2495 O O . ARG A 1 343 ? -12.094 -7.629 15.503 1.00 95.31 343 ARG A O 1
ATOM 2502 N N . ALA A 1 344 ? -13.850 -7.876 14.124 1.00 93.94 344 ALA A N 1
ATOM 2503 C CA . ALA A 1 344 ? -13.303 -9.028 13.414 1.00 93.94 344 ALA A CA 1
ATOM 2504 C C . ALA A 1 344 ? -11.954 -8.696 12.762 1.00 93.94 344 ALA A C 1
ATOM 2506 O O . ALA A 1 344 ? -10.978 -9.425 12.955 1.00 93.94 344 ALA A O 1
ATOM 2507 N N . ARG A 1 345 ? -11.869 -7.571 12.038 1.00 93.75 345 ARG A N 1
ATOM 2508 C CA . ARG A 1 345 ? -10.639 -7.223 11.327 1.00 93.75 345 ARG A CA 1
ATOM 2509 C C . ARG A 1 345 ? -9.525 -6.752 12.254 1.00 93.75 345 ARG A C 1
ATOM 2511 O O . ARG A 1 345 ? -8.365 -7.089 12.026 1.00 93.75 345 ARG A O 1
ATOM 2518 N N . GLY A 1 346 ? -9.854 -6.031 13.319 1.00 94.81 346 GLY A N 1
ATOM 2519 C CA . GLY A 1 346 ? -8.872 -5.616 14.311 1.00 94.81 346 GLY A CA 1
ATOM 2520 C C . GLY A 1 346 ? -8.304 -6.797 15.098 1.00 94.81 346 GLY A C 1
ATOM 2521 O O . GLY A 1 346 ? -7.091 -6.864 15.277 1.00 94.81 346 GLY A O 1
ATOM 2522 N N . PHE A 1 347 ? -9.118 -7.790 15.475 1.00 94.44 347 PHE A N 1
ATOM 2523 C CA . PHE A 1 347 ? -8.585 -9.011 16.090 1.00 94.44 347 PHE A CA 1
ATOM 2524 C C . PHE A 1 347 ? -7.696 -9.806 15.137 1.00 94.44 347 PHE A C 1
ATOM 2526 O O . PHE A 1 347 ? -6.623 -10.244 15.547 1.00 94.44 347 PHE A O 1
ATOM 2533 N N . GLN A 1 348 ? -8.083 -9.927 13.864 1.00 92.31 348 GLN A N 1
ATOM 2534 C CA . GLN A 1 348 ? -7.219 -10.529 12.849 1.00 92.31 348 GLN A CA 1
ATOM 2535 C C . GLN A 1 348 ? -5.866 -9.804 12.765 1.00 92.31 348 GLN A C 1
ATOM 2537 O O . GLN A 1 348 ? -4.820 -10.452 12.750 1.00 92.31 3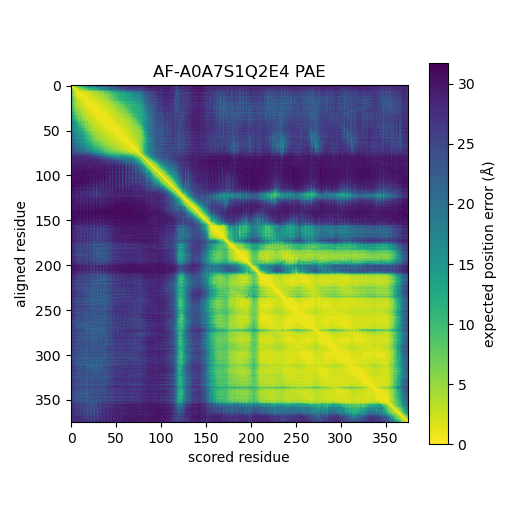48 GLN A O 1
ATOM 2542 N N . CYS A 1 349 ? -5.872 -8.469 12.791 1.00 93.62 349 CYS A N 1
ATOM 2543 C CA . CYS A 1 349 ? -4.652 -7.666 12.790 1.00 93.62 349 CYS A CA 1
ATOM 2544 C C . CYS A 1 349 ? -3.789 -7.908 14.030 1.00 93.62 349 CYS A C 1
ATOM 2546 O O . CYS A 1 349 ? -2.580 -8.095 13.901 1.00 93.62 349 CYS A O 1
ATOM 2548 N N . LEU A 1 350 ? -4.389 -7.963 15.223 1.00 91.94 350 LEU A N 1
ATOM 2549 C CA . LEU A 1 350 ? -3.672 -8.300 16.455 1.00 91.94 350 LEU A CA 1
ATOM 2550 C C . LEU A 1 350 ? -3.048 -9.697 16.379 1.00 91.94 350 LEU A C 1
ATOM 2552 O O . LEU A 1 350 ? -1.897 -9.875 16.776 1.00 91.94 350 LEU A O 1
ATOM 2556 N N . THR A 1 351 ? -3.766 -10.679 15.824 1.00 89.50 351 THR A N 1
ATOM 2557 C CA . THR A 1 351 ? -3.221 -12.023 15.608 1.00 89.50 351 THR A CA 1
ATOM 2558 C C . THR A 1 351 ? -2.009 -11.980 14.678 1.00 89.50 351 THR A C 1
ATOM 2560 O O . THR A 1 351 ? -0.960 -12.499 15.058 1.00 89.50 351 THR A O 1
ATOM 2563 N N . CYS A 1 352 ? -2.090 -11.298 13.530 1.00 87.94 352 CYS A N 1
ATOM 2564 C CA . CYS A 1 352 ? -0.955 -11.134 12.615 1.00 87.94 352 CYS A CA 1
ATOM 2565 C C . CYS A 1 352 ? 0.258 -10.485 13.300 1.00 87.94 352 CYS A C 1
ATOM 2567 O O . CYS A 1 352 ? 1.368 -11.014 13.220 1.00 87.94 352 CYS A O 1
ATOM 2569 N N . LEU A 1 353 ? 0.043 -9.387 14.033 1.00 87.88 353 LEU A N 1
ATOM 2570 C CA . LEU A 1 353 ? 1.105 -8.686 14.758 1.00 87.88 353 LEU A CA 1
ATOM 2571 C C . LEU A 1 353 ? 1.740 -9.578 15.845 1.00 87.88 353 LEU A C 1
ATOM 2573 O O . LEU A 1 353 ? 2.959 -9.578 16.010 1.00 87.88 353 LEU A O 1
ATOM 2577 N N . SER A 1 354 ? 0.939 -10.386 16.548 1.00 84.38 354 SER A N 1
ATOM 2578 C CA . SER A 1 354 ? 1.405 -11.290 17.614 1.00 84.38 354 SER A CA 1
ATOM 2579 C C . SER A 1 354 ? 2.185 -12.512 17.103 1.00 84.38 354 SER A C 1
ATOM 2581 O O . SER A 1 354 ? 3.233 -12.862 17.660 1.00 84.38 354 SER A O 1
ATOM 2583 N N . ALA A 1 355 ? 1.707 -13.149 16.029 1.00 70.94 355 ALA A N 1
ATOM 2584 C CA . ALA A 1 355 ? 2.320 -14.336 15.438 1.00 70.94 355 ALA A CA 1
ATOM 2585 C C . ALA A 1 355 ? 3.693 -14.000 14.851 1.00 70.94 355 ALA A C 1
ATOM 2587 O O . ALA A 1 355 ? 4.682 -14.695 15.095 1.00 70.94 355 ALA A O 1
ATOM 2588 N N . ALA A 1 356 ? 3.767 -12.871 14.153 1.00 62.56 356 ALA A N 1
ATOM 2589 C CA . ALA A 1 356 ? 4.995 -12.407 13.543 1.00 62.56 356 ALA A CA 1
ATOM 2590 C C . ALA A 1 356 ? 6.016 -11.934 14.610 1.00 62.56 356 ALA A C 1
ATOM 2592 O O . ALA A 1 356 ? 7.210 -12.215 14.482 1.00 62.56 356 ALA A O 1
ATOM 2593 N N . TYR A 1 357 ? 5.565 -11.341 15.729 1.00 64.31 357 TYR A N 1
ATOM 2594 C CA . TYR A 1 357 ? 6.441 -10.975 16.858 1.00 64.31 357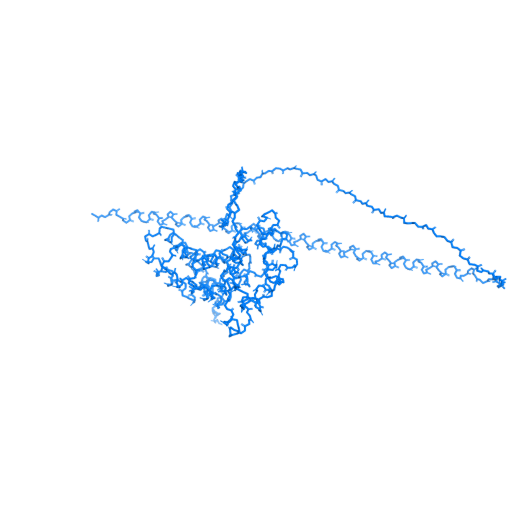 TYR A CA 1
ATOM 2595 C C . TYR A 1 357 ? 7.043 -12.207 17.554 1.00 64.31 357 TYR A C 1
ATOM 2597 O O . TYR A 1 357 ? 8.223 -12.231 17.912 1.00 64.31 357 TYR A O 1
ATOM 2605 N N . SER A 1 358 ? 6.246 -13.268 17.702 1.00 63.69 358 SER A N 1
ATOM 2606 C CA . SER A 1 358 ? 6.689 -14.534 18.299 1.00 63.69 358 SER A CA 1
ATOM 2607 C C . SER A 1 358 ? 7.686 -15.288 17.407 1.00 63.69 358 SER A C 1
ATOM 2609 O O . SER A 1 358 ? 8.609 -15.923 17.921 1.00 63.69 358 SER A O 1
ATOM 2611 N N . GLY A 1 359 ? 7.536 -15.197 16.080 1.00 58.47 359 GLY A N 1
ATOM 2612 C CA . GLY A 1 359 ? 8.495 -15.730 15.108 1.00 58.47 359 GLY A CA 1
ATOM 2613 C C . GLY A 1 359 ? 9.842 -14.998 15.139 1.00 58.47 359 GLY A C 1
ATOM 2614 O O . GLY A 1 359 ? 10.885 -15.646 15.208 1.00 58.47 359 GLY A O 1
ATOM 2615 N N . PHE A 1 360 ? 9.825 -13.661 15.200 1.00 55.72 360 PHE A N 1
ATOM 2616 C CA . PHE A 1 360 ? 11.034 -12.825 15.256 1.00 55.72 360 PHE A CA 1
ATOM 2617 C C . PHE A 1 360 ? 11.940 -13.161 16.455 1.00 55.72 360 PHE A C 1
ATOM 2619 O O . PHE A 1 360 ? 13.153 -13.318 16.303 1.00 55.72 360 PHE A O 1
ATOM 2626 N N . HIS A 1 361 ? 11.357 -13.358 17.644 1.00 56.12 361 HIS A N 1
ATOM 2627 C CA . HIS A 1 361 ? 12.108 -13.739 18.852 1.00 56.12 361 HIS A CA 1
ATOM 2628 C C . HIS A 1 361 ? 12.705 -15.149 18.800 1.00 56.12 361 HIS A C 1
ATOM 2630 O O . HIS A 1 361 ? 13.714 -15.412 19.455 1.00 56.12 361 HIS A O 1
ATOM 2636 N N . ARG A 1 362 ? 12.102 -16.078 18.050 1.00 54.69 362 ARG A N 1
ATOM 2637 C CA . ARG A 1 362 ? 12.658 -17.432 17.890 1.00 54.69 362 ARG A CA 1
ATOM 2638 C C . ARG A 1 362 ? 13.852 -17.432 16.938 1.00 54.69 362 ARG A C 1
ATOM 2640 O O . ARG A 1 362 ? 14.865 -18.047 17.260 1.00 54.69 362 ARG A O 1
ATOM 2647 N N . SER A 1 363 ? 13.768 -16.704 15.826 1.00 51.84 363 SER A N 1
ATOM 2648 C CA . SER A 1 363 ? 14.861 -16.597 14.851 1.00 51.84 363 SER A CA 1
ATOM 2649 C C . SER A 1 363 ? 16.064 -15.818 15.391 1.00 51.84 363 SER A C 1
ATOM 2651 O O . SER A 1 363 ? 17.200 -16.240 15.184 1.00 51.84 363 SER A O 1
ATOM 2653 N N . SER A 1 364 ? 15.847 -14.743 16.159 1.00 51.16 364 SER A N 1
ATOM 2654 C CA . SER A 1 364 ? 16.946 -13.983 16.777 1.00 51.16 364 SER A CA 1
ATOM 2655 C C . SER A 1 364 ? 17.678 -14.770 17.871 1.00 51.16 364 SER A C 1
ATOM 2657 O O . SER A 1 364 ? 18.896 -14.660 18.003 1.00 51.16 364 SER A O 1
ATOM 2659 N N . ARG A 1 365 ? 16.974 -15.639 18.613 1.00 50.62 365 ARG A N 1
ATOM 2660 C CA . ARG A 1 365 ? 17.598 -16.555 19.585 1.00 50.62 365 ARG A CA 1
ATOM 2661 C C . ARG A 1 365 ? 18.420 -17.664 18.932 1.00 50.62 365 ARG A C 1
ATOM 2663 O O . ARG A 1 365 ? 19.397 -18.099 19.529 1.00 50.62 365 ARG A O 1
ATOM 2670 N N . GLN A 1 366 ? 18.057 -18.111 17.730 1.00 50.38 366 GLN A N 1
ATOM 2671 C CA . GLN A 1 366 ? 18.821 -19.127 16.993 1.00 50.38 366 GLN A CA 1
ATOM 2672 C C . GLN A 1 366 ? 20.086 -18.573 16.317 1.00 50.38 366 GLN A C 1
ATOM 2674 O O . GLN A 1 366 ? 20.974 -19.349 15.983 1.00 50.38 366 GLN A O 1
ATOM 2679 N N . GLN A 1 367 ? 20.200 -17.252 16.149 1.00 48.19 367 GLN A N 1
ATOM 2680 C CA . GLN A 1 367 ? 21.395 -16.596 15.600 1.00 48.19 367 GLN A CA 1
ATOM 2681 C C . GLN A 1 367 ? 22.426 -16.188 16.664 1.00 48.19 367 GLN A C 1
ATOM 2683 O O . GLN A 1 367 ? 23.481 -15.659 16.317 1.00 48.19 367 GLN A O 1
ATOM 2688 N N . SER A 1 368 ? 22.164 -16.432 17.952 1.00 39.00 368 SER A N 1
ATOM 2689 C CA . SER A 1 368 ? 23.173 -16.226 18.990 1.00 39.00 368 SER A CA 1
ATOM 2690 C C . SER A 1 368 ? 24.094 -17.454 19.031 1.00 39.00 368 SER A C 1
ATOM 2692 O O . SER A 1 368 ? 23.612 -18.544 19.356 1.00 39.00 368 SER A O 1
ATOM 2694 N N . PRO A 1 369 ? 25.388 -17.339 18.669 1.00 44.84 369 PRO A N 1
ATOM 2695 C CA . PRO A 1 369 ? 26.304 -18.467 18.754 1.00 44.84 369 PRO A CA 1
ATOM 2696 C C . PRO A 1 369 ? 26.386 -18.910 20.214 1.00 44.84 369 PRO A C 1
ATOM 2698 O O . PRO A 1 369 ? 26.561 -18.083 21.111 1.00 44.84 369 PRO A O 1
ATOM 2701 N N . ALA A 1 370 ? 26.228 -20.215 20.451 1.00 48.91 370 ALA A N 1
ATOM 2702 C CA . ALA A 1 370 ? 26.413 -20.792 21.775 1.00 48.91 370 ALA A CA 1
ATOM 2703 C C . ALA A 1 370 ? 27.758 -20.303 22.342 1.00 48.91 370 ALA A C 1
ATOM 2705 O O . ALA A 1 370 ? 28.752 -20.320 21.605 1.00 48.91 370 ALA A O 1
ATOM 2706 N N . PRO A 1 371 ? 27.814 -19.839 23.606 1.00 45.50 371 PRO A N 1
ATOM 2707 C CA . PRO A 1 371 ? 29.072 -19.416 24.195 1.00 45.50 371 PRO A CA 1
ATOM 2708 C C . PRO A 1 371 ? 30.041 -20.589 24.095 1.00 45.50 371 PRO A C 1
ATOM 2710 O O . PRO A 1 371 ? 29.734 -21.695 24.545 1.00 45.50 371 PRO A O 1
ATOM 2713 N N . ALA A 1 372 ? 31.178 -20.358 23.438 1.00 51.03 372 ALA A N 1
ATOM 2714 C CA . ALA A 1 372 ? 32.251 -21.329 23.363 1.00 51.03 372 ALA A CA 1
ATOM 2715 C C . ALA A 1 372 ? 32.618 -21.708 24.800 1.00 51.03 372 ALA A C 1
ATOM 2717 O O . ALA A 1 372 ? 33.146 -20.887 25.550 1.00 51.03 372 ALA A O 1
ATOM 2718 N N . ASN A 1 373 ? 32.268 -22.931 25.198 1.00 48.66 373 ASN A N 1
ATOM 2719 C CA . ASN A 1 373 ? 32.700 -23.483 26.468 1.00 48.66 373 ASN A CA 1
ATOM 2720 C C . ASN A 1 373 ? 34.228 -23.511 26.447 1.00 48.66 373 ASN A C 1
ATOM 2722 O O . ASN A 1 373 ? 34.830 -24.300 25.719 1.00 48.66 373 ASN A O 1
ATOM 2726 N N . ALA A 1 374 ? 34.837 -22.619 27.227 1.00 46.88 374 ALA A N 1
ATOM 2727 C CA . ALA A 1 374 ? 36.251 -22.674 27.543 1.00 46.88 374 ALA A CA 1
ATOM 2728 C C . ALA A 1 374 ? 36.527 -24.020 28.225 1.00 46.88 374 ALA A C 1
ATOM 2730 O O . ALA A 1 374 ? 35.971 -24.303 29.288 1.00 46.88 374 ALA A O 1
ATOM 2731 N N . SER A 1 375 ? 37.328 -24.853 27.561 1.00 50.34 375 SER A N 1
ATOM 2732 C CA . SER A 1 375 ? 37.950 -26.056 28.120 1.00 50.34 375 SER A CA 1
ATOM 2733 C C . SER A 1 375 ? 39.444 -25.815 28.219 1.00 50.34 375 SER A C 1
ATOM 2735 O O . SER A 1 375 ? 39.988 -25.273 27.227 1.00 50.34 375 SER A O 1
#

Secondary structure (DSSP, 8-state):
---SHHHHHHHHHHHHHHHHHHHHHHHHHHHHHHHHHHHHHHHHHHHHHHHHHHHHHHHHHHHHHHHHHHHHHHHHTTS---------------------------------------------SS--PPPPPP---------PPP--TTS-SSS-HHHHHHHHHHHHHHHSTTSHHHHHHSTHHHHHHHHHHHHHTTTS-HHHHTTSPPPHHHHHHHHHHHHHHTTSHHHHHS-S-HHHHHHHHHHHHHHSTT-HHHHHHHHHHHHHHTTSTT----HHHHHHHHHTTGGGTT-HHHHHHHHHHHHHHHTT-HHHHHHHHHTTHHHHHHHHHHHSTT-HHHHHHHHHHHHHHHHHHHHHHHHHHHTSPPP----